Protein AF-A0A5E7ZN90-F1 (afdb_monomer)

Foldseek 3Di:
DFEAEEEEDQDDDPLQCQAVVQCVVQVHHYHYWNHVHDCLAQLLVLLRLLVCLVPDPDDQQYKYKYAYRRQKHFADHTVVLVVLVVVVPFQKEFEFALDDDADPPQCSLVCVLQQDADPFSGRFGDPRTMMHGSNVVNQLSVCLCVQQVQDSNDPVSSSVVRDPRNSVRVSLSLCVLQLDPDPTGYYYPRLLQAEAEQHLQFALDDDDADDSQLSSQLSVQLCVLCVVVVNNLSRQDGRQWAQDPNFIAGNRNRHTYRMYGYPDPNVSSVSSVCVRVVNDDDPPPDPSSVVSVVSSVVSSVVSVVVLVLVCVLVVNPPPPDPLQQQDAFPQCQLNVVLVVVLVCLLVLNAAEAAFCEPQLLVLLVCLVVVPQDQDADDVNQETRDNVLNVLSLVLLQDDDVRYAYAFYDCQVCVPSRVSSCVSRVDDPSYGHRCSNRSHVSSVSSSLSSQLPFAEAEEEEPQWACVQSVSSRRDYDPVRYHYAHSHPSLVCCVVPLQDDDPASYEYEYQNPSNLSRNRVSHCVNHVRYYYHDCHCSCCVNIGNDPPPDPCFDDPDPVPPNPGPHDQNSRNPDPDDSNSGDDDPPD

Nearest PDB structures (foldseek):
  6wfv-assembly1_A  TM=8.088E-01  e=7.031E-14  Homo sapiens
  6tex-assembly1_A  TM=8.128E-01  e=7.975E-13  Homo sapiens
  6teu-assembly1_A  TM=7.913E-01  e=8.884E-13  Homo sapiens
  6fxk-assembly1_A-2  TM=5.076E-01  e=1.444E-12  Homo sapiens
  6tez-assembly1_A-2  TM=4.753E-01  e=7.556E-13  Homo sapiens

Structure (mmCIF, N/CA/C/O backbone):
data_AF-A0A5E7ZN90-F1
#
_entry.id   AF-A0A5E7ZN90-F1
#
loop_
_atom_site.group_PDB
_atom_site.id
_atom_site.type_symbol
_atom_site.label_atom_id
_atom_site.label_alt_id
_atom_site.label_comp_id
_atom_site.label_asym_id
_atom_site.label_entity_id
_atom_site.label_seq_id
_atom_site.pdbx_PDB_ins_code
_atom_site.Cartn_x
_atom_site.Cartn_y
_atom_site.Cartn_z
_atom_site.occupancy
_atom_site.B_iso_or_equiv
_atom_site.auth_seq_id
_atom_site.auth_comp_id
_atom_site.auth_asym_id
_atom_site.auth_atom_id
_atom_site.pdbx_PDB_model_num
ATOM 1 N N . MET A 1 1 ? -23.024 -20.044 17.185 1.00 79.88 1 MET A N 1
ATOM 2 C CA . MET A 1 1 ? -22.148 -18.933 16.766 1.00 79.88 1 MET A CA 1
ATOM 3 C C . MET A 1 1 ? -22.330 -17.851 17.800 1.00 79.88 1 MET A C 1
ATOM 5 O O . MET A 1 1 ? -23.473 -17.453 17.992 1.00 79.88 1 MET A O 1
ATOM 9 N N . SER A 1 2 ? -21.268 -17.469 18.501 1.00 94.50 2 SER A N 1
ATOM 10 C CA . SER A 1 2 ? -21.332 -16.438 19.543 1.00 94.50 2 SER A CA 1
ATOM 11 C C . SER A 1 2 ? -20.439 -15.243 19.211 1.00 94.50 2 SER A C 1
ATOM 13 O O . SER A 1 2 ? -19.502 -15.358 18.410 1.00 94.50 2 SER A O 1
ATOM 15 N N . LEU A 1 3 ? -20.736 -14.100 19.825 1.00 98.00 3 LEU A N 1
ATOM 16 C CA . LEU A 1 3 ? -19.907 -12.900 19.814 1.00 98.00 3 LEU A CA 1
ATOM 17 C C . LEU A 1 3 ? -19.213 -12.711 21.165 1.00 98.00 3 LEU A C 1
ATOM 19 O O . LEU A 1 3 ? -19.872 -12.582 22.193 1.00 98.00 3 LEU A O 1
ATOM 23 N N . ASN A 1 4 ? -17.885 -12.590 21.153 1.00 98.12 4 ASN A N 1
ATOM 24 C CA . ASN A 1 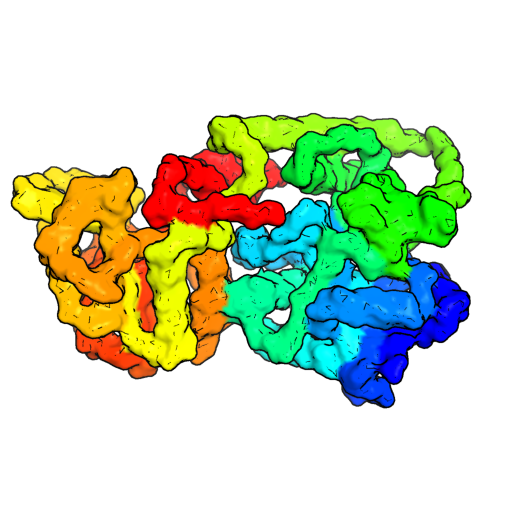4 ? -17.100 -12.234 22.335 1.00 98.12 4 ASN A CA 1
ATOM 25 C C . ASN A 1 4 ? -16.420 -10.879 22.146 1.00 98.12 4 ASN A C 1
ATOM 27 O O . ASN A 1 4 ? -15.710 -10.662 21.163 1.00 98.12 4 ASN A O 1
ATOM 31 N N . VAL A 1 5 ? -16.621 -9.955 23.088 1.00 98.56 5 VAL A N 1
ATOM 32 C CA . VAL A 1 5 ? -15.937 -8.659 23.080 1.00 98.56 5 VAL A CA 1
ATOM 33 C C . VAL A 1 5 ? -14.606 -8.809 23.803 1.00 98.56 5 VAL A C 1
ATOM 35 O O . VAL A 1 5 ? -14.564 -9.240 24.951 1.00 98.56 5 VAL A O 1
ATOM 38 N N . VAL A 1 6 ? -13.513 -8.433 23.147 1.00 98.50 6 VAL A N 1
ATOM 39 C CA . VAL A 1 6 ? -12.157 -8.513 23.701 1.00 98.50 6 VAL A CA 1
ATOM 40 C C . VAL A 1 6 ? -11.563 -7.115 23.758 1.00 98.50 6 VAL A C 1
ATOM 42 O O . VAL A 1 6 ? -11.603 -6.362 22.785 1.00 98.50 6 VAL A O 1
ATOM 45 N N . THR A 1 7 ? -10.979 -6.758 24.896 1.00 98.06 7 THR A N 1
ATOM 46 C CA . THR A 1 7 ? -10.315 -5.467 25.073 1.00 98.06 7 THR A CA 1
ATOM 47 C C . THR A 1 7 ? -8.996 -5.594 25.824 1.00 98.06 7 THR A C 1
ATOM 49 O O . THR A 1 7 ? -8.632 -6.669 26.296 1.00 98.06 7 THR A O 1
ATOM 52 N N . PHE A 1 8 ? -8.258 -4.489 25.929 1.00 96.69 8 PHE A N 1
ATOM 53 C CA . PHE A 1 8 ? -6.927 -4.462 26.523 1.00 96.69 8 PHE A CA 1
ATOM 54 C C . PHE A 1 8 ? -6.823 -3.403 27.613 1.00 96.69 8 PHE A C 1
ATOM 56 O O . PHE A 1 8 ? -7.006 -2.212 27.353 1.00 96.69 8 PHE A O 1
ATOM 63 N N . ALA A 1 9 ? -6.453 -3.822 28.818 1.00 95.12 9 ALA A N 1
ATOM 64 C CA . ALA A 1 9 ? -6.141 -2.920 29.915 1.00 95.12 9 ALA A CA 1
ATOM 65 C C . ALA A 1 9 ? -5.105 -3.561 30.840 1.00 95.12 9 ALA A C 1
ATOM 67 O O . ALA A 1 9 ? -5.113 -4.766 31.055 1.00 95.12 9 ALA A O 1
ATOM 68 N N . ASN A 1 10 ? -4.227 -2.748 31.426 1.00 92.94 10 ASN A N 1
ATOM 69 C CA . ASN A 1 10 ? -3.297 -3.215 32.454 1.00 92.94 10 ASN A CA 1
ATOM 70 C C . ASN A 1 10 ? -3.906 -3.207 33.865 1.00 92.94 10 ASN A C 1
ATOM 72 O O . ASN A 1 10 ? -3.453 -3.941 34.743 1.00 92.94 10 ASN A O 1
ATOM 76 N N . THR A 1 11 ? -4.935 -2.389 34.083 1.00 91.19 11 THR A N 1
ATOM 77 C CA . THR A 1 11 ? -5.685 -2.280 35.337 1.00 91.19 11 THR A CA 1
ATOM 78 C C . THR A 1 11 ? -7.176 -2.155 35.048 1.00 91.19 11 THR A C 1
ATOM 80 O O . THR A 1 11 ? -7.575 -1.501 34.082 1.00 91.19 11 THR A O 1
ATOM 83 N N . VAL A 1 12 ? -8.013 -2.747 35.904 1.00 89.44 12 VAL A N 1
ATOM 84 C CA . VAL A 1 12 ? -9.455 -2.472 35.907 1.00 89.44 12 VAL A CA 1
ATOM 85 C C . VAL A 1 12 ? -9.691 -1.268 36.803 1.00 89.44 12 VAL A C 1
ATOM 87 O O . VAL A 1 12 ? -9.641 -1.368 38.025 1.00 89.44 12 VAL A O 1
ATOM 90 N N . ASP A 1 13 ? -9.944 -0.121 36.192 1.00 88.81 13 ASP A N 1
ATOM 91 C CA . ASP A 1 13 ? -10.340 1.088 36.902 1.00 88.81 13 ASP A CA 1
ATOM 92 C C . ASP A 1 13 ? -11.477 1.790 36.166 1.00 88.81 13 ASP A C 1
ATOM 94 O O . ASP A 1 13 ? -11.943 1.366 35.108 1.00 88.81 13 ASP A O 1
ATOM 98 N N . GLU A 1 14 ? -11.929 2.903 36.725 1.00 88.12 14 GLU A N 1
ATOM 99 C CA . GLU A 1 14 ? -13.065 3.651 36.217 1.00 88.12 14 GLU A CA 1
ATOM 100 C C . GLU A 1 14 ? -12.940 4.115 34.748 1.00 88.12 14 GLU A C 1
ATOM 102 O O . GLU A 1 14 ? -13.936 4.564 34.170 1.00 88.12 14 GLU A O 1
ATOM 107 N N . ARG A 1 15 ? -11.764 4.050 34.109 1.00 86.81 15 ARG A N 1
ATOM 108 C CA . ARG A 1 15 ? -11.590 4.342 32.674 1.00 86.81 15 ARG A CA 1
ATOM 109 C C . ARG A 1 15 ? -12.345 3.362 31.776 1.00 86.81 15 ARG A C 1
ATOM 111 O O . ARG A 1 15 ? -12.883 3.811 30.771 1.00 86.81 15 ARG A O 1
ATOM 118 N N . ILE A 1 16 ? -12.449 2.086 32.156 1.00 92.00 16 ILE A N 1
ATOM 119 C CA . ILE A 1 16 ? -13.106 1.039 31.347 1.00 92.00 16 ILE A CA 1
ATOM 120 C C . ILE A 1 16 ? -14.632 1.005 31.515 1.00 92.00 16 ILE A C 1
ATOM 122 O O . ILE A 1 16 ? -15.336 0.337 30.761 1.00 92.00 16 ILE A O 1
ATOM 126 N N . ASN A 1 17 ? -15.169 1.734 32.502 1.00 93.81 17 ASN A N 1
ATOM 127 C CA . ASN A 1 17 ? -16.577 1.628 32.892 1.00 93.81 17 ASN A CA 1
ATOM 128 C C . ASN A 1 17 ? -17.555 1.905 31.747 1.00 93.81 17 ASN A C 1
ATOM 130 O O . ASN A 1 17 ? -18.623 1.309 31.735 1.00 93.81 17 ASN A O 1
ATOM 134 N N . THR A 1 18 ? -17.222 2.785 30.795 1.00 94.00 18 THR A N 1
ATOM 135 C CA . THR A 1 18 ? -18.109 3.034 29.648 1.00 94.00 18 THR A CA 1
ATOM 136 C C . THR A 1 18 ? -18.314 1.751 28.843 1.00 94.00 18 THR A C 1
ATOM 138 O O . THR A 1 18 ? -19.451 1.301 28.718 1.00 94.00 18 THR A O 1
ATOM 141 N N . LEU A 1 19 ? -17.223 1.115 28.401 1.00 96.69 19 LEU A N 1
ATOM 142 C CA . LEU A 1 19 ? -17.269 -0.141 27.658 1.00 96.69 19 LEU A CA 1
ATOM 143 C C . LEU A 1 19 ? -17.933 -1.247 28.489 1.00 96.69 19 LEU A C 1
ATOM 145 O O . LEU A 1 19 ? -18.914 -1.836 28.041 1.00 96.69 19 LEU A O 1
ATOM 149 N N . LYS A 1 20 ? -17.477 -1.456 29.732 1.00 97.31 20 LYS A N 1
ATOM 150 C CA . LYS A 1 20 ? -18.012 -2.492 30.632 1.00 97.31 20 LYS A CA 1
ATOM 151 C C . LYS A 1 20 ? -19.522 -2.360 30.846 1.00 97.31 20 LYS A C 1
ATOM 153 O O . LYS A 1 20 ? -20.242 -3.348 30.740 1.00 97.31 20 LYS A O 1
ATOM 158 N N . ASN A 1 21 ? -20.007 -1.149 31.116 1.00 97.06 21 ASN A N 1
ATOM 159 C CA . ASN A 1 21 ? -21.432 -0.904 31.340 1.00 97.06 21 ASN A CA 1
ATOM 160 C C . ASN A 1 21 ? -22.244 -1.084 30.055 1.00 97.06 21 ASN A C 1
ATOM 162 O O . ASN A 1 21 ? -23.367 -1.580 30.116 1.00 97.06 21 ASN A O 1
ATOM 166 N N . SER A 1 22 ? -21.690 -0.684 28.907 1.00 97.06 22 SER A N 1
ATOM 167 C CA . SER A 1 22 ? -22.349 -0.850 27.611 1.00 97.06 22 SER A CA 1
ATOM 168 C C . SER A 1 22 ? -22.510 -2.330 27.244 1.00 97.06 22 SER A C 1
ATOM 170 O O . SER A 1 22 ? -23.629 -2.757 26.970 1.00 97.06 22 SER A O 1
ATOM 172 N N . CYS A 1 23 ? -21.453 -3.140 27.389 1.00 98.19 23 CYS A N 1
ATOM 173 C CA . CYS A 1 23 ? -21.510 -4.586 27.172 1.00 98.19 23 CYS A CA 1
ATOM 174 C C . CYS A 1 23 ? -22.470 -5.271 28.151 1.00 98.19 23 CYS A C 1
ATOM 176 O O . CYS A 1 23 ? -23.343 -6.017 27.721 1.00 98.19 23 CYS A O 1
ATOM 178 N N . ALA A 1 24 ? -22.377 -4.963 29.452 1.00 98.00 24 ALA A N 1
ATOM 179 C CA . ALA A 1 24 ? -23.250 -5.553 30.468 1.00 98.00 24 ALA A CA 1
ATOM 180 C C . ALA A 1 24 ? -24.735 -5.249 30.212 1.00 98.00 24 ALA A C 1
ATOM 182 O O . ALA A 1 24 ? -25.578 -6.130 30.348 1.00 98.00 24 ALA A O 1
ATOM 183 N N . LYS A 1 25 ? -25.059 -4.018 29.791 1.00 97.88 25 LYS A N 1
ATOM 184 C CA . LYS A 1 25 ? -26.428 -3.628 29.426 1.00 97.88 25 LYS A CA 1
ATOM 185 C C . LYS A 1 25 ? -26.966 -4.429 28.234 1.00 97.88 25 LYS A C 1
ATOM 187 O O . LYS A 1 25 ? -28.169 -4.657 28.159 1.00 97.88 25 LYS A O 1
ATOM 192 N N . LEU A 1 26 ? -26.091 -4.807 27.307 1.00 97.69 26 LEU A N 1
ATOM 193 C CA . LEU A 1 26 ? -26.427 -5.528 26.079 1.00 97.69 26 LEU A CA 1
ATOM 194 C C . LEU A 1 26 ? -26.287 -7.053 26.220 1.00 97.69 26 LEU A C 1
ATOM 196 O O . LEU A 1 26 ? -26.520 -7.764 25.249 1.00 97.69 26 LEU A O 1
ATOM 200 N N . GLY A 1 27 ? -25.901 -7.553 27.400 1.00 97.75 27 GLY A N 1
ATOM 201 C CA . GLY A 1 27 ? -25.647 -8.977 27.625 1.00 97.75 27 GLY A CA 1
ATOM 202 C C . GLY A 1 27 ? -24.418 -9.520 26.887 1.00 97.75 27 GLY A C 1
ATOM 203 O O . GLY A 1 27 ? -24.312 -10.727 26.709 1.00 97.75 27 GLY A O 1
ATOM 204 N N . LEU A 1 28 ? -23.498 -8.653 26.453 1.00 98.12 28 LEU A N 1
ATOM 205 C CA . LEU A 1 28 ? -22.314 -9.049 25.690 1.00 98.12 28 LEU A CA 1
ATOM 206 C C . LEU A 1 28 ? -21.183 -9.516 26.624 1.00 98.12 28 LEU A C 1
ATOM 208 O O . LEU A 1 28 ? -20.812 -8.759 27.533 1.00 98.12 28 LEU A O 1
ATOM 212 N N . PRO A 1 29 ? -20.583 -10.700 26.399 1.00 97.56 29 PRO A N 1
ATOM 213 C CA . PRO A 1 29 ? -19.421 -11.138 27.162 1.00 97.56 29 PRO A CA 1
ATOM 214 C C . PRO A 1 29 ? -18.213 -10.248 26.843 1.00 97.56 29 PRO A C 1
ATOM 216 O O . PRO A 1 29 ? -17.931 -9.956 25.679 1.00 97.56 29 PRO A O 1
ATOM 219 N N . LEU A 1 30 ? -17.516 -9.792 27.889 1.00 98.00 30 LEU A N 1
ATOM 220 C CA . LEU A 1 30 ? -16.362 -8.897 27.796 1.00 98.00 30 LEU A CA 1
ATOM 221 C C . LEU A 1 30 ? -15.141 -9.517 28.478 1.00 98.00 30 LEU A C 1
ATOM 223 O O . LEU A 1 30 ? -15.097 -9.609 29.704 1.00 98.00 30 LEU A O 1
ATOM 227 N N . GLU A 1 31 ? -14.130 -9.837 27.679 1.00 97.81 31 GLU A N 1
ATOM 228 C CA . GLU A 1 31 ? -12.822 -10.306 28.126 1.00 97.81 31 GLU A CA 1
ATOM 229 C C . GLU A 1 31 ? -11.823 -9.137 28.165 1.00 97.81 31 GLU A C 1
ATOM 231 O O . GLU A 1 31 ? -11.666 -8.398 27.187 1.00 97.81 31 GLU A O 1
ATOM 236 N N . ILE A 1 32 ? -11.132 -8.955 29.295 1.00 97.75 32 ILE A N 1
ATOM 237 C CA . ILE A 1 32 ? -10.153 -7.872 29.486 1.00 97.75 32 ILE A CA 1
ATOM 238 C C . ILE A 1 32 ? -8.751 -8.473 29.580 1.00 97.75 32 ILE A C 1
ATOM 240 O O . ILE A 1 32 ? -8.353 -9.010 30.613 1.00 97.75 32 ILE A O 1
ATOM 244 N N . LEU A 1 33 ? -7.971 -8.323 28.513 1.00 97.62 33 LEU A N 1
ATOM 245 C CA . LEU A 1 33 ? -6.619 -8.860 28.422 1.00 97.62 33 LEU A CA 1
ATOM 246 C C . LEU A 1 33 ? -5.581 -7.894 29.002 1.00 97.62 33 LEU A C 1
ATOM 248 O O . LEU A 1 33 ? -5.657 -6.679 28.806 1.00 97.62 33 LEU A O 1
ATOM 252 N N . GLY A 1 34 ? -4.547 -8.453 29.637 1.00 95.38 34 GLY A N 1
ATOM 253 C CA . GLY A 1 34 ? -3.361 -7.710 30.076 1.00 95.38 34 GLY A CA 1
ATOM 254 C C . GLY A 1 34 ? -3.380 -7.212 31.522 1.00 95.38 34 GLY A C 1
ATOM 255 O O . GLY A 1 34 ? -2.459 -6.493 31.912 1.00 95.38 34 GLY A O 1
ATOM 256 N N . ILE A 1 35 ? -4.367 -7.600 32.337 1.00 96.06 35 ILE A N 1
ATOM 257 C CA . ILE A 1 35 ? -4.422 -7.220 33.755 1.00 96.06 35 ILE A CA 1
ATOM 258 C C . ILE A 1 35 ? -3.138 -7.642 34.481 1.00 96.06 35 ILE A C 1
ATOM 260 O O . ILE A 1 35 ? -2.678 -8.776 34.362 1.00 96.06 35 ILE A O 1
ATOM 264 N N . GLY A 1 36 ? -2.531 -6.700 35.206 1.00 93.19 36 GLY A N 1
ATOM 265 C CA . GLY A 1 36 ? -1.271 -6.906 35.926 1.00 93.19 36 GLY A CA 1
ATOM 266 C C . GLY A 1 36 ? -0.013 -6.874 35.048 1.00 93.19 36 GLY A C 1
ATOM 267 O O . GLY A 1 36 ? 1.095 -6.931 35.579 1.00 93.19 36 GLY A O 1
ATOM 268 N N . LYS A 1 37 ? -0.138 -6.745 33.720 1.00 91.50 37 LYS A N 1
ATOM 269 C CA . LYS A 1 37 ? 1.008 -6.626 32.806 1.00 91.50 37 LYS A CA 1
ATOM 270 C C . LYS A 1 37 ? 1.505 -5.183 32.719 1.00 91.50 37 LYS A C 1
ATOM 272 O O . LYS A 1 37 ? 0.741 -4.219 32.794 1.00 91.50 37 LYS A O 1
ATOM 277 N N . LYS A 1 38 ? 2.811 -5.012 32.506 1.00 89.44 38 LYS A N 1
ATOM 278 C CA . LYS A 1 38 ? 3.418 -3.697 32.265 1.00 89.44 38 LYS A CA 1
ATOM 279 C C . LYS A 1 38 ? 3.129 -3.243 30.831 1.00 89.44 38 LYS A C 1
ATOM 281 O O . LYS A 1 38 ? 3.493 -3.921 29.879 1.00 89.44 38 LYS A O 1
ATOM 286 N N . TRP A 1 39 ? 2.541 -2.059 30.666 1.00 89.31 39 TRP A N 1
ATOM 287 C CA . TRP A 1 39 ? 2.248 -1.504 29.341 1.00 89.31 39 TRP A CA 1
ATOM 288 C C . TRP A 1 39 ? 3.454 -0.746 28.769 1.00 89.31 39 TRP A C 1
ATOM 290 O O . TRP A 1 39 ? 3.620 0.450 29.006 1.00 89.31 39 TRP A O 1
ATOM 300 N N . SER A 1 40 ? 4.331 -1.441 28.042 1.00 86.12 40 SER A N 1
ATOM 301 C CA . SER A 1 40 ? 5.548 -0.852 27.452 1.00 86.12 40 SER A CA 1
ATOM 302 C C . SER A 1 40 ? 5.313 -0.210 26.077 1.00 86.12 40 SER A C 1
ATOM 304 O O . SER A 1 40 ? 5.957 0.778 25.729 1.00 86.12 40 SER A O 1
ATOM 306 N N . THR A 1 41 ? 4.384 -0.753 25.291 1.00 89.56 41 THR A N 1
ATOM 307 C CA . THR A 1 41 ? 4.059 -0.320 23.925 1.00 89.56 41 THR A CA 1
ATOM 308 C C . THR A 1 41 ? 2.653 -0.784 23.555 1.00 89.56 41 THR A C 1
ATOM 310 O O . THR A 1 41 ? 2.182 -1.793 24.069 1.00 89.56 41 THR A O 1
ATOM 313 N N . ASN A 1 42 ? 1.989 -0.113 22.610 1.00 89.62 42 ASN A N 1
ATOM 314 C CA . ASN A 1 42 ? 0.696 -0.580 22.095 1.00 89.62 42 ASN A CA 1
ATOM 315 C C . ASN A 1 42 ? 0.804 -1.905 21.324 1.00 89.62 42 ASN A C 1
ATOM 317 O O . ASN A 1 42 ? -0.188 -2.614 21.195 1.00 89.62 42 ASN A O 1
ATOM 321 N N . ALA A 1 43 ? 1.997 -2.265 20.839 1.00 90.69 43 ALA A N 1
ATOM 322 C CA . ALA A 1 43 ? 2.214 -3.546 20.171 1.00 90.69 43 ALA A CA 1
ATOM 323 C C . ALA A 1 43 ? 2.064 -4.756 21.113 1.00 90.69 43 ALA A C 1
ATOM 325 O O . ALA A 1 43 ? 1.893 -5.870 20.626 1.00 90.69 43 ALA A O 1
ATOM 326 N N . ILE A 1 44 ? 2.039 -4.549 22.441 1.00 92.12 44 ILE A N 1
ATOM 327 C CA . ILE A 1 44 ? 1.760 -5.609 23.424 1.00 92.12 44 ILE A CA 1
ATOM 328 C C . ILE A 1 44 ? 0.412 -6.297 23.170 1.00 92.12 44 ILE A C 1
ATOM 330 O O . ILE A 1 44 ? 0.262 -7.477 23.466 1.00 92.12 44 ILE A O 1
ATOM 334 N N . LYS A 1 45 ? -0.545 -5.600 22.538 1.00 94.75 45 LYS A N 1
ATOM 335 C CA . LYS A 1 45 ? -1.832 -6.173 22.119 1.00 94.75 45 LYS A CA 1
ATOM 336 C C . LYS A 1 45 ? -1.668 -7.427 21.254 1.00 94.75 45 LYS A C 1
ATOM 338 O O . LYS A 1 45 ? -2.481 -8.333 21.365 1.00 94.75 45 LYS A O 1
ATOM 343 N N . LEU A 1 46 ? -0.610 -7.508 20.440 1.00 94.25 46 LEU A N 1
ATOM 344 C CA . LEU A 1 46 ? -0.316 -8.684 19.613 1.00 94.25 46 LEU A CA 1
ATOM 345 C C . LEU A 1 46 ? 0.015 -9.903 20.481 1.00 94.25 46 LEU A C 1
ATOM 347 O O . LEU A 1 46 ? -0.535 -10.973 20.252 1.00 94.25 46 LEU A O 1
ATOM 351 N N . ASN A 1 47 ? 0.863 -9.731 21.501 1.00 94.25 47 ASN A N 1
ATOM 352 C CA . ASN A 1 47 ? 1.188 -10.790 22.459 1.00 94.25 47 ASN A CA 1
ATOM 353 C C . ASN A 1 47 ? -0.048 -11.241 23.242 1.00 94.25 47 ASN A C 1
ATOM 355 O O . ASN A 1 47 ? -0.284 -12.438 23.401 1.00 94.25 47 ASN A O 1
ATOM 359 N N . LEU A 1 48 ? -0.841 -10.275 23.713 1.00 96.19 48 LEU A N 1
ATOM 360 C CA . LEU A 1 48 ? -2.046 -10.544 24.490 1.00 96.19 48 LEU A CA 1
ATOM 361 C C . LEU A 1 48 ? -3.083 -11.309 23.660 1.00 96.19 48 LEU A C 1
ATOM 363 O O . LEU A 1 48 ? -3.628 -12.294 24.148 1.00 96.19 48 LEU A O 1
ATOM 367 N N . LEU A 1 49 ? -3.301 -10.912 22.400 1.00 96.25 49 LEU A N 1
ATOM 368 C CA . LEU A 1 49 ? -4.156 -11.654 21.470 1.00 96.25 49 LEU A CA 1
ATOM 369 C C . LEU A 1 49 ? -3.609 -13.051 21.188 1.00 96.25 49 LEU A C 1
ATOM 371 O O . LEU A 1 49 ? -4.374 -14.006 21.235 1.00 96.25 49 LEU A O 1
ATOM 375 N N . ASN A 1 50 ? -2.302 -13.189 20.943 1.00 94.69 50 ASN A N 1
ATOM 376 C CA . ASN A 1 50 ? -1.692 -14.495 20.696 1.00 94.69 50 ASN A CA 1
ATOM 377 C C . ASN A 1 50 ? -1.894 -15.439 21.888 1.00 94.69 50 ASN A C 1
ATOM 379 O O . ASN A 1 50 ? -2.331 -16.571 21.722 1.00 94.69 50 ASN A O 1
ATOM 383 N N . THR A 1 51 ? -1.633 -14.943 23.100 1.00 95.56 51 THR A N 1
ATOM 384 C CA . THR A 1 51 ? -1.828 -15.700 24.343 1.00 95.56 51 THR A CA 1
ATOM 385 C C . THR A 1 51 ? -3.290 -16.107 24.501 1.00 95.56 51 THR A C 1
ATOM 387 O O . THR A 1 51 ? -3.570 -17.273 24.758 1.00 95.56 51 THR A O 1
ATOM 390 N N . PHE A 1 52 ? -4.220 -15.175 24.270 1.00 97.12 52 PHE A N 1
ATOM 391 C CA . PHE A 1 52 ? -5.652 -15.457 24.306 1.00 97.12 52 PHE A CA 1
ATOM 392 C C . PHE A 1 52 ? -6.058 -16.530 23.286 1.00 97.12 52 PHE A C 1
ATOM 394 O O . PHE A 1 52 ? -6.771 -17.461 23.641 1.00 97.12 52 PHE A O 1
ATOM 401 N N . PHE A 1 53 ? -5.571 -16.460 22.043 1.00 95.94 53 PHE A N 1
ATOM 402 C CA . PHE A 1 53 ? -5.879 -17.453 21.006 1.00 95.94 53 PHE A CA 1
ATOM 403 C C . PHE A 1 53 ? -5.385 -18.862 21.338 1.00 95.94 53 PHE A C 1
ATOM 405 O O . PHE A 1 53 ? -5.967 -19.820 20.828 1.00 95.94 53 PHE A O 1
ATOM 412 N N . LEU A 1 54 ? -4.324 -18.973 22.145 1.00 93.94 54 LEU A N 1
ATOM 413 C CA . LEU A 1 54 ? -3.750 -20.241 22.600 1.00 93.94 54 LEU A CA 1
ATOM 414 C C . LEU A 1 54 ? -4.452 -20.805 23.841 1.00 93.94 54 LEU A C 1
ATOM 416 O O . LEU A 1 54 ? -4.436 -22.016 24.036 1.00 93.94 54 LEU A O 1
ATOM 420 N N . SER A 1 55 ? -5.033 -19.953 24.690 1.00 94.88 55 SER A N 1
ATOM 421 C CA . SER A 1 55 ? -5.637 -20.369 25.965 1.00 94.88 55 SER A CA 1
ATOM 422 C C . SER A 1 55 ? -7.164 -20.420 25.955 1.00 94.88 55 SER A C 1
ATOM 424 O O . SER A 1 55 ? -7.761 -20.916 26.907 1.00 94.88 55 SER A O 1
ATOM 426 N N . THR A 1 56 ? -7.808 -19.831 24.949 1.00 95.94 56 THR A N 1
ATOM 427 C CA . THR A 1 56 ? -9.267 -19.737 24.884 1.00 95.94 56 THR A CA 1
ATOM 428 C C . THR A 1 56 ? -9.918 -21.067 24.499 1.00 95.94 56 THR A C 1
ATOM 430 O O . THR A 1 56 ? -9.395 -21.805 23.671 1.00 95.94 56 THR A O 1
ATOM 433 N N . ASN A 1 57 ? -11.098 -21.334 25.064 1.00 94.94 57 ASN A N 1
ATOM 434 C CA . ASN A 1 57 ? -11.946 -22.485 24.721 1.00 94.94 57 ASN A CA 1
ATOM 435 C C . ASN A 1 57 ? -13.021 -22.136 23.673 1.00 94.94 57 ASN A C 1
ATOM 437 O O . ASN A 1 57 ? -13.945 -22.919 23.454 1.00 94.94 57 ASN A O 1
ATOM 441 N N . LEU A 1 58 ? -12.948 -20.942 23.076 1.00 95.94 58 LEU A N 1
ATOM 442 C CA . LEU A 1 58 ? -13.865 -20.519 22.018 1.00 95.94 58 LEU A CA 1
ATOM 443 C C . LEU A 1 58 ? -13.679 -21.363 20.753 1.00 95.94 58 LEU A C 1
ATOM 445 O O . LEU A 1 58 ? -12.573 -21.805 20.437 1.00 95.94 58 LEU A O 1
ATOM 449 N N . SER A 1 59 ? -14.769 -21.546 20.011 1.00 96.69 59 SER A N 1
ATOM 450 C CA . SER A 1 59 ? -14.746 -22.234 18.725 1.00 96.69 59 SER A CA 1
ATOM 451 C C . SER A 1 59 ? -14.098 -21.361 17.649 1.00 96.69 59 SER A C 1
ATOM 453 O O . SER A 1 59 ? -14.226 -20.138 17.649 1.00 96.69 59 SER A O 1
ATOM 455 N N . ASP A 1 60 ? -13.463 -21.993 16.665 1.00 96.81 60 ASP A N 1
ATOM 456 C CA . ASP A 1 60 ? -12.870 -21.322 15.502 1.00 96.81 60 ASP A CA 1
ATOM 457 C C . ASP A 1 60 ? -13.890 -20.510 14.674 1.00 96.81 60 ASP A C 1
ATOM 459 O O . ASP A 1 60 ? -13.506 -19.565 13.974 1.00 96.81 60 ASP A O 1
ATOM 463 N N . ASP A 1 61 ? -15.180 -20.852 14.778 1.00 97.25 61 ASP A N 1
ATOM 464 C CA . ASP A 1 61 ? -16.299 -20.154 14.131 1.00 97.25 61 ASP A CA 1
ATOM 465 C C . ASP A 1 61 ? -16.974 -19.087 15.017 1.00 97.25 61 ASP A C 1
ATOM 467 O O . ASP A 1 61 ? -17.898 -18.404 14.558 1.00 97.25 61 ASP A O 1
ATOM 471 N N . ASP A 1 62 ? -16.530 -18.912 16.266 1.00 97.81 62 ASP A N 1
ATOM 472 C CA . ASP A 1 62 ? -16.961 -17.786 17.096 1.00 97.81 62 ASP A CA 1
ATOM 473 C C . ASP A 1 62 ? -16.344 -16.474 16.601 1.00 97.81 62 ASP A C 1
ATOM 475 O O . ASP A 1 62 ? -15.245 -16.436 16.037 1.00 97.81 62 ASP A O 1
ATOM 479 N N . HIS A 1 63 ? -17.068 -15.375 16.807 1.00 98.56 63 HIS A N 1
ATOM 480 C CA . HIS A 1 63 ? -16.635 -14.046 16.393 1.00 98.56 63 HIS A CA 1
ATOM 481 C C . HIS A 1 63 ? -16.038 -13.294 17.575 1.00 98.56 63 HIS A C 1
ATOM 483 O O . HIS A 1 63 ? -16.579 -13.316 18.683 1.00 98.56 63 HIS A O 1
ATOM 489 N N . LEU A 1 64 ? -14.951 -12.571 17.319 1.00 98.56 64 LEU A N 1
ATOM 490 C CA . LEU A 1 64 ? -14.390 -11.626 18.273 1.00 98.56 64 LEU A CA 1
ATOM 491 C C . LEU A 1 64 ? -14.615 -10.203 17.787 1.00 98.56 64 LEU A C 1
ATOM 493 O O . LEU A 1 64 ? -14.247 -9.871 16.661 1.00 98.56 64 LEU A O 1
ATOM 497 N N . LEU A 1 65 ? -15.151 -9.360 18.665 1.00 98.75 65 LEU A N 1
ATOM 498 C CA . LEU A 1 65 ? -15.150 -7.909 18.530 1.00 98.75 65 LEU A CA 1
ATOM 499 C C . LEU A 1 65 ? -14.015 -7.355 19.396 1.00 98.75 65 LEU A C 1
ATOM 501 O O . LEU A 1 65 ? -14.140 -7.253 20.615 1.00 98.75 65 LEU A O 1
ATOM 505 N N . VAL A 1 66 ? -12.893 -7.020 18.767 1.00 98.69 66 VAL A N 1
ATOM 506 C CA . VAL A 1 66 ? -11.713 -6.486 19.450 1.00 98.69 66 VAL A CA 1
ATOM 507 C C . VAL A 1 66 ? -11.784 -4.964 19.469 1.00 98.69 66 VAL A C 1
ATOM 509 O O . VAL A 1 66 ? -11.876 -4.340 18.414 1.00 98.69 66 VAL A O 1
ATOM 512 N N . VAL A 1 67 ? -11.725 -4.358 20.657 1.00 98.31 67 VAL A N 1
ATOM 513 C CA . VAL A 1 67 ? -11.881 -2.905 20.843 1.00 98.31 67 VAL A CA 1
ATOM 514 C C . VAL A 1 67 ? -10.914 -2.327 21.880 1.00 98.31 67 VAL A C 1
ATOM 516 O O . VAL A 1 67 ? -10.517 -2.999 22.834 1.00 98.31 67 VAL A O 1
ATOM 519 N N . ASP A 1 68 ? -10.551 -1.053 21.735 1.00 96.44 68 ASP A N 1
ATOM 520 C CA . ASP A 1 68 ? -9.842 -0.291 22.766 1.00 96.44 68 ASP A CA 1
ATOM 521 C C . ASP A 1 68 ? -10.706 -0.137 24.034 1.00 96.44 68 ASP A C 1
ATOM 523 O O . ASP A 1 68 ? -11.928 -0.020 23.977 1.00 96.44 68 ASP A O 1
ATOM 527 N N . ALA A 1 69 ? -10.069 -0.131 25.207 1.00 94.88 69 ALA A N 1
ATOM 528 C CA . ALA A 1 69 ? -10.789 -0.196 26.483 1.00 94.88 69 ALA A CA 1
ATOM 529 C C . ALA A 1 69 ? -11.370 1.145 26.953 1.00 94.88 69 ALA A C 1
ATOM 531 O O . ALA A 1 69 ? -12.354 1.178 27.692 1.00 94.88 69 ALA A O 1
ATOM 532 N N . PHE A 1 70 ? -10.714 2.258 26.615 1.00 93.88 70 PHE A N 1
ATOM 533 C CA . PHE A 1 70 ? -10.898 3.526 27.335 1.00 93.88 70 PHE A CA 1
ATOM 534 C C . PHE A 1 70 ? -11.696 4.583 26.573 1.00 93.88 70 PHE A C 1
ATOM 536 O O . PHE A 1 70 ? -12.124 5.570 27.178 1.00 93.88 70 PHE A O 1
ATOM 543 N N . ASP A 1 71 ? -11.879 4.401 25.269 1.00 94.69 71 ASP A N 1
ATOM 544 C CA . ASP A 1 71 ? -12.519 5.361 24.375 1.00 94.69 71 ASP A CA 1
ATOM 545 C C . ASP A 1 71 ? -13.526 4.724 23.402 1.00 94.69 71 ASP A C 1
ATOM 547 O O . ASP A 1 71 ? -13.785 5.257 22.316 1.00 94.69 71 ASP A O 1
ATOM 551 N N . VAL A 1 72 ? -14.140 3.617 23.842 1.00 96.62 72 VAL A N 1
ATOM 552 C CA . VAL A 1 72 ? -15.165 2.858 23.114 1.00 96.62 72 VAL A CA 1
ATOM 553 C C . VAL A 1 72 ? -16.478 2.750 23.905 1.00 96.62 72 VAL A C 1
ATOM 555 O O . VAL A 1 72 ? -16.480 2.685 25.138 1.00 96.62 72 VAL A O 1
ATOM 558 N N . ASP A 1 73 ? -17.601 2.755 23.183 1.00 96.00 73 ASP A N 1
ATOM 559 C CA . ASP A 1 73 ? -18.964 2.508 23.677 1.00 96.00 73 ASP A CA 1
ATOM 560 C C . ASP A 1 73 ? -19.704 1.585 22.691 1.00 96.00 73 ASP A C 1
ATOM 562 O O . ASP A 1 73 ? -19.697 1.851 21.485 1.00 96.00 73 ASP A O 1
ATOM 566 N N . VAL A 1 74 ? -20.337 0.514 23.181 1.00 97.44 74 VAL A N 1
ATOM 567 C CA . VAL A 1 74 ? -21.108 -0.430 22.348 1.00 97.44 74 VAL A CA 1
ATOM 568 C C . VAL A 1 74 ? -22.598 -0.112 22.454 1.00 97.44 74 VAL A C 1
ATOM 570 O O . VAL A 1 74 ? -23.138 0.084 23.541 1.00 97.44 74 VAL A O 1
ATOM 573 N N . ILE A 1 75 ? -23.272 -0.015 21.312 1.00 95.81 75 ILE A N 1
ATOM 574 C CA . ILE A 1 75 ? -24.680 0.391 21.217 1.00 95.81 75 ILE A CA 1
ATOM 575 C C . ILE A 1 75 ? -25.560 -0.766 20.734 1.00 95.81 75 ILE A C 1
ATOM 577 O O . ILE A 1 75 ? -26.679 -0.897 21.225 1.00 95.81 75 ILE A O 1
ATOM 581 N N . GLY A 1 76 ? -25.077 -1.572 19.782 1.00 95.69 76 GLY A N 1
ATOM 582 C CA . GLY A 1 76 ? -25.830 -2.694 19.209 1.00 95.69 76 GLY A CA 1
ATOM 583 C C . GLY A 1 76 ? -25.688 -3.991 19.999 1.00 95.69 76 GLY A C 1
ATOM 584 O O . GLY A 1 76 ? -24.632 -4.253 20.573 1.00 95.69 76 GLY A O 1
ATOM 585 N N . GLY A 1 77 ? -26.749 -4.802 20.013 1.00 97.44 77 GLY A N 1
ATOM 586 C CA . GLY A 1 77 ? -26.721 -6.141 20.606 1.00 97.44 77 GLY A CA 1
ATOM 587 C C . GLY A 1 77 ? -25.973 -7.158 19.737 1.00 97.44 77 GLY A C 1
ATOM 588 O O . GLY A 1 77 ? -25.590 -6.869 18.604 1.00 97.44 77 GLY A O 1
ATOM 589 N N . GLU A 1 78 ? -25.789 -8.370 20.264 1.00 98.12 78 GLU A N 1
ATOM 590 C CA . GLU A 1 78 ? -25.078 -9.458 19.575 1.00 98.12 78 GLU A CA 1
ATOM 591 C C . GLU A 1 78 ? -25.679 -9.777 18.200 1.00 98.12 78 GLU A C 1
ATOM 593 O O . GLU A 1 78 ? -24.945 -9.839 17.213 1.00 98.12 78 GLU A O 1
ATOM 598 N N . SER A 1 79 ? -27.007 -9.924 18.124 1.00 97.94 79 SER A N 1
ATOM 599 C CA . SER A 1 79 ? -27.718 -10.238 16.879 1.00 97.94 79 SER A CA 1
ATOM 600 C C . SER A 1 79 ? -27.477 -9.185 15.799 1.00 97.94 79 SER A C 1
ATOM 602 O O . SER A 1 79 ? -27.118 -9.537 14.679 1.00 97.94 79 SER A O 1
ATOM 604 N N . ASP A 1 80 ? -27.600 -7.904 16.153 1.00 97.75 80 ASP A N 1
ATOM 605 C CA . ASP A 1 80 ? -27.453 -6.791 15.211 1.00 97.75 80 ASP A CA 1
ATOM 606 C C . ASP A 1 80 ? -26.013 -6.692 14.691 1.00 97.75 80 ASP A C 1
ATOM 608 O O . ASP A 1 80 ? -25.782 -6.454 13.504 1.00 97.75 80 ASP A O 1
ATOM 612 N N . ILE A 1 81 ? -25.030 -6.895 15.578 1.00 98.56 81 ILE A N 1
ATOM 613 C CA . ILE A 1 81 ? -23.606 -6.863 15.227 1.00 98.56 81 ILE A CA 1
ATOM 614 C C . ILE A 1 81 ? -23.258 -8.021 14.285 1.00 98.56 81 ILE A C 1
ATOM 616 O O . ILE A 1 81 ? -22.621 -7.792 13.255 1.00 98.56 81 ILE A O 1
ATOM 620 N N . LEU A 1 82 ? -23.677 -9.250 14.608 1.00 98.44 82 LEU A N 1
ATOM 621 C CA . LEU A 1 82 ? -23.405 -10.432 13.783 1.00 98.44 82 LEU A CA 1
ATOM 622 C C . LEU A 1 82 ? -24.112 -10.356 12.424 1.00 98.44 82 LEU A C 1
ATOM 624 O O . LEU A 1 82 ? -23.503 -10.671 11.399 1.00 98.44 82 LEU A O 1
ATOM 628 N N . GLU A 1 83 ? -25.369 -9.906 12.398 1.00 97.94 83 GLU A N 1
ATOM 629 C CA . GLU A 1 83 ? -26.125 -9.722 11.159 1.00 97.94 83 GLU A CA 1
ATOM 630 C C . GLU A 1 83 ? -25.450 -8.690 10.250 1.00 97.94 83 GLU A C 1
ATOM 632 O O . GLU A 1 83 ? -25.246 -8.942 9.059 1.00 97.94 83 GLU A O 1
ATOM 637 N N . LEU A 1 84 ? -25.059 -7.541 10.805 1.00 97.94 84 LEU A N 1
ATOM 638 C CA . LEU A 1 84 ? -24.394 -6.498 10.037 1.00 97.94 84 LEU A CA 1
ATOM 639 C C . LEU A 1 84 ? -23.018 -6.944 9.535 1.00 97.94 84 LEU A C 1
ATOM 641 O O . LEU A 1 84 ? -22.703 -6.723 8.368 1.00 97.94 84 LEU A O 1
ATOM 645 N N . PHE A 1 85 ? -22.219 -7.601 10.379 1.00 98.25 85 PHE A N 1
ATOM 646 C CA . PHE A 1 85 ? -20.917 -8.138 9.985 1.00 98.25 85 PHE A CA 1
ATOM 647 C C . PHE A 1 85 ? -21.045 -9.143 8.829 1.00 98.25 85 PHE A C 1
ATOM 649 O O . PHE A 1 85 ? -20.311 -9.041 7.848 1.00 98.25 85 PHE A O 1
ATOM 656 N N . SER A 1 86 ? -22.034 -10.042 8.888 1.00 97.31 86 SER A N 1
ATOM 657 C CA . SER A 1 86 ? -22.320 -11.008 7.818 1.00 97.31 86 SER A CA 1
ATOM 658 C C . SER A 1 86 ? -22.623 -10.327 6.474 1.00 97.31 86 SER A C 1
ATOM 660 O O . SER A 1 86 ? -22.102 -10.729 5.433 1.00 97.31 86 SER A O 1
ATOM 662 N N . ARG A 1 87 ? -23.390 -9.225 6.484 1.00 97.69 87 ARG A N 1
ATOM 663 C CA . ARG A 1 87 ? -23.724 -8.450 5.271 1.00 97.69 87 ARG A CA 1
ATOM 664 C C . ARG A 1 87 ? -22.523 -7.747 4.634 1.00 97.69 87 ARG A C 1
ATOM 666 O O . ARG A 1 87 ? -22.582 -7.416 3.452 1.00 97.69 87 ARG A O 1
ATOM 673 N N . LEU A 1 88 ? -21.450 -7.508 5.389 1.00 96.44 88 LEU A N 1
ATOM 674 C CA . LEU A 1 88 ? -20.238 -6.851 4.889 1.00 96.44 88 LEU A CA 1
ATOM 675 C C . LEU A 1 88 ? -19.325 -7.794 4.092 1.00 96.44 88 LEU A C 1
ATOM 677 O O . LEU A 1 88 ? -18.382 -7.312 3.468 1.00 96.44 88 LEU A O 1
ATOM 681 N N . ASN A 1 89 ? -19.625 -9.100 4.071 1.00 96.44 89 ASN A N 1
ATOM 682 C CA . ASN A 1 89 ? -18.975 -10.108 3.228 1.00 96.44 89 ASN A CA 1
ATOM 683 C C . ASN A 1 89 ? -17.434 -10.075 3.296 1.00 96.44 89 ASN A C 1
ATOM 685 O O . ASN A 1 89 ? -16.748 -10.018 2.275 1.00 96.44 89 ASN A O 1
ATOM 689 N N . THR A 1 90 ? -16.897 -10.069 4.517 1.00 97.81 90 THR A N 1
ATOM 690 C CA . THR A 1 90 ? -15.456 -10.118 4.796 1.00 97.81 90 THR A CA 1
ATOM 691 C C . THR A 1 90 ? -15.188 -11.017 6.000 1.00 97.81 90 THR A C 1
ATOM 693 O O . THR A 1 90 ? -16.013 -11.103 6.910 1.00 97.81 90 THR A O 1
ATOM 696 N N . ASP A 1 91 ? -14.024 -11.657 6.042 1.00 98.50 91 ASP A N 1
ATOM 697 C CA . ASP A 1 91 ? -13.619 -12.516 7.161 1.00 98.50 91 ASP A CA 1
ATOM 698 C C . ASP A 1 91 ? -13.096 -11.702 8.348 1.00 98.50 91 ASP A C 1
ATOM 700 O O . ASP A 1 91 ? -13.255 -12.096 9.509 1.00 98.50 91 ASP A O 1
ATOM 704 N N . ILE A 1 92 ? -12.471 -10.558 8.050 1.00 98.75 92 ILE A N 1
ATOM 705 C CA . ILE A 1 92 ? -11.968 -9.590 9.023 1.00 98.75 92 ILE A CA 1
ATOM 706 C C . ILE A 1 92 ? -12.361 -8.182 8.574 1.00 98.75 92 ILE A C 1
ATOM 708 O O . ILE A 1 92 ? -12.120 -7.782 7.433 1.00 98.75 92 ILE A O 1
ATOM 712 N N . LEU A 1 93 ? -12.937 -7.410 9.489 1.00 98.75 93 LEU A N 1
ATOM 713 C CA . LEU A 1 93 ? -13.322 -6.021 9.281 1.00 98.75 93 LEU A CA 1
ATOM 714 C C . LEU A 1 93 ? -12.647 -5.133 10.319 1.00 98.75 93 LEU A C 1
ATOM 716 O O . LEU A 1 93 ? -12.922 -5.240 11.512 1.00 98.75 93 LEU A O 1
ATOM 720 N N . PHE A 1 94 ? -11.817 -4.204 9.867 1.00 98.69 94 PHE A N 1
ATOM 721 C CA . PHE A 1 94 ? -11.293 -3.139 10.713 1.00 98.69 94 PHE A CA 1
ATOM 722 C C . PHE A 1 94 ? -12.192 -1.908 10.672 1.00 98.69 94 PHE A C 1
ATOM 724 O O . PHE A 1 94 ? -12.805 -1.603 9.651 1.00 98.69 94 PHE A O 1
ATOM 731 N N . SER A 1 95 ? -12.224 -1.140 11.756 1.00 98.44 95 SER A N 1
ATOM 732 C CA . SER A 1 95 ? -12.801 0.203 11.721 1.00 98.44 95 SER A CA 1
ATOM 733 C C . SER A 1 95 ? -12.012 1.112 10.770 1.00 98.44 95 SER A C 1
ATOM 735 O O . SER A 1 95 ? -10.817 0.902 10.543 1.00 98.44 95 SER A O 1
ATOM 737 N N . ALA A 1 96 ? -12.673 2.123 10.201 1.00 97.56 96 ALA A N 1
ATOM 738 C CA . ALA A 1 96 ? -12.043 3.082 9.298 1.00 97.56 96 ALA A CA 1
ATOM 739 C C . ALA A 1 96 ? -12.078 4.511 9.858 1.00 97.56 96 ALA A C 1
ATOM 741 O O . ALA A 1 96 ? -13.087 4.971 10.398 1.00 97.56 96 ALA A O 1
ATOM 742 N N . GLU A 1 97 ? -10.983 5.247 9.682 1.00 95.44 97 GLU A N 1
ATOM 743 C CA . GLU A 1 97 ? -10.811 6.642 10.067 1.00 95.44 97 GLU A CA 1
ATOM 744 C C . GLU A 1 97 ? -10.364 7.524 8.890 1.00 95.44 97 GLU A C 1
ATOM 746 O O . GLU A 1 97 ? -9.942 7.055 7.833 1.00 95.44 97 GLU A O 1
ATOM 751 N N . ALA A 1 98 ? -10.423 8.843 9.080 1.00 91.69 98 ALA A N 1
ATOM 752 C CA . ALA A 1 98 ? -10.025 9.813 8.060 1.00 91.69 98 ALA A CA 1
ATOM 753 C C . ALA A 1 98 ? -8.533 10.189 8.104 1.00 91.69 98 ALA A C 1
ATOM 755 O O . ALA A 1 98 ? -8.049 10.903 7.223 1.00 91.69 98 ALA A O 1
ATOM 756 N N . ASN A 1 99 ? -7.774 9.734 9.113 1.00 87.19 99 ASN A N 1
ATOM 757 C CA . ASN A 1 99 ? -6.340 10.023 9.191 1.00 87.19 99 ASN A CA 1
ATOM 758 C C . ASN A 1 99 ? -5.493 8.893 8.644 1.00 87.19 99 ASN A C 1
ATOM 760 O O . ASN A 1 99 ? -5.500 7.784 9.164 1.00 87.19 99 ASN A O 1
ATOM 764 N N . PHE A 1 100 ? -4.602 9.247 7.728 1.00 86.12 100 PHE A N 1
ATOM 765 C CA . PHE A 1 100 ? -3.505 8.368 7.378 1.00 86.12 100 PHE A CA 1
ATOM 766 C C . PHE A 1 100 ? -2.432 8.383 8.474 1.00 86.12 100 PHE A C 1
ATOM 768 O O . PHE A 1 100 ? -1.736 9.390 8.675 1.00 86.12 100 PHE A O 1
ATOM 775 N N . TYR A 1 101 ? -2.276 7.259 9.175 1.00 84.25 101 TYR A N 1
ATOM 776 C CA . TYR A 1 101 ? -1.262 7.083 10.208 1.00 84.25 101 TYR A CA 1
ATOM 777 C C . TYR A 1 101 ? -0.249 6.000 9.833 1.00 84.25 101 TYR A C 1
ATOM 779 O O . TYR A 1 101 ? -0.560 4.818 9.793 1.00 84.25 101 TYR A O 1
ATOM 787 N N . PHE A 1 102 ? 1.002 6.410 9.617 1.00 82.19 102 PHE A N 1
ATOM 788 C CA . PHE A 1 102 ? 2.111 5.498 9.342 1.00 82.19 102 PHE A CA 1
ATOM 789 C C . PHE A 1 102 ? 3.388 6.023 10.004 1.00 82.19 102 PHE A C 1
ATOM 791 O O . PHE A 1 102 ? 3.773 7.179 9.769 1.00 82.19 102 PHE A O 1
ATOM 798 N N . ARG A 1 103 ? 4.026 5.217 10.868 1.00 84.12 103 ARG A N 1
ATOM 799 C CA . ARG A 1 103 ? 5.203 5.651 11.653 1.00 84.12 103 ARG A CA 1
ATOM 800 C C . ARG A 1 103 ? 6.535 5.428 10.945 1.00 84.12 103 ARG A C 1
ATOM 802 O O . ARG A 1 103 ? 7.454 6.219 11.169 1.00 84.12 103 ARG A O 1
ATOM 809 N N . ASP A 1 104 ? 6.661 4.381 10.134 1.00 82.38 104 ASP A N 1
ATOM 810 C CA . ASP A 1 104 ? 7.900 4.123 9.397 1.00 82.38 104 ASP A CA 1
ATOM 811 C C . ASP A 1 104 ? 8.057 5.155 8.275 1.00 82.38 104 ASP A C 1
ATOM 813 O O . ASP A 1 104 ? 7.288 5.173 7.318 1.00 82.38 104 ASP A O 1
ATOM 817 N N . ARG A 1 105 ? 9.052 6.038 8.402 1.00 80.69 105 ARG A N 1
ATOM 818 C CA . ARG A 1 105 ? 9.292 7.116 7.434 1.00 80.69 105 ARG A CA 1
ATOM 819 C C . ARG A 1 105 ? 9.738 6.598 6.069 1.00 80.69 105 ARG A C 1
ATOM 821 O O . ARG A 1 105 ? 9.374 7.224 5.082 1.00 80.69 105 ARG A O 1
ATOM 828 N N . THR A 1 106 ? 10.469 5.484 6.023 1.00 81.19 106 THR A N 1
ATOM 829 C CA . THR A 1 106 ? 10.944 4.865 4.777 1.00 81.19 106 THR A CA 1
ATOM 830 C C . THR A 1 106 ? 9.765 4.352 3.956 1.00 81.19 106 THR A C 1
ATOM 832 O O . THR A 1 106 ? 9.705 4.559 2.753 1.00 81.19 106 THR A O 1
ATOM 835 N N . LEU A 1 107 ? 8.785 3.734 4.619 1.00 84.75 107 LEU A N 1
ATOM 836 C CA . LEU A 1 107 ? 7.635 3.118 3.952 1.00 84.75 107 LEU A CA 1
ATOM 837 C C . LEU A 1 107 ? 6.421 4.047 3.824 1.00 84.75 107 LEU A C 1
ATOM 839 O O . LEU A 1 107 ? 5.531 3.801 3.014 1.00 84.75 107 LEU A O 1
ATOM 843 N N . LYS A 1 108 ? 6.360 5.130 4.609 1.00 83.38 108 LYS A N 1
ATOM 844 C CA . LYS A 1 108 ? 5.202 6.033 4.651 1.00 83.38 108 LYS A CA 1
ATOM 845 C C . LYS A 1 108 ? 4.819 6.572 3.277 1.00 83.38 108 LYS A C 1
ATOM 847 O O . LYS A 1 108 ?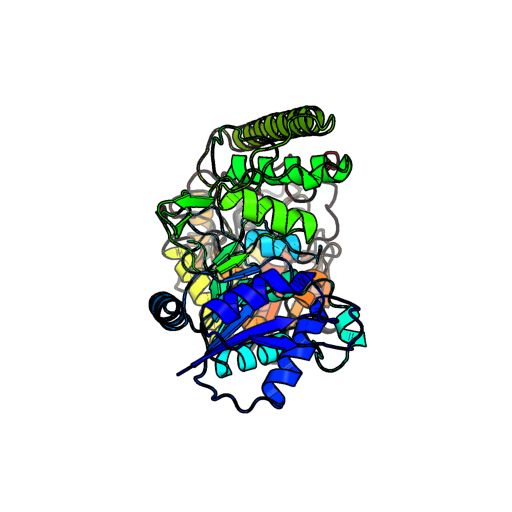 3.632 6.694 2.997 1.00 83.38 108 LYS A O 1
ATOM 852 N N . TYR A 1 109 ? 5.798 6.941 2.452 1.00 79.06 109 TYR A N 1
ATOM 853 C CA . TYR A 1 109 ? 5.526 7.477 1.117 1.00 79.06 109 TYR A CA 1
ATOM 854 C C . TYR A 1 109 ? 5.006 6.401 0.160 1.00 79.06 109 TYR A C 1
ATOM 856 O O . TYR A 1 109 ? 4.033 6.648 -0.550 1.00 79.06 109 TYR A O 1
ATOM 864 N N . TYR A 1 110 ? 5.593 5.201 0.206 1.00 84.06 110 TYR A N 1
ATOM 865 C CA . TYR A 1 110 ? 5.116 4.036 -0.537 1.00 84.06 110 TYR A CA 1
ATOM 866 C C . TYR A 1 110 ? 3.654 3.730 -0.198 1.00 84.06 110 TYR A C 1
ATOM 868 O O . TYR A 1 110 ? 2.791 3.816 -1.069 1.00 84.06 110 TYR A O 1
ATOM 876 N N . TYR A 1 111 ? 3.338 3.494 1.078 1.00 86.31 111 TYR A N 1
ATOM 877 C CA . TYR A 1 111 ? 1.960 3.186 1.463 1.00 86.31 111 TYR A CA 1
ATOM 878 C C . TYR A 1 111 ? 1.023 4.353 1.234 1.00 86.31 111 TYR A C 1
ATOM 880 O O . TYR A 1 111 ? -0.118 4.125 0.879 1.00 86.31 111 TYR A O 1
ATOM 888 N N . TRP A 1 112 ? 1.478 5.602 1.348 1.00 82.12 112 TRP A N 1
ATOM 889 C CA . TRP A 1 112 ? 0.638 6.724 0.953 1.00 82.12 112 TRP A CA 1
ATOM 890 C C . TRP A 1 112 ? 0.211 6.628 -0.517 1.00 82.12 112 TRP A C 1
ATOM 892 O O . TRP A 1 112 ? -0.932 6.930 -0.832 1.00 82.12 112 TRP A O 1
ATOM 902 N N . LYS A 1 113 ? 1.073 6.185 -1.431 1.00 79.12 113 LYS A N 1
ATOM 903 C CA . LYS A 1 113 ? 0.695 6.024 -2.843 1.00 79.12 113 LYS A CA 1
ATOM 904 C C . LYS A 1 113 ? -0.255 4.851 -3.063 1.00 79.12 113 LYS A C 1
ATOM 906 O O . LYS A 1 113 ? -1.239 5.014 -3.773 1.00 79.12 113 LYS A O 1
ATOM 911 N N . PHE A 1 114 ? 0.029 3.722 -2.422 1.00 83.94 114 PHE A N 1
ATOM 912 C CA . PHE A 1 114 ? -0.637 2.444 -2.682 1.00 83.94 114 PHE A CA 1
ATOM 913 C C . PHE A 1 114 ? -1.799 2.110 -1.748 1.00 83.94 114 PHE A C 1
ATOM 915 O O . PHE A 1 114 ? -2.442 1.082 -1.933 1.00 83.94 114 PHE A O 1
ATOM 922 N N . TYR A 1 115 ? -2.087 2.951 -0.751 1.00 87.62 115 TYR A N 1
ATOM 923 C CA . TYR A 1 115 ? -3.216 2.708 0.141 1.00 87.62 115 TYR A CA 1
ATOM 924 C C . TYR A 1 115 ? -4.534 2.734 -0.649 1.00 87.62 115 TYR A C 1
ATOM 926 O O . TYR A 1 115 ? -4.775 3.727 -1.354 1.00 87.62 115 TYR A O 1
ATOM 934 N N . PRO A 1 116 ? -5.399 1.712 -0.514 1.00 87.06 116 PRO A N 1
ATOM 935 C CA . PRO A 1 116 ? -6.717 1.720 -1.141 1.00 87.06 116 PRO A CA 1
ATOM 936 C C . PRO A 1 116 ? -7.564 2.855 -0.552 1.00 87.06 116 PRO A C 1
ATOM 938 O O . PRO A 1 116 ? -7.541 3.095 0.652 1.00 87.06 116 PRO A O 1
ATOM 941 N N . ARG A 1 117 ? -8.299 3.585 -1.393 1.00 84.56 117 ARG A N 1
ATOM 942 C CA . ARG A 1 117 ? -9.168 4.692 -0.962 1.00 84.56 117 ARG A CA 1
ATOM 943 C C . ARG A 1 117 ? -10.542 4.530 -1.579 1.00 84.56 117 ARG A C 1
ATOM 945 O O . ARG A 1 117 ? -10.634 4.149 -2.739 1.00 84.56 117 ARG A O 1
ATOM 952 N N . GLY A 1 118 ? -11.577 4.842 -0.809 1.00 82.12 118 GLY A N 1
ATOM 953 C CA . GLY A 1 118 ? -12.965 4.735 -1.243 1.00 82.12 118 GLY A CA 1
ATOM 954 C C . GLY A 1 118 ? -13.605 6.090 -1.538 1.00 82.12 118 GLY A C 1
ATOM 955 O O . GLY A 1 118 ? -12.956 7.143 -1.554 1.00 82.12 118 GLY A O 1
ATOM 956 N N . ALA A 1 119 ? -14.924 6.056 -1.725 1.00 81.44 119 ALA A N 1
ATOM 957 C CA . ALA A 1 119 ? -15.744 7.238 -1.984 1.00 81.44 119 ALA A CA 1
ATOM 958 C C . ALA A 1 119 ? -15.966 8.122 -0.736 1.00 81.44 119 ALA A C 1
ATOM 960 O O . ALA A 1 119 ? -16.222 9.319 -0.853 1.00 81.44 119 ALA A O 1
ATOM 961 N N . THR A 1 120 ? -15.844 7.569 0.476 1.00 89.62 120 THR A N 1
ATOM 962 C CA . THR A 1 120 ? -16.132 8.285 1.735 1.00 89.62 120 THR A CA 1
ATOM 963 C C . THR A 1 120 ? -14.912 9.031 2.277 1.00 89.62 120 THR A C 1
ATOM 965 O O . THR A 1 120 ? -13.852 9.044 1.667 1.00 89.62 120 THR A O 1
ATOM 968 N N . TYR A 1 121 ? -15.015 9.664 3.448 1.00 89.56 121 TYR A N 1
ATOM 969 C CA . TYR A 1 121 ? -13.859 10.272 4.121 1.00 89.56 121 TYR A CA 1
ATOM 970 C C . TYR A 1 121 ? -12.984 9.271 4.893 1.00 89.56 121 TYR A C 1
ATOM 972 O O . TYR A 1 121 ? -11.910 9.657 5.355 1.00 89.56 121 TYR A O 1
ATOM 980 N N . TYR A 1 122 ? -13.441 8.030 5.067 1.00 94.38 122 TYR A N 1
ATOM 981 C CA . TYR A 1 122 ? -12.845 7.042 5.965 1.00 94.38 122 TYR A CA 1
ATOM 982 C C . TYR A 1 122 ? -12.020 6.030 5.173 1.00 94.38 122 TYR A C 1
ATOM 984 O O . TYR A 1 122 ? -12.399 4.877 5.001 1.00 94.38 122 TYR A O 1
ATOM 992 N N . ASP A 1 123 ? -10.895 6.502 4.645 1.00 92.00 123 ASP A N 1
ATOM 993 C CA . ASP A 1 123 ? -10.045 5.703 3.761 1.00 92.00 123 ASP A CA 1
ATOM 994 C C . ASP A 1 123 ? -9.021 4.840 4.505 1.00 92.00 123 ASP A C 1
ATOM 996 O O . ASP A 1 123 ? -8.365 4.025 3.869 1.00 92.00 123 ASP A O 1
ATOM 1000 N N . TYR A 1 124 ? -8.804 5.049 5.807 1.00 94.69 124 TYR A N 1
ATOM 1001 C CA . TYR A 1 124 ? -7.653 4.477 6.509 1.00 94.69 124 TYR A CA 1
ATOM 1002 C C . TYR A 1 124 ? -8.085 3.551 7.633 1.00 94.69 124 TYR A C 1
ATOM 1004 O O . TYR A 1 124 ? -8.964 3.893 8.413 1.00 94.69 124 TYR A O 1
ATOM 1012 N N . LEU A 1 125 ? -7.428 2.401 7.746 1.00 97.19 125 LEU A N 1
ATOM 1013 C CA . LEU A 1 125 ? -7.630 1.457 8.840 1.00 97.19 125 LEU A CA 1
ATOM 1014 C C . LEU A 1 125 ? -7.428 2.141 10.195 1.00 97.19 125 LEU A C 1
ATOM 1016 O O . LEU A 1 125 ? -6.484 2.911 10.368 1.00 97.19 125 LEU A O 1
ATOM 1020 N N . ASN A 1 126 ? -8.268 1.804 11.171 1.00 97.50 126 ASN A N 1
ATOM 1021 C CA . ASN A 1 126 ? -8.052 2.068 12.584 1.00 97.50 126 ASN A CA 1
ATOM 1022 C C . ASN A 1 126 ? -8.042 0.755 13.386 1.00 97.50 126 ASN A C 1
ATOM 1024 O O . ASN A 1 126 ? -8.995 -0.020 13.373 1.00 97.50 126 ASN A O 1
ATOM 1028 N N . SER A 1 127 ? -6.931 0.500 14.077 1.00 96.81 127 SER A N 1
ATOM 1029 C CA . SER A 1 127 ? -6.667 -0.737 14.814 1.00 96.81 127 SER A CA 1
ATOM 1030 C C . SER A 1 127 ? -7.270 -0.764 16.214 1.00 96.81 127 SER A C 1
ATOM 1032 O O . SER A 1 127 ? -7.088 -1.747 16.927 1.00 96.81 127 SER A O 1
ATOM 1034 N N . GLY A 1 128 ? -7.925 0.315 16.645 1.00 96.69 128 GLY A N 1
ATOM 1035 C CA . GLY A 1 128 ? -8.590 0.373 17.942 1.00 96.69 128 GLY A CA 1
ATOM 1036 C C . GLY A 1 128 ? -9.952 -0.311 17.946 1.00 96.69 128 GLY A C 1
ATOM 1037 O O . GLY A 1 128 ? -10.545 -0.470 19.006 1.00 96.69 128 GLY A O 1
ATOM 1038 N N . SER A 1 129 ? -10.473 -0.725 16.789 1.00 98.12 129 SER A N 1
ATOM 1039 C CA . SER A 1 129 ? -11.670 -1.561 16.699 1.00 98.12 129 SER A CA 1
ATOM 1040 C C . SER A 1 129 ? -11.629 -2.425 15.442 1.00 98.12 129 SER A C 1
ATOM 1042 O O . SER A 1 129 ? -11.403 -1.904 14.348 1.00 98.12 129 SER A O 1
ATOM 1044 N N . PHE A 1 130 ? -11.832 -3.731 15.587 1.00 98.75 130 PHE A N 1
ATOM 1045 C CA . PHE A 1 130 ? -11.968 -4.672 14.476 1.00 98.75 130 PHE A CA 1
ATOM 1046 C C . PHE A 1 130 ? -12.741 -5.922 14.899 1.00 98.75 130 PHE A C 1
ATOM 1048 O O . PHE A 1 130 ? -12.889 -6.207 16.085 1.00 98.75 130 PHE A O 1
ATOM 1055 N N . MET A 1 131 ? -13.256 -6.661 13.924 1.00 98.69 131 MET A N 1
ATOM 1056 C CA . MET A 1 131 ? -14.052 -7.862 14.141 1.00 98.69 131 MET A CA 1
ATOM 1057 C C . MET A 1 131 ? -13.700 -8.944 13.123 1.00 98.69 131 MET A C 1
ATOM 1059 O O . MET A 1 131 ? -13.349 -8.637 11.987 1.00 98.69 131 MET A O 1
ATOM 1063 N N . GLY A 1 132 ? -13.790 -10.207 13.526 1.00 98.56 132 GLY A N 1
ATOM 1064 C CA . GLY A 1 132 ? -13.616 -11.354 12.637 1.00 98.56 132 GLY A CA 1
ATOM 1065 C C . GLY A 1 132 ? -13.856 -12.671 13.363 1.00 98.56 132 GLY A C 1
ATOM 1066 O O . GLY A 1 132 ? -13.989 -12.693 14.590 1.00 98.56 132 GLY A O 1
ATOM 1067 N N . LYS A 1 133 ? -13.898 -13.778 12.616 1.00 98.00 133 LYS A N 1
ATOM 1068 C CA . LYS A 1 133 ? -13.923 -15.119 13.228 1.00 98.00 133 LYS A CA 1
ATOM 1069 C C . LYS A 1 133 ? -12.580 -15.430 13.877 1.00 98.00 133 LYS A C 1
ATOM 1071 O O . LYS A 1 133 ? -11.535 -15.047 13.341 1.00 98.00 133 LYS A O 1
ATOM 1076 N N . LEU A 1 134 ? -12.600 -16.176 14.980 1.00 98.00 134 LEU A N 1
ATOM 1077 C CA . LEU A 1 134 ? -11.405 -16.548 15.739 1.00 98.00 134 LEU A CA 1
ATOM 1078 C C . LEU A 1 134 ? -10.314 -17.146 14.837 1.00 98.00 134 LEU A C 1
ATOM 1080 O O . LEU A 1 134 ? -9.168 -16.695 14.891 1.00 98.00 134 LEU A O 1
ATOM 1084 N N . LYS A 1 135 ? -10.672 -18.083 13.948 1.00 98.00 135 LYS A N 1
ATOM 1085 C CA . LYS A 1 135 ? -9.717 -18.715 13.020 1.00 98.00 135 LYS A CA 1
ATOM 1086 C C . LYS A 1 135 ? -9.009 -17.728 12.090 1.00 98.00 135 LYS A C 1
ATOM 1088 O O . LYS A 1 135 ? -7.800 -17.827 11.895 1.00 98.00 135 LYS A O 1
ATOM 1093 N N . HIS A 1 136 ? -9.732 -16.745 11.552 1.00 98.56 136 HIS A N 1
ATOM 1094 C CA . HIS A 1 136 ? -9.169 -15.766 10.619 1.00 98.56 136 HIS A CA 1
ATOM 1095 C C . HIS A 1 136 ? -8.312 -14.734 11.351 1.00 98.56 136 HIS A C 1
ATOM 1097 O O . HIS A 1 136 ? -7.239 -14.377 10.872 1.00 98.56 136 HIS A O 1
ATOM 1103 N N . LEU A 1 137 ? -8.716 -14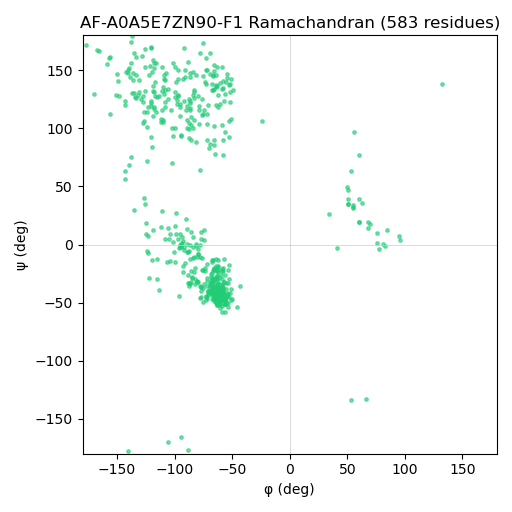.315 12.555 1.00 98.56 137 LEU A N 1
ATOM 1104 C CA . LEU A 1 137 ? -7.898 -13.435 13.393 1.00 98.56 137 LEU A CA 1
ATOM 1105 C C . LEU A 1 137 ? -6.593 -14.114 13.842 1.00 98.56 137 LEU A C 1
ATOM 1107 O O . LEU A 1 137 ? -5.541 -13.468 13.843 1.00 98.56 137 LEU A O 1
ATOM 1111 N N . ARG A 1 138 ? -6.640 -15.415 14.169 1.00 97.69 138 ARG A N 1
ATOM 1112 C CA . ARG A 1 138 ? -5.452 -16.228 14.478 1.00 97.69 138 ARG A CA 1
ATOM 1113 C C . ARG A 1 138 ? -4.524 -16.327 13.266 1.00 97.69 138 ARG A C 1
ATOM 1115 O O . ARG A 1 138 ? -3.333 -16.048 13.401 1.00 97.69 138 ARG A O 1
ATOM 1122 N N . GLN A 1 139 ? -5.070 -16.649 12.089 1.00 98.19 139 GLN A N 1
ATOM 1123 C CA . GLN A 1 139 ? -4.291 -16.716 10.850 1.00 98.19 139 GLN A CA 1
ATOM 1124 C C . GLN A 1 139 ? -3.654 -15.363 10.514 1.00 98.19 139 GLN A C 1
ATOM 1126 O O . GLN A 1 139 ? -2.463 -15.307 10.234 1.00 98.19 139 GLN A O 1
ATOM 1131 N N . MET A 1 140 ? -4.396 -14.260 10.647 1.00 98.25 140 MET A N 1
ATOM 1132 C CA . MET A 1 140 ? -3.865 -12.916 10.415 1.00 98.25 140 MET A CA 1
ATOM 1133 C C . MET A 1 140 ? -2.681 -12.581 11.307 1.00 98.25 140 MET A C 1
ATOM 1135 O O . MET A 1 140 ? -1.696 -12.004 10.844 1.00 98.25 140 MET A O 1
ATOM 1139 N N . LEU A 1 141 ? -2.757 -12.928 12.590 1.00 96.81 141 LEU A N 1
ATOM 1140 C CA . LEU A 1 141 ? -1.647 -12.681 13.496 1.00 96.81 141 LEU A CA 1
ATOM 1141 C C . LEU A 1 141 ? -0.417 -13.527 13.128 1.00 96.81 141 LEU A C 1
ATOM 1143 O O . LEU A 1 141 ? 0.698 -13.012 13.194 1.00 96.81 141 LEU A O 1
ATOM 1147 N N . SER A 1 142 ? -0.618 -14.778 12.702 1.00 96.19 142 SER A N 1
ATOM 1148 C CA . SER A 1 142 ? 0.454 -15.652 12.206 1.00 96.19 142 SER A CA 1
ATOM 1149 C C . SER A 1 142 ? 1.102 -15.099 10.931 1.00 96.19 142 SER A C 1
ATOM 1151 O O . SER A 1 142 ? 2.326 -14.975 10.870 1.00 96.19 142 SER A O 1
ATOM 1153 N N . ASP A 1 143 ? 0.298 -14.651 9.965 1.00 96.94 143 ASP A N 1
ATOM 1154 C CA . ASP A 1 143 ? 0.779 -14.073 8.707 1.00 96.94 143 ASP A CA 1
ATOM 1155 C C . ASP A 1 143 ? 1.582 -12.787 8.948 1.00 96.94 143 ASP A C 1
ATOM 1157 O O . ASP A 1 143 ? 2.650 -12.601 8.367 1.00 96.94 143 ASP A O 1
ATOM 1161 N N . ILE A 1 144 ? 1.124 -11.915 9.855 1.00 95.69 144 ILE A N 1
ATOM 1162 C CA . ILE A 1 144 ? 1.859 -10.705 10.262 1.00 95.69 144 ILE A CA 1
ATOM 1163 C C . ILE A 1 144 ? 3.226 -11.062 10.863 1.00 95.69 144 ILE A C 1
ATOM 1165 O O . ILE A 1 144 ? 4.224 -10.402 10.553 1.00 95.69 144 ILE A O 1
ATOM 1169 N N . GLN A 1 145 ? 3.280 -12.080 11.729 1.00 93.38 145 GLN A N 1
ATOM 1170 C CA . GLN A 1 145 ? 4.523 -12.534 12.359 1.00 93.38 145 GLN A CA 1
ATOM 1171 C C . GLN A 1 145 ? 5.507 -13.068 11.320 1.00 93.38 145 GLN A C 1
ATOM 1173 O O . GLN A 1 145 ? 6.652 -12.612 11.277 1.00 93.38 145 GLN A O 1
ATOM 1178 N N . ALA A 1 146 ? 5.044 -13.965 10.446 1.00 93.19 146 ALA A N 1
ATOM 1179 C CA . ALA A 1 146 ? 5.858 -14.563 9.395 1.00 93.19 146 ALA A CA 1
ATOM 1180 C C . ALA A 1 146 ? 6.355 -13.510 8.393 1.00 93.19 146 ALA A C 1
ATOM 1182 O O . ALA A 1 146 ? 7.548 -13.442 8.094 1.00 93.19 146 ALA A O 1
ATOM 1183 N N . LEU A 1 147 ? 5.460 -12.640 7.916 1.00 91.94 147 LEU A N 1
ATOM 1184 C CA . LEU A 1 147 ? 5.768 -11.694 6.848 1.00 91.94 147 LEU A CA 1
ATOM 1185 C C . LEU A 1 147 ? 6.752 -10.602 7.280 1.00 91.94 147 LEU A C 1
ATOM 1187 O O . LEU A 1 147 ? 7.572 -10.142 6.481 1.00 91.94 147 LEU A O 1
ATOM 1191 N N . TYR A 1 148 ? 6.665 -10.157 8.533 1.00 91.94 148 TYR A N 1
ATOM 1192 C CA . TYR A 1 148 ? 7.474 -9.048 9.039 1.00 91.94 148 TYR A CA 1
ATOM 1193 C C . TYR A 1 148 ? 8.571 -9.478 10.013 1.00 91.94 148 TYR A C 1
ATOM 1195 O O . TYR A 1 148 ? 9.257 -8.607 10.549 1.00 91.94 148 TYR A O 1
ATOM 1203 N N . GLY A 1 149 ? 8.755 -10.787 10.224 1.00 89.88 149 GLY A N 1
ATOM 1204 C CA . GLY A 1 149 ? 9.747 -11.326 11.155 1.00 89.88 149 GLY A CA 1
ATOM 1205 C C . GLY A 1 149 ? 9.514 -10.851 12.588 1.00 89.88 149 GLY A C 1
ATOM 1206 O O . GLY A 1 149 ? 10.460 -10.480 13.280 1.00 89.88 149 GLY A O 1
ATOM 1207 N N . ILE A 1 150 ? 8.248 -10.777 13.006 1.00 89.75 150 ILE A N 1
ATOM 1208 C CA . ILE A 1 150 ? 7.867 -10.319 14.343 1.00 89.75 150 ILE A CA 1
ATOM 1209 C C . ILE A 1 150 ? 7.696 -11.534 15.242 1.00 89.75 150 ILE A C 1
ATOM 1211 O O . ILE A 1 150 ? 6.788 -12.334 15.039 1.00 89.75 150 ILE A O 1
ATOM 1215 N N . ASP A 1 151 ? 8.502 -11.608 16.294 1.00 87.62 151 ASP A N 1
ATOM 1216 C CA . ASP A 1 151 ? 8.235 -12.502 17.412 1.00 87.62 151 ASP A CA 1
ATOM 1217 C C . ASP A 1 151 ? 7.302 -11.798 18.407 1.00 87.62 151 ASP A C 1
ATOM 1219 O O . ASP A 1 151 ? 7.713 -10.915 19.162 1.00 87.62 151 ASP A O 1
ATOM 1223 N N . SER A 1 152 ? 6.018 -12.166 18.384 1.00 85.12 152 SER A N 1
ATOM 1224 C CA . SER A 1 152 ? 5.030 -11.600 19.309 1.00 85.12 152 SER A CA 1
ATOM 1225 C C . SER A 1 152 ? 5.122 -12.175 20.722 1.00 85.12 152 SER A C 1
ATOM 1227 O O . SER A 1 152 ? 4.505 -11.627 21.634 1.00 85.12 152 SER A O 1
ATOM 1229 N N . THR A 1 153 ? 5.874 -13.259 20.930 1.00 84.06 153 THR A N 1
ATOM 1230 C CA . THR A 1 153 ? 6.087 -13.867 22.251 1.00 84.06 153 THR A CA 1
ATOM 1231 C C . THR A 1 153 ? 7.207 -13.165 23.018 1.00 84.06 153 THR A C 1
ATOM 1233 O O . THR A 1 153 ? 7.197 -13.134 24.247 1.00 84.06 153 THR A O 1
ATOM 1236 N N . ASN A 1 154 ? 8.114 -12.504 22.297 1.00 85.94 154 ASN A N 1
ATOM 1237 C CA . ASN A 1 154 ? 9.197 -11.718 22.862 1.00 85.94 154 ASN A CA 1
ATOM 1238 C C . ASN A 1 154 ? 8.773 -10.254 23.098 1.00 85.94 154 ASN A C 1
ATOM 1240 O O . ASN A 1 154 ? 8.790 -9.413 22.194 1.00 85.94 154 ASN A O 1
ATOM 1244 N N . GLU A 1 155 ? 8.444 -9.915 24.348 1.00 82.62 155 GLU A N 1
ATOM 1245 C CA . GLU A 1 155 ? 8.057 -8.547 24.730 1.00 82.62 155 GLU A CA 1
ATOM 1246 C C . GLU A 1 155 ? 9.124 -7.491 24.382 1.00 82.62 155 GLU A C 1
ATOM 1248 O O . GLU A 1 155 ? 8.779 -6.355 24.043 1.00 82.62 155 GLU A O 1
ATOM 1253 N N . GLN A 1 156 ? 10.417 -7.841 24.417 1.00 83.75 156 GLN A N 1
ATOM 1254 C CA . GLN A 1 156 ? 11.497 -6.923 24.048 1.00 83.75 156 GLN A CA 1
ATOM 1255 C C . GLN A 1 156 ? 11.482 -6.629 22.544 1.00 83.75 156 GLN A C 1
ATOM 1257 O O . GLN A 1 156 ? 11.640 -5.469 22.154 1.00 83.75 156 GLN A O 1
ATOM 1262 N N . ALA A 1 157 ? 11.215 -7.631 21.702 1.00 84.69 157 ALA A N 1
ATOM 1263 C CA . ALA A 1 157 ? 11.047 -7.437 20.262 1.00 84.69 157 ALA A CA 1
ATOM 1264 C C . ALA A 1 157 ? 9.861 -6.504 19.954 1.00 84.69 157 ALA A C 1
ATOM 1266 O O . ALA A 1 157 ? 9.969 -5.612 19.108 1.00 84.69 157 ALA A O 1
ATOM 1267 N N . LEU A 1 158 ? 8.762 -6.610 20.710 1.00 86.62 158 LEU A N 1
ATOM 1268 C CA . LEU A 1 158 ? 7.593 -5.737 20.547 1.00 86.62 158 LEU A CA 1
ATOM 1269 C C . LEU A 1 158 ? 7.891 -4.260 20.825 1.00 86.62 158 LEU A C 1
ATOM 1271 O O . LEU A 1 158 ? 7.253 -3.394 20.225 1.00 86.62 158 LEU A O 1
ATOM 1275 N N . THR A 1 159 ? 8.880 -3.938 21.666 1.00 84.38 159 THR A N 1
ATOM 1276 C CA . THR A 1 159 ? 9.286 -2.536 21.893 1.00 84.38 159 THR A CA 1
ATOM 1277 C C . THR A 1 159 ? 9.845 -1.864 20.634 1.00 84.38 159 THR A C 1
ATOM 1279 O O . THR A 1 159 ? 9.766 -0.640 20.506 1.00 84.38 159 THR A O 1
ATOM 1282 N N . GLN A 1 160 ? 10.335 -2.649 19.666 1.00 84.50 160 GLN A N 1
ATOM 1283 C CA . GLN A 1 160 ? 10.783 -2.147 18.364 1.00 84.50 160 GLN A CA 1
ATOM 1284 C C . GLN A 1 160 ? 9.603 -1.798 17.445 1.00 84.50 160 GLN A C 1
ATOM 1286 O O . GLN A 1 160 ? 9.722 -0.953 16.549 1.00 84.50 160 GLN A O 1
ATOM 1291 N N . ILE A 1 161 ? 8.425 -2.378 17.699 1.00 84.62 161 ILE A N 1
ATOM 1292 C CA . ILE A 1 161 ? 7.196 -2.048 16.983 1.00 84.62 161 ILE A CA 1
ATOM 1293 C C . ILE A 1 161 ? 6.638 -0.753 17.558 1.00 84.62 161 ILE A C 1
ATOM 1295 O O . ILE A 1 161 ? 6.008 -0.690 18.614 1.00 84.62 161 ILE A O 1
ATOM 1299 N N . ARG A 1 162 ? 6.842 0.324 16.802 1.00 77.06 162 ARG A N 1
ATOM 1300 C CA . ARG A 1 162 ? 6.466 1.669 17.242 1.00 77.06 162 ARG A CA 1
ATOM 1301 C C . ARG A 1 162 ? 4.959 1.876 17.394 1.00 77.06 162 ARG A C 1
ATOM 1303 O O . ARG A 1 162 ? 4.581 2.873 18.007 1.00 77.06 162 ARG A O 1
ATOM 1310 N N . SER A 1 163 ? 4.117 1.071 16.742 1.00 89.56 163 SER A N 1
ATOM 1311 C CA . SER A 1 163 ? 2.656 1.216 16.755 1.00 89.56 163 SER A CA 1
ATOM 1312 C C . SER A 1 163 ? 1.958 0.005 16.128 1.00 89.56 163 SER A C 1
ATOM 1314 O O . SER A 1 163 ? 2.251 -0.339 14.985 1.00 89.56 163 SER A O 1
ATOM 1316 N N . ASP A 1 164 ? 0.983 -0.546 16.851 1.00 93.00 164 ASP A N 1
ATOM 1317 C CA . ASP A 1 164 ? -0.034 -1.494 16.374 1.00 93.00 164 ASP A CA 1
ATOM 1318 C C . ASP A 1 164 ? -0.786 -0.955 15.146 1.00 93.00 164 ASP A C 1
ATOM 1320 O O . ASP A 1 164 ? -0.801 -1.602 14.103 1.00 93.00 164 ASP A O 1
ATOM 1324 N N . GLN A 1 165 ? -1.288 0.282 15.217 1.00 94.19 165 GLN A N 1
ATOM 1325 C CA . GLN A 1 165 ? -1.971 0.963 14.108 1.00 94.19 165 GLN A CA 1
ATOM 1326 C C . GLN A 1 165 ? -1.135 0.976 12.821 1.00 94.19 165 GLN A C 1
ATOM 1328 O O . GLN A 1 165 ? -1.639 0.677 11.739 1.00 94.19 165 GLN A O 1
ATOM 1333 N N . SER A 1 166 ? 0.164 1.286 12.923 1.00 92.31 166 SER A N 1
ATOM 1334 C CA . SER A 1 166 ? 1.059 1.289 11.757 1.00 92.31 166 SER A CA 1
ATOM 1335 C C . SER A 1 166 ? 1.297 -0.116 11.196 1.00 92.31 166 SER A C 1
ATOM 1337 O O . SER A 1 166 ? 1.529 -0.232 9.997 1.00 92.31 166 SER A O 1
ATOM 1339 N N . LEU A 1 167 ? 1.274 -1.151 12.040 1.00 94.38 167 LEU A N 1
ATOM 1340 C CA . LEU A 1 167 ? 1.477 -2.539 11.634 1.00 94.38 167 LEU A CA 1
ATOM 1341 C C . LEU A 1 167 ? 0.241 -3.101 10.928 1.00 94.38 167 LEU A C 1
ATOM 1343 O O . LEU A 1 167 ? 0.360 -3.609 9.818 1.00 94.38 167 LEU A O 1
ATOM 1347 N N . PHE A 1 168 ? -0.947 -2.941 11.514 1.00 96.69 168 PHE A N 1
ATOM 1348 C CA . PHE A 1 168 ? -2.194 -3.375 10.879 1.00 96.69 168 PHE A CA 1
ATOM 1349 C C . PHE A 1 168 ? -2.480 -2.590 9.597 1.00 96.69 168 PHE A C 1
ATOM 1351 O O . PHE A 1 168 ? -2.858 -3.181 8.590 1.00 96.69 168 PHE A O 1
ATOM 1358 N N . SER A 1 169 ? -2.205 -1.279 9.579 1.00 95.62 169 SER A N 1
ATOM 1359 C CA . SER A 1 169 ? -2.329 -0.471 8.356 1.00 95.62 169 SER A CA 1
ATOM 1360 C C . SER A 1 169 ? -1.399 -0.956 7.246 1.00 95.62 169 SER A C 1
ATOM 1362 O O . SER A 1 169 ? -1.783 -0.935 6.080 1.00 95.62 169 SER A O 1
ATOM 1364 N N . ARG A 1 170 ? -0.179 -1.379 7.605 1.00 95.31 170 ARG A N 1
ATOM 1365 C CA . ARG A 1 170 ? 0.774 -1.983 6.672 1.00 95.31 170 ARG A CA 1
ATOM 1366 C C . ARG A 1 170 ? 0.224 -3.294 6.118 1.00 95.31 170 ARG A C 1
ATOM 1368 O O . ARG A 1 170 ? 0.156 -3.445 4.908 1.00 95.31 170 ARG A O 1
ATOM 1375 N N . PHE A 1 171 ? -0.207 -4.188 7.003 1.00 97.00 171 PHE A N 1
ATOM 1376 C CA . PHE A 1 171 ? -0.722 -5.499 6.625 1.00 97.00 171 PHE A CA 1
ATOM 1377 C C . PHE A 1 171 ? -1.942 -5.404 5.705 1.00 97.00 171 PHE A C 1
ATOM 1379 O O . PHE A 1 171 ? -1.968 -6.023 4.645 1.00 97.00 171 PHE A O 1
ATOM 1386 N N . TYR A 1 172 ? -2.908 -4.552 6.050 1.00 97.44 172 TYR A N 1
ATOM 1387 C CA . TYR A 1 172 ? -4.070 -4.293 5.205 1.00 97.44 172 TYR A CA 1
ATOM 1388 C C . TYR A 1 172 ? -3.683 -3.746 3.826 1.00 97.44 172 TYR A C 1
ATOM 1390 O O . TYR A 1 172 ? -4.232 -4.189 2.818 1.00 97.44 172 TYR A O 1
ATOM 1398 N N . ALA A 1 173 ? -2.729 -2.812 3.758 1.00 95.31 173 ALA A N 1
ATOM 1399 C CA . ALA A 1 173 ? -2.269 -2.273 2.483 1.00 95.31 173 ALA A CA 1
ATOM 1400 C C . ALA A 1 173 ? -1.522 -3.325 1.644 1.00 95.31 173 ALA A C 1
ATOM 1402 O O . ALA A 1 173 ? -1.726 -3.379 0.432 1.00 95.31 173 ALA A O 1
ATOM 1403 N N . ASP A 1 174 ? -0.713 -4.185 2.271 1.00 96.12 174 ASP A N 1
ATOM 1404 C CA . ASP A 1 174 ? -0.043 -5.304 1.597 1.00 96.12 174 ASP A CA 1
ATOM 1405 C C . ASP A 1 174 ? -1.070 -6.271 0.991 1.00 96.12 174 ASP A C 1
ATOM 1407 O O . ASP A 1 174 ? -0.941 -6.631 -0.178 1.00 96.12 174 ASP A O 1
ATOM 1411 N N . CYS A 1 175 ? -2.120 -6.615 1.746 1.00 96.44 175 CYS A N 1
ATOM 1412 C CA . CYS A 1 175 ? -3.213 -7.471 1.273 1.00 96.44 175 CYS A CA 1
ATOM 1413 C C . CYS A 1 175 ? -3.997 -6.818 0.127 1.00 96.44 175 CYS A C 1
ATOM 1415 O O . CYS A 1 175 ? -4.176 -7.398 -0.940 1.00 96.44 175 CYS A O 1
ATOM 1417 N N . SER A 1 176 ? -4.425 -5.569 0.321 1.00 93.31 176 SER A N 1
ATOM 1418 C CA . SER A 1 176 ? -5.278 -4.851 -0.637 1.00 93.31 176 SER A CA 1
ATOM 1419 C C . SER A 1 176 ? -4.575 -4.562 -1.963 1.00 93.31 176 SER A C 1
ATOM 1421 O O . SER A 1 176 ? -5.223 -4.448 -3.000 1.00 93.31 176 SER A O 1
ATOM 1423 N N . SER A 1 177 ? -3.248 -4.423 -1.932 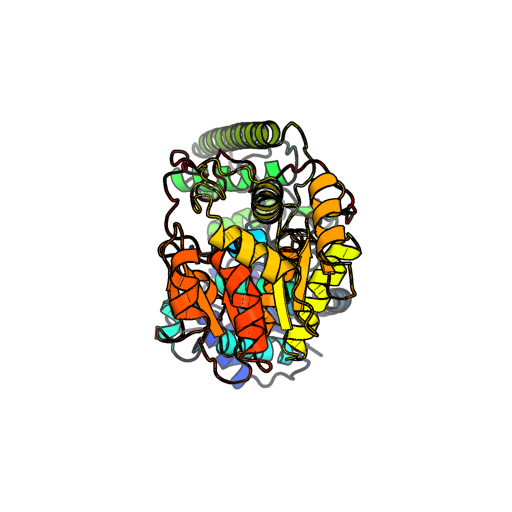1.00 90.94 177 SER A N 1
ATOM 1424 C CA . SER A 1 177 ? -2.427 -4.180 -3.120 1.00 90.94 177 SER A CA 1
ATOM 1425 C C . SER A 1 177 ? -1.877 -5.461 -3.758 1.00 90.94 177 SER A C 1
ATOM 1427 O O . SER A 1 177 ? -1.132 -5.374 -4.732 1.00 90.94 177 SER A O 1
ATOM 1429 N N . GLN A 1 178 ? -2.244 -6.638 -3.233 1.00 93.12 178 GLN A N 1
ATOM 1430 C CA . GLN A 1 178 ? -1.753 -7.953 -3.670 1.00 93.12 178 GLN A CA 1
ATOM 1431 C C . GLN A 1 178 ? -0.231 -8.124 -3.537 1.00 93.12 178 GLN A C 1
ATOM 1433 O O . GLN A 1 178 ? 0.355 -9.016 -4.146 1.00 93.12 178 GLN A O 1
ATOM 1438 N N . LEU A 1 179 ? 0.424 -7.292 -2.719 1.00 94.69 179 LEU A N 1
ATOM 1439 C CA . LEU A 1 179 ? 1.808 -7.520 -2.295 1.00 94.69 179 LEU A CA 1
ATOM 1440 C C . LEU A 1 179 ? 1.898 -8.747 -1.365 1.00 94.69 179 LEU A C 1
ATOM 1442 O O . LEU A 1 179 ? 2.944 -9.390 -1.259 1.00 94.69 179 LEU A O 1
ATOM 1446 N N . PHE A 1 180 ? 0.795 -9.072 -0.690 1.00 95.56 180 PHE A N 1
ATOM 1447 C CA . PHE A 1 180 ? 0.563 -10.322 0.024 1.00 95.56 180 PHE A CA 1
ATOM 1448 C C . PHE A 1 180 ? -0.857 -10.816 -0.280 1.00 95.56 180 PHE A C 1
ATOM 1450 O O . PHE A 1 180 ? -1.773 -10.006 -0.358 1.00 95.56 180 PHE A O 1
ATOM 1457 N N . ASN A 1 181 ? -1.049 -12.125 -0.446 1.00 94.44 181 ASN A N 1
ATOM 1458 C CA . ASN A 1 181 ? -2.355 -12.719 -0.744 1.00 94.44 181 ASN A CA 1
ATOM 1459 C C . ASN A 1 181 ? -2.721 -13.723 0.366 1.00 94.44 181 ASN A C 1
ATOM 1461 O O . ASN A 1 181 ? -2.293 -14.876 0.286 1.00 94.44 181 ASN A O 1
ATOM 1465 N N . PRO A 1 182 ? -3.450 -13.297 1.415 1.00 96.56 182 PRO A N 1
ATOM 1466 C CA . PRO A 1 182 ? -3.906 -14.197 2.473 1.00 96.56 182 PRO A CA 1
ATOM 1467 C C . PRO A 1 182 ? -4.984 -15.175 1.979 1.00 96.56 182 PRO A C 1
ATOM 1469 O O . PRO A 1 182 ? -5.623 -14.963 0.949 1.00 96.56 182 PRO A O 1
ATOM 1472 N N . THR A 1 183 ? -5.234 -16.230 2.758 1.00 97.38 183 THR A N 1
ATOM 1473 C CA . THR A 1 183 ? -6.307 -17.219 2.517 1.00 97.38 183 THR A CA 1
ATOM 1474 C C . THR A 1 183 ? -7.692 -16.761 2.991 1.00 97.38 183 THR A C 1
ATOM 1476 O O . THR A 1 183 ? -8.665 -17.501 2.873 1.00 97.38 183 THR A O 1
ATOM 1479 N N . TYR A 1 184 ? -7.780 -15.554 3.543 1.00 97.94 184 TYR A N 1
ATOM 1480 C CA . TYR A 1 184 ? -8.986 -14.932 4.081 1.00 97.94 184 TYR A CA 1
ATOM 1481 C C . TYR A 1 184 ? -9.085 -13.488 3.582 1.00 97.94 184 TYR A C 1
ATOM 1483 O O . TYR A 1 184 ? -8.104 -12.884 3.150 1.00 97.94 184 TYR A O 1
ATOM 1491 N N . THR A 1 185 ? -10.276 -12.913 3.661 1.00 98.12 185 THR A N 1
ATOM 1492 C CA . THR A 1 185 ? -10.554 -11.543 3.229 1.00 98.12 185 THR A CA 1
ATOM 1493 C C . THR A 1 185 ? -10.404 -10.542 4.376 1.00 98.12 185 THR A C 1
ATOM 1495 O O . THR A 1 185 ? -10.728 -10.813 5.533 1.00 98.12 185 THR A O 1
ATOM 1498 N N . ILE A 1 186 ? -9.878 -9.360 4.058 1.00 98.12 186 ILE A N 1
ATOM 1499 C CA . ILE A 1 186 ? -9.712 -8.252 5.000 1.00 98.12 186 ILE A CA 1
ATOM 1500 C C . ILE A 1 186 ? -10.276 -6.978 4.380 1.00 98.12 186 ILE A C 1
ATOM 1502 O O . ILE A 1 186 ? -9.948 -6.628 3.246 1.00 98.12 186 ILE A O 1
ATOM 1506 N N . ALA A 1 187 ? -11.094 -6.261 5.142 1.00 97.62 187 ALA A N 1
ATOM 1507 C CA . ALA A 1 187 ? -11.684 -4.998 4.727 1.00 97.62 187 ALA A CA 1
ATOM 1508 C C . ALA A 1 187 ? -11.596 -3.949 5.840 1.00 97.62 187 ALA A C 1
ATOM 1510 O O . ALA A 1 187 ? -11.368 -4.260 7.014 1.00 97.62 187 ALA A O 1
ATOM 1511 N N . ILE A 1 188 ? -11.814 -2.692 5.462 1.00 98.00 188 ILE A N 1
ATOM 1512 C CA . ILE A 1 188 ? -12.083 -1.600 6.399 1.00 98.00 188 ILE A CA 1
ATOM 1513 C C . ILE A 1 188 ? -13.543 -1.169 6.268 1.00 98.00 188 ILE A C 1
ATOM 1515 O O . ILE A 1 188 ? -14.102 -1.153 5.170 1.00 98.00 188 ILE A O 1
ATOM 1519 N N . ASP A 1 189 ? -14.151 -0.758 7.374 1.00 98.06 189 ASP A N 1
ATOM 1520 C CA . ASP A 1 189 ? -15.511 -0.230 7.417 1.00 98.06 189 ASP A CA 1
ATOM 1521 C C . ASP A 1 189 ? -15.561 1.227 6.930 1.00 98.06 189 ASP A C 1
ATOM 1523 O O . ASP A 1 189 ? -15.855 2.162 7.678 1.00 98.06 189 ASP A O 1
ATOM 1527 N N . GLY A 1 190 ? -15.227 1.438 5.654 1.00 96.44 190 GLY A N 1
ATOM 1528 C CA . GLY A 1 190 ? -15.142 2.767 5.044 1.00 96.44 190 GLY A CA 1
ATOM 1529 C C . GLY A 1 190 ? -16.474 3.525 5.024 1.00 96.44 190 GLY A C 1
ATOM 1530 O O . GLY A 1 190 ? -16.483 4.747 4.905 1.00 96.44 190 GLY A O 1
ATOM 1531 N N . GLN A 1 191 ? -17.604 2.830 5.171 1.00 96.81 191 GLN A N 1
ATOM 1532 C CA . GLN A 1 191 ? -18.933 3.441 5.286 1.00 96.81 191 GLN A CA 1
ATOM 1533 C C . GLN A 1 191 ? -19.345 3.696 6.746 1.00 96.81 191 GLN A C 1
ATOM 1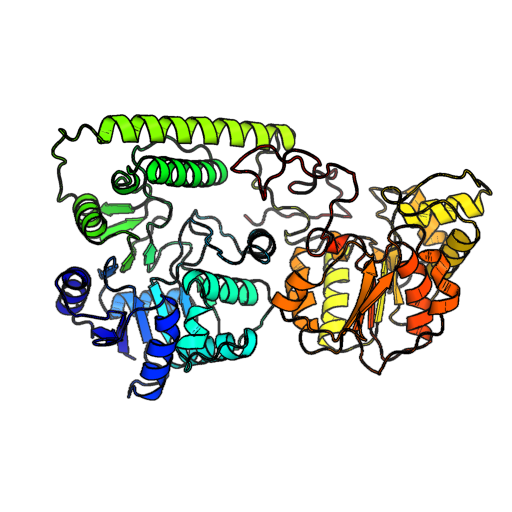535 O O . GLN A 1 191 ? -20.392 4.294 6.986 1.00 96.81 191 GLN A O 1
ATOM 1540 N N . GLN A 1 192 ? -18.532 3.270 7.719 1.00 96.81 192 GLN A N 1
ATOM 1541 C CA . GLN A 1 192 ? -18.864 3.293 9.145 1.00 96.81 192 GLN A CA 1
ATOM 1542 C C . GLN A 1 192 ? -20.231 2.662 9.426 1.00 96.81 192 GLN A C 1
ATOM 1544 O O . GLN A 1 192 ? -21.088 3.258 10.081 1.00 96.81 192 GLN A O 1
ATOM 1549 N N . GLN A 1 193 ? -20.473 1.488 8.848 1.00 97.56 193 GLN A N 1
ATOM 1550 C CA . GLN A 1 193 ? -21.693 0.720 9.058 1.00 97.56 193 GLN A CA 1
ATOM 1551 C C . GLN A 1 193 ? -21.714 0.092 10.444 1.00 97.56 193 GLN A C 1
ATOM 1553 O O . GLN A 1 193 ? -22.717 0.224 11.133 1.00 97.56 193 GLN A O 1
ATOM 1558 N N . LEU A 1 194 ? -20.623 -0.555 10.856 1.00 98.38 194 LEU A N 1
ATOM 1559 C CA . LEU A 1 194 ? -20.486 -1.195 12.163 1.00 98.38 194 LEU A CA 1
ATOM 1560 C C . LEU A 1 194 ? -19.771 -0.269 13.155 1.00 98.38 194 LEU A C 1
ATOM 1562 O O . LEU A 1 194 ? -20.226 -0.106 14.290 1.00 98.38 194 LEU A O 1
ATOM 1566 N N . PHE A 1 195 ? -18.688 0.375 12.715 1.00 98.38 195 PHE A N 1
ATOM 1567 C CA . PHE A 1 195 ? -17.790 1.177 13.540 1.00 98.38 195 PHE A CA 1
ATOM 1568 C C . PHE A 1 195 ? -17.880 2.674 13.218 1.00 98.38 195 PHE A C 1
ATOM 1570 O O . PHE A 1 195 ? -17.445 3.130 12.162 1.00 98.38 195 PHE A O 1
ATOM 1577 N N . ALA A 1 196 ? -18.322 3.480 14.180 1.00 97.19 196 ALA A N 1
ATOM 1578 C CA . ALA A 1 196 ? -18.174 4.933 14.151 1.00 97.19 196 ALA A CA 1
ATOM 1579 C C . ALA A 1 196 ? -16.829 5.352 14.754 1.00 97.19 196 ALA A C 1
ATOM 1581 O O . ALA A 1 196 ? -16.743 5.606 15.957 1.00 97.19 196 ALA A O 1
ATOM 1582 N N . CYS A 1 197 ? -15.786 5.475 13.930 1.00 95.94 197 CYS A N 1
ATOM 1583 C CA . CYS A 1 197 ? -14.502 6.020 14.371 1.00 95.94 197 CYS A CA 1
ATOM 1584 C C . CYS A 1 197 ? -14.398 7.522 14.066 1.00 95.94 197 CYS A C 1
ATOM 1586 O O . CYS A 1 197 ? -14.421 7.956 12.912 1.00 95.94 197 CYS A O 1
ATOM 1588 N N . THR A 1 198 ? -14.207 8.358 15.089 1.00 93.00 198 THR A N 1
ATOM 1589 C CA . THR A 1 198 ? -14.114 9.822 14.888 1.00 93.00 198 THR A CA 1
ATOM 1590 C C . THR A 1 198 ? -12.720 10.305 14.498 1.00 93.00 198 THR A C 1
ATOM 1592 O O . THR A 1 198 ? -12.453 11.514 14.476 1.00 93.00 198 THR A O 1
ATOM 1595 N N . GLY A 1 199 ? -11.790 9.381 14.252 1.00 91.44 199 GLY A N 1
ATOM 1596 C CA . GLY A 1 199 ? -10.409 9.686 13.921 1.00 91.44 199 GLY A CA 1
ATOM 1597 C C . GLY A 1 199 ? -10.324 10.660 12.746 1.00 91.44 199 GLY A C 1
ATOM 1598 O O . GLY A 1 199 ? -10.517 10.308 11.591 1.00 91.44 199 GLY A O 1
ATOM 1599 N N . GLY A 1 200 ? -9.970 11.919 13.030 1.00 89.12 200 GLY A N 1
ATOM 1600 C CA . GLY A 1 200 ? -9.752 12.936 11.987 1.00 89.12 200 GLY A CA 1
ATOM 1601 C C . GLY A 1 200 ? -11.014 13.643 11.526 1.00 89.12 200 GLY A C 1
ATOM 1602 O O . GLY A 1 200 ? -10.953 14.345 10.529 1.00 89.12 200 GLY A O 1
ATOM 1603 N N . ARG A 1 201 ? -12.128 13.477 12.248 1.00 92.50 201 ARG A N 1
ATOM 1604 C CA . ARG A 1 201 ? -13.429 14.091 11.938 1.00 92.50 201 ARG A CA 1
ATOM 1605 C C . ARG A 1 201 ? -14.014 14.904 13.099 1.00 92.50 201 ARG A C 1
ATOM 1607 O O . ARG A 1 201 ? -15.208 15.194 13.120 1.00 92.50 201 ARG A O 1
ATOM 1614 N N . ALA A 1 202 ? -13.164 15.285 14.053 1.00 91.25 202 ALA A N 1
ATOM 1615 C CA . ALA A 1 202 ? -13.497 16.190 15.150 1.00 91.25 202 ALA A CA 1
ATOM 1616 C C . ALA A 1 202 ? -12.778 17.534 14.972 1.00 91.25 202 ALA A C 1
ATOM 1618 O O . ALA A 1 202 ? -11.582 17.540 14.673 1.00 91.25 202 ALA A O 1
ATOM 1619 N N . THR A 1 203 ? -13.487 18.643 15.186 1.00 92.31 203 THR A N 1
ATOM 1620 C CA . THR A 1 203 ? -12.965 20.011 15.043 1.00 92.31 203 THR A CA 1
ATOM 1621 C C . THR A 1 203 ? -13.225 20.862 16.277 1.00 92.31 203 THR A C 1
ATOM 1623 O O . THR A 1 203 ? -14.060 20.524 17.125 1.00 92.31 203 THR A O 1
ATOM 1626 N N . ALA A 1 204 ? -12.490 21.969 16.405 1.00 92.12 204 ALA A N 1
ATOM 1627 C CA . ALA A 1 204 ? -12.804 22.987 17.407 1.00 92.12 204 ALA A CA 1
ATOM 1628 C C . ALA A 1 204 ? -13.983 23.868 16.964 1.00 92.12 204 ALA A C 1
ATOM 1630 O O . ALA A 1 204 ? -14.805 24.263 17.791 1.00 92.12 204 ALA A O 1
ATOM 1631 N N . VAL A 1 205 ? -14.076 24.147 15.658 1.00 92.75 205 VAL A N 1
ATOM 1632 C CA . VAL A 1 205 ? -15.140 24.942 15.029 1.00 92.75 205 VAL A CA 1
ATOM 1633 C C . VAL A 1 205 ? -15.608 24.261 13.744 1.00 92.75 205 VAL A C 1
ATOM 1635 O O . VAL A 1 205 ? -14.845 23.577 13.060 1.00 92.75 205 VAL A O 1
ATOM 1638 N N . SER A 1 206 ? -16.891 24.411 13.424 1.00 91.94 206 SER A N 1
ATOM 1639 C CA . SER A 1 206 ? -17.486 23.856 12.212 1.00 91.94 206 SER A CA 1
ATOM 1640 C C . SER A 1 206 ? -17.331 24.836 11.042 1.00 91.94 206 SER A C 1
ATOM 1642 O O . SER A 1 206 ? -18.109 25.775 10.920 1.00 91.94 206 SER A O 1
ATOM 1644 N N . TRP A 1 207 ? -16.339 24.618 10.175 1.00 94.31 207 TRP A N 1
ATOM 1645 C CA . TRP A 1 207 ? -16.135 25.416 8.953 1.00 94.31 207 TRP A CA 1
ATOM 1646 C C . TRP A 1 207 ? -16.745 24.737 7.715 1.00 94.31 207 TRP A C 1
ATOM 1648 O O . TRP A 1 207 ? -16.811 23.502 7.671 1.00 94.31 207 TRP A O 1
ATOM 1658 N N . PRO A 1 208 ? -17.204 25.476 6.691 1.00 94.00 208 PRO A N 1
ATOM 1659 C CA . PRO A 1 208 ? -17.648 24.866 5.438 1.00 94.00 208 PRO A CA 1
ATOM 1660 C C . PRO A 1 208 ? -16.478 24.140 4.758 1.00 94.00 208 PRO A C 1
ATOM 1662 O O . PRO A 1 208 ? -15.370 24.652 4.716 1.00 94.00 208 PRO A O 1
ATOM 1665 N N . LEU A 1 209 ? -16.692 22.931 4.236 1.00 90.62 209 LEU A N 1
ATOM 1666 C CA . LEU A 1 209 ? -15.640 22.168 3.552 1.00 90.62 209 LEU A CA 1
ATOM 1667 C C . LEU A 1 209 ? -15.925 22.138 2.055 1.00 90.62 209 LEU A C 1
ATOM 1669 O O . LEU A 1 209 ? -17.040 21.849 1.645 1.00 90.62 209 LEU A O 1
ATOM 1673 N N . LEU A 1 210 ? -14.899 22.424 1.253 1.00 89.69 210 LEU A N 1
ATOM 1674 C CA . LEU A 1 210 ? -15.039 22.570 -0.204 1.00 89.69 210 LEU A CA 1
ATOM 1675 C C . LEU A 1 210 ? -14.877 21.247 -0.964 1.00 89.69 210 LEU A C 1
ATOM 1677 O O . LEU A 1 210 ? -15.351 21.113 -2.082 1.00 89.69 210 LEU A O 1
ATOM 1681 N N . SER A 1 211 ? -14.139 20.291 -0.396 1.00 85.06 211 SER A N 1
ATOM 1682 C CA . SER A 1 211 ? -13.863 18.986 -1.008 1.00 85.06 211 SER A CA 1
ATOM 1683 C C . SER A 1 211 ? -13.266 18.012 0.011 1.00 85.06 211 SER A C 1
ATOM 1685 O O . SER A 1 211 ? -12.781 18.432 1.068 1.00 85.06 211 SER A O 1
ATOM 1687 N N . LYS A 1 212 ? -13.200 16.716 -0.330 1.00 82.19 212 LYS A N 1
ATOM 1688 C CA . LYS A 1 212 ? -12.470 15.688 0.443 1.00 82.19 212 LYS A CA 1
ATOM 1689 C C . LYS A 1 212 ? -10.996 16.049 0.660 1.00 82.19 212 LYS A C 1
ATOM 1691 O O . LYS A 1 212 ? -10.477 15.888 1.763 1.00 82.19 212 LYS A O 1
ATOM 1696 N N . ARG A 1 213 ? -10.337 16.637 -0.347 1.00 80.00 213 ARG A N 1
ATOM 1697 C CA . ARG A 1 213 ? -8.943 17.109 -0.245 1.00 80.00 213 ARG A CA 1
ATOM 1698 C C . ARG A 1 213 ? -8.804 18.286 0.720 1.00 80.00 213 ARG A C 1
ATOM 1700 O O . ARG A 1 213 ? -7.918 18.269 1.570 1.00 80.00 213 ARG A O 1
ATOM 1707 N N . HIS A 1 214 ? -9.678 19.288 0.603 1.00 87.00 214 HIS A N 1
ATOM 1708 C CA . HIS A 1 214 ? -9.690 20.427 1.523 1.00 87.00 214 HIS A CA 1
ATOM 1709 C C . HIS A 1 214 ? -9.920 19.956 2.960 1.00 87.00 214 HIS A C 1
ATOM 1711 O O . HIS A 1 214 ? -9.180 20.327 3.863 1.00 87.00 214 HIS A O 1
ATOM 1717 N N . SER A 1 215 ? -10.895 19.066 3.140 1.00 88.12 215 SER A N 1
ATOM 1718 C CA . SER A 1 215 ? -11.206 18.433 4.412 1.00 88.12 215 SER A CA 1
ATOM 1719 C C . SER A 1 215 ? -9.977 17.773 5.041 1.00 88.12 215 SER A C 1
ATOM 1721 O O . SER A 1 215 ? -9.617 18.124 6.162 1.00 88.12 215 SER A O 1
ATOM 1723 N N . PHE A 1 216 ? -9.284 16.898 4.309 1.00 85.25 216 PHE A N 1
ATOM 1724 C CA . PHE A 1 216 ? -8.065 16.243 4.789 1.00 85.25 216 PHE A CA 1
ATOM 1725 C C . PHE A 1 216 ? -6.986 17.246 5.237 1.00 85.25 216 PHE A C 1
ATOM 1727 O O . PHE A 1 216 ? -6.445 17.118 6.338 1.00 85.25 216 PHE A O 1
ATOM 1734 N N . LEU A 1 217 ? -6.702 18.267 4.415 1.00 83.25 217 LEU A N 1
ATOM 1735 C CA . LEU A 1 217 ? -5.715 19.308 4.734 1.00 83.25 217 LEU A CA 1
ATOM 1736 C C . LEU A 1 217 ? -6.105 20.087 5.994 1.00 83.25 217 LEU A C 1
ATOM 1738 O O . LEU A 1 217 ? -5.278 20.264 6.890 1.00 83.25 217 LEU A O 1
ATOM 1742 N N . PHE A 1 218 ? -7.367 20.512 6.078 1.00 91.56 218 PHE A N 1
ATOM 1743 C CA . PHE A 1 218 ? -7.886 21.268 7.210 1.00 91.56 218 PHE A CA 1
ATOM 1744 C C . PHE A 1 218 ? -7.731 20.493 8.522 1.00 91.56 218 PHE A C 1
ATOM 1746 O O . PHE A 1 218 ? -7.111 20.999 9.456 1.00 91.56 218 PHE A O 1
ATOM 1753 N N . PHE A 1 219 ? -8.206 19.245 8.587 1.00 89.94 219 PHE A N 1
ATOM 1754 C CA . PHE A 1 219 ? -8.105 18.437 9.807 1.00 89.94 219 PHE A CA 1
ATOM 1755 C C . PHE A 1 219 ? -6.658 18.175 10.226 1.00 89.94 219 PHE A C 1
ATOM 1757 O O . PHE A 1 219 ? -6.342 18.164 11.421 1.00 89.94 219 PHE A O 1
ATOM 1764 N N . GLN A 1 220 ? -5.762 17.976 9.256 1.00 86.56 220 GLN A N 1
ATOM 1765 C CA . GLN A 1 220 ? -4.345 17.778 9.529 1.00 86.56 220 GLN A CA 1
ATOM 1766 C C . GLN A 1 220 ? -3.705 19.039 10.129 1.00 86.56 220 GLN A C 1
ATOM 1768 O O . GLN A 1 220 ? -2.988 18.941 11.133 1.00 86.56 220 GLN A O 1
ATOM 1773 N N . TYR A 1 221 ? -3.961 20.209 9.536 1.00 89.31 221 TYR A N 1
ATOM 1774 C CA . TYR A 1 221 ? -3.454 21.489 10.032 1.00 89.31 221 TYR A CA 1
ATOM 1775 C C . TYR A 1 221 ? -4.055 21.849 11.382 1.00 89.31 221 TYR A C 1
ATOM 1777 O O . TYR A 1 221 ? -3.302 22.158 12.304 1.00 89.31 221 TYR A O 1
ATOM 1785 N N . GLU A 1 222 ? -5.373 21.726 11.538 1.00 93.69 222 GLU A N 1
ATOM 1786 C CA . GLU A 1 222 ? -6.064 22.056 12.783 1.00 93.69 222 GLU A CA 1
ATOM 1787 C C . GLU A 1 222 ? -5.526 21.199 13.928 1.00 93.69 222 GLU A C 1
ATOM 1789 O O . GLU A 1 222 ? -5.103 21.727 14.954 1.00 93.69 222 GLU A O 1
ATOM 1794 N N . ARG A 1 223 ? -5.422 19.879 13.731 1.00 88.31 223 ARG A N 1
ATOM 1795 C CA . ARG A 1 223 ? -4.854 18.982 14.743 1.00 88.31 223 ARG A CA 1
ATOM 1796 C C . ARG A 1 223 ? -3.417 19.351 15.097 1.00 88.31 223 ARG A C 1
ATOM 1798 O O . ARG A 1 223 ? -3.069 19.315 16.277 1.00 88.31 223 ARG A O 1
ATOM 1805 N N . LYS A 1 224 ? -2.561 19.627 14.105 1.00 88.69 224 LYS A N 1
ATOM 1806 C CA . LYS A 1 224 ? -1.156 19.966 14.374 1.00 88.69 224 LYS A CA 1
ATOM 1807 C C . LYS A 1 224 ? -1.066 21.273 15.155 1.00 88.69 224 LYS A C 1
ATOM 1809 O O . LYS A 1 224 ? -0.426 21.275 16.200 1.00 88.69 224 LYS A O 1
ATOM 1814 N N . LEU A 1 225 ? -1.750 22.325 14.709 1.00 91.69 225 LEU A N 1
ATOM 1815 C CA . LEU A 1 225 ? -1.730 23.622 15.381 1.00 91.69 225 LEU A CA 1
ATOM 1816 C C . LEU A 1 225 ? -2.336 23.540 16.787 1.00 91.69 225 LEU A C 1
ATOM 1818 O O . LEU A 1 225 ? -1.691 23.950 17.746 1.00 91.69 225 LEU A O 1
ATOM 1822 N N . LEU A 1 226 ? -3.511 22.927 16.957 1.00 92.25 226 LEU A N 1
ATOM 1823 C CA . LEU A 1 226 ? -4.118 22.772 18.281 1.00 92.25 226 LEU A CA 1
ATOM 1824 C C . LEU A 1 226 ? -3.224 21.966 19.231 1.00 92.25 226 LEU A C 1
ATOM 1826 O O . LEU A 1 226 ? -3.133 22.316 20.402 1.00 92.25 226 LEU A O 1
ATOM 1830 N N . LYS A 1 227 ? -2.524 20.923 18.763 1.00 89.38 227 LYS A N 1
ATOM 1831 C CA . LYS A 1 227 ? -1.530 20.219 19.593 1.00 89.38 227 LYS A CA 1
ATOM 1832 C C . LYS A 1 227 ? -0.357 21.120 19.970 1.00 89.38 227 LYS A C 1
ATOM 1834 O O . LYS A 1 227 ? 0.031 21.116 21.132 1.00 89.38 227 LYS A O 1
ATOM 1839 N N . THR A 1 228 ? 0.172 21.892 19.021 1.00 92.19 228 THR A N 1
ATOM 1840 C CA . THR A 1 228 ? 1.264 22.847 19.264 1.00 92.19 228 THR A CA 1
ATOM 1841 C C . THR A 1 228 ? 0.898 23.879 20.332 1.00 92.19 228 THR A C 1
ATOM 1843 O O . THR A 1 228 ? 1.743 24.205 21.155 1.00 92.19 228 THR A O 1
ATOM 1846 N N . PHE A 1 229 ? -0.356 24.334 20.371 1.00 92.19 229 PHE A N 1
ATOM 1847 C CA . PHE A 1 229 ? -0.833 25.311 21.357 1.00 92.19 229 PHE A CA 1
ATOM 1848 C C . PHE A 1 229 ? -1.473 24.687 22.614 1.00 92.19 229 PHE A C 1
ATOM 1850 O O . PHE A 1 229 ? -2.030 25.413 23.429 1.00 92.19 229 PHE A O 1
ATOM 1857 N N . GLY A 1 230 ? -1.445 23.358 22.789 1.00 91.06 230 GLY A N 1
ATOM 1858 C CA . GLY A 1 230 ? -2.071 22.697 23.948 1.00 91.06 230 GLY A CA 1
ATOM 1859 C C . GLY A 1 230 ? -3.611 22.723 23.956 1.00 91.06 230 GLY A C 1
ATOM 1860 O O . GLY A 1 230 ? -4.241 22.475 24.979 1.00 91.06 230 GLY A O 1
ATOM 1861 N N . LEU A 1 231 ? -4.239 22.984 22.808 1.00 91.19 231 LEU A N 1
ATOM 1862 C CA . LEU A 1 231 ? -5.686 23.161 22.622 1.00 91.19 231 LEU A CA 1
ATOM 1863 C C . LEU A 1 231 ? -6.375 21.944 21.983 1.00 91.19 231 LEU A C 1
ATOM 1865 O O . LEU A 1 231 ? -7.545 22.015 21.614 1.00 91.19 231 LEU A O 1
ATOM 1869 N N . ALA A 1 232 ? -5.686 20.808 21.835 1.00 87.38 232 ALA A N 1
ATOM 1870 C CA . ALA A 1 232 ? -6.238 19.615 21.177 1.00 87.38 232 ALA A CA 1
ATOM 1871 C C . ALA A 1 232 ? -7.511 19.068 21.857 1.00 87.38 232 ALA A C 1
ATOM 1873 O O . ALA A 1 232 ? -8.363 18.469 21.198 1.00 87.38 232 ALA A O 1
ATOM 1874 N N . SER A 1 233 ? -7.674 19.314 23.160 1.00 86.06 233 SER A N 1
ATOM 1875 C CA . SER A 1 233 ? -8.893 18.975 23.900 1.00 86.06 233 SER A CA 1
ATOM 1876 C C . SER A 1 233 ? -10.121 19.743 23.400 1.00 86.06 233 SER A C 1
ATOM 1878 O O . SER A 1 233 ? -11.237 19.287 23.613 1.00 86.06 233 SER A O 1
ATOM 1880 N N . GLN A 1 234 ? -9.958 20.866 22.698 1.00 88.81 234 GLN A N 1
ATOM 1881 C CA . GLN A 1 234 ? -11.076 21.664 22.187 1.00 88.81 234 GLN A CA 1
ATOM 1882 C C . GLN A 1 234 ? -11.712 21.077 20.919 1.00 88.81 234 GLN A C 1
ATOM 1884 O O . GLN A 1 234 ? -12.808 21.497 20.556 1.00 88.81 234 GLN A O 1
ATOM 1889 N N . GLN A 1 235 ? -11.094 20.069 20.282 1.00 88.50 235 GLN A N 1
ATOM 1890 C CA . GLN A 1 235 ? -11.699 19.351 19.153 1.00 88.50 235 GLN A CA 1
ATOM 1891 C C . GLN A 1 235 ? -12.876 18.498 19.639 1.00 88.50 235 GLN A C 1
ATOM 1893 O O . GLN A 1 235 ? -12.705 17.326 19.961 1.00 88.50 235 GLN A O 1
ATOM 1898 N N . THR A 1 236 ? -14.050 19.095 19.781 1.00 86.69 236 THR A N 1
ATOM 1899 C CA . THR A 1 236 ? -15.231 18.489 20.419 1.00 86.69 236 THR A CA 1
ATOM 1900 C C . THR A 1 236 ? -16.425 18.387 19.479 1.00 86.69 236 THR A C 1
ATOM 1902 O O . THR A 1 236 ? -17.365 17.655 19.767 1.00 86.69 236 THR A O 1
ATOM 1905 N N . ILE A 1 237 ? -16.378 19.073 18.336 1.00 88.31 237 ILE A N 1
ATOM 1906 C CA . ILE A 1 237 ? -17.452 19.073 17.348 1.00 88.31 237 ILE A CA 1
ATOM 1907 C C . ILE A 1 237 ? -17.204 17.936 16.362 1.00 88.31 237 ILE A C 1
ATOM 1909 O O . ILE A 1 237 ? -16.214 17.951 15.630 1.00 88.31 237 ILE A O 1
ATOM 1913 N N . PHE A 1 238 ? -18.105 16.958 16.327 1.00 91.31 238 PHE A N 1
ATOM 1914 C CA . PHE A 1 238 ? -18.077 15.892 15.331 1.00 91.31 238 PHE A CA 1
ATOM 1915 C C . PHE A 1 238 ? -18.730 16.349 14.038 1.00 91.31 238 PHE A C 1
ATOM 1917 O O . PHE A 1 238 ? -19.818 16.917 14.048 1.00 91.31 238 PHE A O 1
ATOM 1924 N N . ARG A 1 239 ? -18.047 16.112 12.920 1.00 91.12 239 ARG A N 1
ATOM 1925 C CA . ARG A 1 239 ? -18.507 16.579 11.609 1.00 91.12 239 ARG A CA 1
ATOM 1926 C C . ARG A 1 239 ? -19.572 15.694 10.995 1.00 91.12 239 ARG A C 1
ATOM 1928 O O . ARG A 1 239 ? -20.444 16.211 10.309 1.00 91.12 239 ARG A O 1
ATOM 1935 N N . ASP A 1 240 ? -19.495 14.400 11.278 1.00 92.44 240 ASP A N 1
ATOM 1936 C CA . ASP A 1 240 ? -20.323 13.411 10.597 1.00 92.44 240 ASP A CA 1
ATOM 1937 C C . ASP A 1 240 ? -21.155 12.568 11.551 1.00 92.44 240 ASP A C 1
ATOM 1939 O O . ASP A 1 240 ? -21.934 11.759 11.089 1.00 92.44 240 ASP A O 1
ATOM 1943 N N . LEU A 1 241 ? -21.002 12.704 12.869 1.00 93.44 241 LEU A N 1
ATOM 1944 C CA . LEU A 1 241 ? -21.743 11.882 13.824 1.00 93.44 241 LEU A CA 1
ATOM 1945 C C . LEU A 1 241 ? -22.762 12.721 14.579 1.00 93.44 241 LEU A C 1
ATOM 1947 O O . LEU A 1 241 ? -22.430 13.769 15.133 1.00 93.44 241 LEU A O 1
ATOM 1951 N N . ALA A 1 242 ? -23.987 12.213 14.650 1.00 92.88 242 ALA A N 1
ATOM 1952 C CA . ALA A 1 242 ? -25.063 12.796 15.433 1.00 92.88 242 ALA A CA 1
ATOM 1953 C C . ALA A 1 242 ? -25.912 11.698 16.078 1.00 92.88 242 ALA A C 1
ATOM 1955 O O . ALA A 1 242 ? -26.105 10.630 15.501 1.00 92.88 242 ALA A O 1
ATOM 1956 N N . TRP A 1 243 ? -26.467 11.975 17.256 1.00 91.19 243 TRP A N 1
ATOM 1957 C CA . TRP A 1 243 ? -27.482 11.118 17.863 1.00 91.19 243 TRP A CA 1
ATOM 1958 C C . TRP A 1 243 ? -28.872 11.558 17.395 1.00 91.19 243 TRP A C 1
ATOM 1960 O O . TRP A 1 243 ? -29.276 12.697 17.634 1.00 91.19 243 TRP A O 1
ATOM 1970 N N . LYS A 1 244 ? -29.613 10.679 16.714 1.00 88.06 244 LYS A N 1
ATOM 1971 C CA . LYS A 1 244 ? -30.956 10.962 16.185 1.00 88.06 244 LYS A CA 1
ATOM 1972 C C . LYS A 1 244 ? -31.903 9.827 16.554 1.00 88.06 244 LYS A C 1
ATOM 1974 O O . LYS A 1 244 ? -31.603 8.668 16.304 1.00 88.06 244 LYS A O 1
ATOM 1979 N N . LYS A 1 245 ? -33.060 10.162 17.139 1.00 86.19 245 LYS A N 1
ATOM 1980 C CA . LYS A 1 245 ? -34.127 9.198 17.487 1.00 86.19 245 LYS A CA 1
ATOM 1981 C C . LYS A 1 245 ? -33.633 7.970 18.279 1.00 86.19 245 LYS A C 1
ATOM 1983 O O . LYS A 1 245 ? -34.070 6.854 18.041 1.00 86.19 245 LYS A O 1
ATOM 1988 N N . GLY A 1 246 ? -32.703 8.170 19.214 1.00 84.94 246 GLY A N 1
ATOM 1989 C CA . GLY A 1 246 ? -32.174 7.077 20.039 1.00 84.94 246 GLY A CA 1
ATOM 1990 C C . GLY A 1 246 ? -31.059 6.249 19.392 1.00 84.94 246 GLY A C 1
ATOM 1991 O O . GLY A 1 246 ? -30.524 5.374 20.063 1.00 84.94 246 GLY A O 1
ATOM 1992 N N . GLN A 1 247 ? -30.675 6.545 18.150 1.00 89.94 247 GLN A N 1
ATOM 1993 C CA . GLN A 1 247 ? -29.618 5.847 17.422 1.00 89.94 247 GLN A CA 1
ATOM 1994 C C . GLN A 1 247 ? -28.470 6.794 17.079 1.00 89.94 247 GLN A C 1
ATOM 1996 O O . GLN A 1 247 ? -28.658 8.002 16.888 1.00 89.94 247 GLN A O 1
ATOM 2001 N N . LEU A 1 248 ? -27.270 6.234 16.964 1.00 94.69 248 LEU A N 1
ATOM 2002 C CA . LEU A 1 248 ? -26.166 6.935 16.335 1.00 94.69 248 LEU A CA 1
ATOM 2003 C C . LEU A 1 248 ? -26.392 6.971 14.821 1.00 94.69 248 LEU A C 1
ATOM 2005 O O . LEU A 1 248 ? -26.864 6.003 14.231 1.00 94.69 248 LEU A O 1
ATOM 2009 N N . HIS A 1 249 ? -26.079 8.100 14.201 1.00 96.19 249 HIS A N 1
ATOM 2010 C CA . HIS A 1 249 ? -26.225 8.302 12.770 1.00 96.19 249 HIS A CA 1
ATOM 2011 C C . HIS A 1 249 ? -24.963 8.969 12.224 1.00 96.19 249 HIS A C 1
ATOM 2013 O O . HIS A 1 249 ? -24.561 10.031 12.717 1.00 96.19 249 HIS A O 1
ATOM 2019 N N . ASN A 1 250 ? -24.369 8.367 11.193 1.00 96.31 250 ASN A N 1
ATOM 2020 C CA . ASN A 1 250 ? -23.302 8.983 10.421 1.00 96.31 250 ASN A CA 1
ATOM 2021 C C . ASN A 1 250 ? -23.909 9.783 9.257 1.00 96.31 250 ASN A C 1
ATOM 2023 O O . ASN A 1 250 ? -24.404 9.216 8.293 1.00 96.31 250 ASN A O 1
ATOM 2027 N N . THR A 1 251 ? -23.886 11.113 9.328 1.00 94.31 251 THR A N 1
ATOM 2028 C CA . THR A 1 251 ? -24.470 11.996 8.311 1.00 94.31 251 THR A CA 1
ATOM 2029 C C . THR A 1 251 ? -23.677 12.038 7.008 1.00 94.31 251 THR A C 1
ATOM 2031 O O . THR A 1 251 ? -24.210 12.523 6.015 1.00 94.31 251 THR A O 1
ATOM 2034 N N . ALA A 1 252 ? -22.415 11.595 6.995 1.00 92.19 252 ALA A N 1
ATOM 2035 C CA . ALA A 1 252 ? -21.610 11.553 5.775 1.00 92.19 252 ALA A CA 1
ATOM 2036 C C . ALA A 1 252 ? -21.890 10.302 4.931 1.00 92.19 252 ALA A C 1
ATOM 2038 O O . ALA A 1 252 ? -21.747 10.364 3.714 1.00 92.19 252 ALA A O 1
ATOM 2039 N N . THR A 1 253 ? -22.276 9.190 5.559 1.00 94.75 253 THR A N 1
ATOM 2040 C CA . THR A 1 253 ? -22.513 7.898 4.886 1.00 94.75 253 THR A CA 1
ATOM 2041 C C . THR A 1 253 ? -23.970 7.436 4.963 1.00 94.75 253 THR A C 1
ATOM 2043 O O . THR A 1 253 ? -24.363 6.517 4.254 1.00 94.75 253 THR A O 1
ATOM 2046 N N . GLY A 1 254 ? -24.791 8.073 5.803 1.00 96.06 254 GLY A N 1
ATOM 2047 C CA . GLY A 1 254 ? -26.187 7.705 6.042 1.00 96.06 254 GLY A CA 1
ATOM 2048 C C . GLY A 1 254 ? -26.372 6.464 6.923 1.00 96.06 254 GLY A C 1
ATOM 2049 O O . GLY A 1 254 ? -27.488 5.960 7.018 1.00 96.06 254 GLY A O 1
ATOM 2050 N N . THR A 1 255 ? -25.309 5.956 7.552 1.00 96.94 255 THR A N 1
ATOM 2051 C CA . THR A 1 255 ? -25.318 4.686 8.295 1.00 96.94 255 THR A CA 1
ATOM 2052 C C . THR A 1 255 ? -25.648 4.852 9.782 1.00 96.94 255 THR A C 1
ATOM 2054 O O . THR A 1 255 ? -25.661 5.961 10.326 1.00 96.94 255 THR A O 1
ATOM 2057 N N . HIS A 1 256 ? -25.889 3.719 10.454 1.00 97.19 256 HIS A N 1
ATOM 2058 C CA . HIS A 1 256 ? -26.226 3.628 11.877 1.00 97.19 256 HIS A CA 1
ATOM 2059 C C . HIS A 1 256 ? -25.256 2.718 12.657 1.00 97.19 256 HIS A C 1
ATOM 2061 O O . HIS A 1 256 ? -25.630 1.613 13.045 1.00 97.19 256 HIS A O 1
ATOM 2067 N N . PRO A 1 257 ? -24.007 3.165 12.878 1.00 97.50 257 PRO A N 1
ATOM 2068 C CA . PRO A 1 257 ? -22.983 2.371 13.551 1.00 97.50 257 PRO A CA 1
ATOM 2069 C C . PRO A 1 257 ? -23.352 1.906 14.959 1.00 97.50 257 PRO A C 1
ATOM 2071 O O . PRO A 1 257 ? -23.934 2.647 15.755 1.00 97.50 257 PRO A O 1
ATOM 2074 N N . LEU A 1 258 ? -22.954 0.667 15.261 1.00 97.81 258 LEU A N 1
ATOM 2075 C CA . LEU A 1 258 ? -23.283 -0.062 16.489 1.00 97.81 258 LEU A CA 1
ATOM 2076 C C . LEU A 1 258 ? -22.159 -0.029 17.530 1.00 97.81 258 LEU A C 1
ATOM 2078 O O . LEU A 1 258 ? -22.398 -0.332 18.697 1.00 97.81 258 LEU A O 1
ATOM 2082 N N . VAL A 1 259 ? -20.947 0.358 17.129 1.00 97.88 259 VAL A N 1
ATOM 2083 C CA . VAL A 1 259 ? -19.782 0.524 18.005 1.00 97.88 259 VAL A CA 1
ATOM 2084 C C . VAL A 1 259 ? -19.199 1.912 17.776 1.00 97.88 259 VAL A C 1
ATOM 2086 O O . VAL A 1 259 ? -18.921 2.295 16.641 1.00 97.88 259 VAL A O 1
ATOM 2089 N N . VAL A 1 260 ? -19.003 2.683 18.843 1.00 96.44 260 VAL A N 1
ATOM 2090 C CA . VAL A 1 260 ? -18.452 4.042 18.767 1.00 96.44 260 VAL A CA 1
ATOM 2091 C C . VAL A 1 260 ? -17.043 4.044 19.309 1.00 96.44 260 VAL A C 1
ATOM 2093 O O . VAL A 1 260 ? -16.836 3.726 20.475 1.00 96.44 260 VAL A O 1
ATOM 2096 N N . HIS A 1 261 ? -16.093 4.485 18.493 1.00 96.00 261 HIS A N 1
ATOM 2097 C CA . HIS A 1 261 ? -14.713 4.707 18.895 1.00 96.00 261 HIS A CA 1
ATOM 2098 C C . HIS A 1 261 ? -14.360 6.181 18.717 1.00 96.00 261 HIS A C 1
ATOM 2100 O O . HIS A 1 261 ? -14.402 6.735 17.613 1.00 96.00 261 HIS A O 1
ATOM 2106 N N . ILE A 1 262 ? -14.009 6.852 19.812 1.00 93.56 262 ILE A N 1
ATOM 2107 C CA . ILE A 1 262 ? -13.669 8.279 19.789 1.00 93.56 262 ILE A CA 1
ATOM 2108 C C . ILE A 1 262 ? -12.230 8.444 20.286 1.00 93.56 262 ILE A C 1
ATOM 2110 O O . ILE A 1 262 ? -12.041 8.786 21.455 1.00 93.56 262 ILE A O 1
ATOM 2114 N N . PRO A 1 263 ? -11.216 8.286 19.406 1.00 87.75 263 PRO A N 1
ATOM 2115 C CA . PRO A 1 263 ? -9.809 8.350 19.789 1.00 87.75 263 PRO A CA 1
ATOM 2116 C C . PRO A 1 263 ? -9.474 9.606 20.603 1.00 87.75 263 PRO A C 1
ATOM 2118 O O . PRO A 1 263 ? -9.468 10.733 20.075 1.00 87.75 263 PRO A O 1
ATOM 2121 N N . ALA A 1 264 ? -9.233 9.437 21.903 1.00 79.06 264 ALA A N 1
ATOM 2122 C CA . ALA A 1 264 ? -9.034 10.551 22.828 1.00 79.06 264 ALA A CA 1
ATOM 2123 C C . ALA A 1 264 ? -8.434 10.108 24.170 1.00 79.06 264 ALA A C 1
ATOM 2125 O O . ALA A 1 264 ? -8.457 8.941 24.541 1.00 79.06 264 ALA A O 1
ATOM 2126 N N . SER A 1 265 ? -7.957 11.073 24.964 1.00 75.75 265 SER A N 1
ATOM 2127 C CA . SER A 1 265 ? -7.792 10.808 26.395 1.00 75.75 265 SER A CA 1
ATOM 2128 C C . SER A 1 265 ? -9.160 10.584 27.047 1.00 75.75 265 SER A C 1
ATOM 2130 O O . SER A 1 265 ? -10.173 11.116 26.597 1.00 75.75 265 SER A O 1
ATOM 2132 N N . ARG A 1 266 ? -9.187 9.846 28.154 1.00 72.69 266 ARG A N 1
ATOM 2133 C CA . ARG A 1 266 ? -10.411 9.443 28.859 1.00 72.69 266 ARG A CA 1
ATOM 2134 C C . ARG A 1 266 ? -11.392 10.586 29.174 1.00 72.69 266 ARG A C 1
ATOM 2136 O O . ARG A 1 266 ? -12.590 10.462 28.932 1.00 72.69 266 ARG A O 1
ATOM 2143 N N . GLU A 1 267 ? -10.907 11.696 29.728 1.00 72.75 267 GLU A N 1
ATOM 2144 C CA . GLU A 1 267 ? -11.765 12.845 30.056 1.00 72.75 267 GLU A CA 1
ATOM 2145 C C . GLU A 1 267 ? -12.373 13.463 28.789 1.00 72.75 267 GLU A C 1
ATOM 2147 O O . GLU A 1 267 ? -13.568 13.761 28.727 1.00 72.75 267 GLU A O 1
ATOM 2152 N N . ASN A 1 268 ? -11.566 13.555 27.729 1.00 79.94 268 ASN A N 1
ATOM 2153 C CA . ASN A 1 268 ? -12.025 14.010 26.425 1.00 79.94 268 ASN A CA 1
ATOM 2154 C C . ASN A 1 268 ? -13.044 13.045 25.817 1.00 79.94 268 ASN A C 1
ATOM 2156 O O . ASN A 1 268 ? -14.023 13.516 25.246 1.00 79.94 268 ASN A O 1
ATOM 2160 N N . PHE A 1 269 ? -12.852 11.733 25.969 1.00 86.88 269 PHE A N 1
ATOM 2161 C CA . PHE A 1 269 ? -13.786 10.717 25.497 1.00 86.88 269 PHE A CA 1
ATOM 2162 C C . PHE A 1 269 ? -15.169 10.893 26.119 1.00 86.88 269 PHE A C 1
ATOM 2164 O O . PHE A 1 269 ? -16.138 11.113 25.397 1.00 86.88 269 PHE A O 1
ATOM 2171 N N . ARG A 1 270 ? -15.266 10.869 27.455 1.00 82.88 270 ARG A N 1
ATOM 2172 C CA . ARG A 1 270 ? -16.556 10.991 28.154 1.00 82.88 270 ARG A CA 1
ATOM 2173 C C . ARG A 1 270 ? -17.279 12.277 27.797 1.00 82.88 270 ARG A C 1
ATOM 2175 O O . ARG A 1 270 ? -18.465 12.242 27.481 1.00 82.88 270 ARG A O 1
ATOM 2182 N N . ARG A 1 271 ? -16.556 13.399 27.809 1.00 82.19 271 ARG A N 1
ATOM 2183 C CA . ARG A 1 271 ? -17.112 14.705 27.454 1.00 82.19 271 ARG A CA 1
ATOM 2184 C C . ARG A 1 271 ? -17.646 14.713 26.024 1.00 82.19 271 ARG A C 1
ATOM 2186 O O . ARG A 1 271 ? -18.777 15.130 25.797 1.00 82.19 271 ARG A O 1
ATOM 2193 N N . ARG A 1 272 ? -16.861 14.208 25.071 1.00 86.56 272 ARG A N 1
ATOM 2194 C CA . ARG A 1 272 ? -17.261 14.107 23.664 1.00 86.56 272 ARG A CA 1
ATOM 2195 C C . ARG A 1 272 ? -18.451 13.168 23.463 1.00 86.56 272 ARG A C 1
ATOM 2197 O O . ARG A 1 272 ? -19.367 13.506 22.725 1.00 86.56 272 ARG A O 1
ATOM 2204 N N . LEU A 1 273 ? -18.476 12.023 24.141 1.00 87.81 273 LEU A N 1
ATOM 2205 C CA . LEU A 1 273 ? -19.584 11.071 24.069 1.00 87.81 273 LEU A CA 1
ATOM 2206 C C . LEU A 1 273 ? -20.881 11.670 24.632 1.00 87.81 273 LEU A C 1
ATOM 2208 O O . LEU A 1 273 ? -21.946 11.513 24.040 1.00 87.81 273 LEU A O 1
ATOM 2212 N N . GLN A 1 274 ? -20.806 12.394 25.754 1.00 85.56 274 GLN A N 1
ATOM 2213 C CA . GLN A 1 274 ? -21.961 13.094 26.325 1.00 85.56 274 GLN A CA 1
ATOM 2214 C C . GLN A 1 274 ? -22.471 14.210 25.405 1.00 85.56 274 GLN A C 1
ATOM 2216 O O . GLN A 1 274 ? -23.684 14.350 25.246 1.00 85.56 274 GLN A O 1
ATOM 2221 N N . GLN A 1 275 ? -21.566 14.964 24.772 1.00 84.25 275 GLN A N 1
ATOM 2222 C CA . GLN A 1 275 ? -21.915 15.964 23.758 1.00 84.25 275 GLN A CA 1
ATOM 2223 C C . GLN A 1 275 ? -22.596 15.325 22.547 1.00 84.25 275 GLN A C 1
ATOM 2225 O O . GLN A 1 275 ? -23.647 15.798 22.126 1.00 84.25 275 GLN A O 1
ATOM 2230 N N . LEU A 1 276 ? -22.052 14.216 22.037 1.00 86.69 276 LEU A N 1
ATOM 2231 C CA . LEU A 1 276 ? -22.640 13.466 20.927 1.00 86.69 276 LEU A CA 1
ATOM 2232 C C . LEU A 1 276 ? -24.060 12.986 21.256 1.00 86.69 276 LEU A C 1
ATOM 2234 O O . LEU A 1 276 ? -24.950 13.097 20.420 1.00 86.69 276 LEU A O 1
ATOM 2238 N N . LYS A 1 277 ? -24.289 12.518 22.490 1.00 86.44 277 LYS A N 1
ATOM 2239 C CA . LYS A 1 277 ? -25.607 12.093 22.996 1.00 86.44 277 LYS A CA 1
ATOM 2240 C C . LYS A 1 277 ? -26.539 13.261 23.365 1.00 86.44 277 LYS A C 1
ATOM 2242 O O . LYS A 1 277 ? -27.609 13.015 23.915 1.00 86.44 277 LYS A O 1
ATOM 2247 N N . GLY A 1 278 ? -26.141 14.513 23.122 1.00 78.94 278 GLY A N 1
ATOM 2248 C CA . GLY A 1 278 ? -26.943 15.706 23.422 1.00 78.94 278 GLY A CA 1
ATOM 2249 C C . GLY A 1 278 ? -27.138 15.988 24.917 1.00 78.94 278 GLY A C 1
ATOM 2250 O O . GLY A 1 278 ? -27.997 16.783 25.279 1.00 78.94 278 GLY A O 1
ATOM 2251 N N . LYS A 1 279 ? -26.360 15.346 25.800 1.00 62.75 279 LYS A N 1
ATOM 2252 C CA . LYS A 1 279 ? -26.507 15.440 27.266 1.00 62.75 279 LYS A CA 1
ATOM 2253 C C . LYS A 1 279 ? -25.654 16.534 27.910 1.00 62.75 279 LYS A C 1
ATOM 2255 O O . LYS A 1 279 ? -25.702 16.694 29.123 1.00 62.75 279 LYS A O 1
ATOM 2260 N N . TYR A 1 280 ? -24.843 17.247 27.130 1.00 59.97 280 TYR A N 1
ATOM 2261 C CA . TYR A 1 280 ? -23.895 18.228 27.656 1.00 59.97 280 TYR A CA 1
ATOM 2262 C C . TYR A 1 280 ? -24.058 19.584 26.965 1.00 59.97 280 TYR A C 1
ATOM 2264 O O . TYR A 1 280 ? -23.613 19.775 25.832 1.00 59.97 280 TYR A O 1
ATOM 2272 N N . THR A 1 281 ? -24.671 20.540 27.661 1.00 48.94 281 THR A N 1
ATOM 2273 C CA . THR A 1 281 ? -24.676 21.962 27.296 1.00 48.94 281 THR A CA 1
ATOM 2274 C C . THR A 1 281 ? -23.427 22.621 27.875 1.00 48.94 281 THR A C 1
ATOM 2276 O O . THR A 1 281 ? -23.170 22.543 29.073 1.00 48.94 281 THR A O 1
ATOM 2279 N N . PHE A 1 282 ? -22.602 23.222 27.019 1.00 52.56 282 PHE A N 1
ATOM 2280 C CA . PHE A 1 282 ? -21.325 23.825 27.411 1.00 52.56 282 PHE A CA 1
ATOM 2281 C C . PHE A 1 282 ? -21.502 24.911 28.484 1.00 52.56 282 PHE A C 1
ATOM 2283 O O . PHE A 1 282 ? -22.305 25.822 28.300 1.00 52.56 282 PHE A O 1
ATOM 2290 N N . ASN A 1 283 ? -20.653 24.892 29.517 1.00 47.06 283 ASN A N 1
ATOM 2291 C CA . ASN A 1 283 ? -20.359 26.089 30.301 1.00 47.06 283 ASN A CA 1
ATOM 2292 C C . ASN A 1 283 ? -19.409 26.967 29.457 1.00 47.06 283 ASN A C 1
ATOM 2294 O O . ASN A 1 283 ? -18.293 26.561 29.124 1.00 47.06 283 ASN A O 1
ATOM 2298 N N . THR A 1 284 ? -19.893 28.114 28.992 1.00 48.19 284 THR A N 1
ATOM 2299 C CA . THR A 1 284 ? -19.332 28.941 27.904 1.00 48.19 284 THR A CA 1
ATOM 2300 C C . THR A 1 284 ? -18.111 29.790 28.290 1.00 48.19 284 THR A C 1
ATOM 2302 O O . THR A 1 284 ? -17.669 30.612 27.494 1.00 48.19 284 THR A O 1
ATOM 2305 N N . THR A 1 285 ? -17.515 29.582 29.466 1.00 51.06 285 THR A N 1
ATOM 2306 C CA . THR A 1 285 ? -16.599 30.551 30.099 1.00 51.06 285 THR A CA 1
ATOM 2307 C C . THR A 1 285 ? -15.103 30.211 30.032 1.00 51.06 285 THR A C 1
ATOM 2309 O O . THR A 1 285 ? -14.283 30.947 30.575 1.00 51.06 285 THR A O 1
ATOM 2312 N N . SER A 1 286 ? -14.687 29.138 29.347 1.00 68.81 286 SER A N 1
ATOM 2313 C CA . SER A 1 286 ? -13.252 28.852 29.175 1.00 68.81 286 SER A CA 1
ATOM 2314 C C . SER A 1 286 ? -12.608 29.806 28.159 1.00 68.81 286 SER A C 1
ATOM 2316 O O . SER A 1 286 ? -12.894 29.729 26.962 1.00 68.81 286 SER A O 1
ATOM 2318 N N . LEU A 1 287 ? -11.662 30.633 28.621 1.00 78.12 287 LEU A N 1
ATOM 2319 C CA . LEU A 1 287 ? -10.812 31.512 27.794 1.00 78.12 287 LEU A CA 1
ATOM 2320 C C . LEU A 1 287 ? -10.077 30.777 26.651 1.00 78.12 287 LEU A C 1
ATOM 2322 O O . LEU A 1 287 ? -9.645 31.399 25.684 1.00 78.12 287 LEU A O 1
ATOM 2326 N N . LEU A 1 288 ? -9.961 29.446 26.719 1.00 85.69 288 LEU A N 1
ATOM 2327 C CA . LEU A 1 288 ? -9.294 28.629 25.702 1.00 85.69 288 LEU A CA 1
ATOM 2328 C C . LEU A 1 288 ? -10.131 28.439 24.428 1.00 85.69 288 LEU A C 1
ATOM 2330 O O . LEU A 1 288 ? -9.570 28.136 23.374 1.00 85.69 288 LEU A O 1
ATOM 2334 N N . LYS A 1 289 ? -11.460 28.596 24.493 1.00 86.00 289 LYS A N 1
ATOM 2335 C CA . LYS A 1 289 ? -12.347 28.329 23.350 1.00 86.00 289 LYS A CA 1
ATOM 2336 C C . LYS A 1 289 ? -12.235 29.388 22.241 1.00 86.00 289 LYS A C 1
ATOM 2338 O O . LYS A 1 289 ? -12.077 28.978 21.090 1.00 86.00 289 LYS A O 1
ATOM 2343 N N . PRO A 1 290 ? -12.229 30.707 22.531 1.00 92.38 290 PRO A N 1
ATOM 2344 C CA . PRO A 1 290 ? -11.936 31.725 21.520 1.00 92.38 290 PRO A CA 1
ATOM 2345 C C . PRO A 1 290 ? -10.563 31.524 20.870 1.00 92.38 290 PRO A C 1
ATOM 2347 O O . PRO A 1 290 ? -10.437 31.607 19.651 1.00 92.38 290 PRO A O 1
ATOM 2350 N N . LEU A 1 291 ? -9.546 31.165 21.663 1.00 93.50 291 LEU A N 1
ATOM 2351 C CA . LEU A 1 291 ? -8.209 30.887 21.141 1.00 93.50 291 LEU A CA 1
ATOM 2352 C C . LEU A 1 291 ? -8.204 29.667 20.205 1.00 93.50 291 LEU A C 1
ATOM 2354 O O . LEU A 1 291 ? -7.644 29.730 19.113 1.00 93.50 291 LEU A O 1
ATOM 2358 N N . ALA A 1 292 ? -8.870 28.573 20.584 1.00 93.94 292 ALA A N 1
ATOM 2359 C CA . ALA A 1 292 ? -9.002 27.398 19.724 1.00 93.94 292 ALA A CA 1
ATOM 2360 C C . ALA A 1 292 ? -9.777 27.700 18.433 1.00 93.94 292 ALA A C 1
ATOM 2362 O O . ALA A 1 292 ? -9.431 27.161 17.383 1.00 93.94 292 ALA A O 1
ATOM 2363 N N . ALA A 1 293 ? -10.777 28.586 18.486 1.00 95.31 293 ALA A N 1
ATOM 2364 C CA . ALA A 1 293 ? -11.496 29.051 17.304 1.00 95.31 293 ALA A CA 1
ATOM 2365 C C . ALA A 1 293 ? -10.591 29.848 16.352 1.00 95.31 293 ALA A C 1
ATOM 2367 O O . ALA A 1 293 ? -10.606 29.586 15.150 1.00 95.31 293 ALA A O 1
ATOM 2368 N N . LEU A 1 294 ? -9.748 30.746 16.875 1.00 96.19 294 LEU A N 1
ATOM 2369 C CA . LEU A 1 294 ? -8.757 31.484 16.080 1.00 96.19 294 LEU A CA 1
ATOM 2370 C C . LEU A 1 294 ? -7.712 30.551 15.453 1.00 96.19 294 LEU A C 1
ATOM 2372 O O . LEU A 1 294 ? -7.414 30.663 14.265 1.00 96.19 294 LEU A O 1
ATOM 2376 N N . VAL A 1 295 ? -7.195 29.586 16.220 1.00 96.50 295 VAL A N 1
ATOM 2377 C CA . VAL A 1 295 ? -6.258 28.571 15.707 1.00 96.50 295 VAL A CA 1
ATOM 2378 C C . VAL A 1 295 ? -6.917 27.708 14.624 1.00 96.50 295 VAL A C 1
ATOM 2380 O O . VAL A 1 295 ? -6.291 27.400 13.609 1.00 96.50 295 VAL A O 1
ATOM 2383 N N . SER A 1 296 ? -8.186 27.343 14.811 1.00 96.44 296 SER A N 1
ATOM 2384 C CA . SER A 1 296 ? -8.974 26.604 13.822 1.00 96.44 296 SER A CA 1
ATOM 2385 C C . SER A 1 296 ? -9.198 27.419 12.544 1.00 96.44 296 SER A C 1
ATOM 2387 O O . SER A 1 296 ? -9.001 26.892 11.450 1.00 96.44 296 SER A O 1
ATOM 2389 N N . LEU A 1 297 ? -9.500 28.718 12.655 1.00 97.50 297 LEU A N 1
ATOM 2390 C CA . LEU A 1 297 ? -9.598 29.622 11.505 1.00 97.50 297 LEU A CA 1
ATOM 2391 C C . LEU A 1 297 ? -8.264 29.722 10.750 1.00 97.50 297 LEU A C 1
ATOM 2393 O O . LEU A 1 297 ? -8.242 29.624 9.525 1.00 97.50 297 LEU A O 1
ATOM 2397 N N . ALA A 1 298 ? -7.141 29.850 11.462 1.00 96.88 298 ALA A N 1
ATOM 2398 C CA . ALA A 1 298 ? -5.816 29.869 10.842 1.00 96.88 298 ALA A CA 1
ATOM 2399 C C . ALA A 1 298 ? -5.521 28.562 10.081 1.00 96.88 298 ALA A C 1
ATOM 2401 O O . ALA A 1 298 ? -5.038 28.600 8.948 1.00 96.88 298 ALA A O 1
ATOM 2402 N N . ALA A 1 299 ? -5.867 27.405 10.660 1.00 94.81 299 ALA A N 1
ATOM 2403 C CA . ALA A 1 299 ? -5.757 26.108 9.989 1.00 94.81 299 ALA A CA 1
ATOM 2404 C C . ALA A 1 299 ? -6.624 26.029 8.723 1.00 94.81 299 ALA A C 1
ATOM 2406 O O . ALA A 1 299 ? -6.170 25.529 7.691 1.00 94.81 299 ALA A O 1
ATOM 2407 N N . TYR A 1 300 ? -7.855 26.539 8.802 1.00 96.75 300 TYR A N 1
ATOM 2408 C CA . TYR A 1 300 ? -8.793 26.598 7.687 1.00 96.75 300 TYR A CA 1
ATOM 2409 C C . TYR A 1 300 ? -8.243 27.455 6.540 1.00 96.75 300 TYR A C 1
ATOM 2411 O O . TYR A 1 300 ? -8.102 26.966 5.416 1.00 96.75 300 TYR A O 1
ATOM 2419 N N . MET A 1 301 ? -7.798 28.680 6.831 1.00 96.94 301 MET A N 1
ATOM 2420 C CA . MET A 1 301 ? -7.190 29.573 5.837 1.00 96.94 301 MET A CA 1
ATOM 2421 C C . MET A 1 301 ? -5.929 28.970 5.212 1.00 96.94 301 MET A C 1
ATOM 2423 O O . MET A 1 301 ? -5.777 28.979 3.989 1.00 96.94 301 MET A O 1
ATOM 2427 N N . GLN A 1 302 ? -5.057 28.363 6.021 1.00 92.88 302 GLN A N 1
ATOM 2428 C CA . GLN A 1 302 ? -3.871 27.671 5.518 1.00 92.88 302 GLN A CA 1
ATOM 2429 C C . GLN A 1 302 ? -4.242 26.512 4.578 1.00 92.88 302 GLN A C 1
ATOM 2431 O O . GLN A 1 302 ? -3.593 26.320 3.549 1.00 92.88 302 GLN A O 1
ATOM 2436 N N . SER A 1 303 ? -5.298 25.755 4.893 1.00 87.94 303 SER A N 1
ATOM 2437 C CA . SER A 1 303 ? -5.764 24.653 4.043 1.00 87.94 303 SER A CA 1
ATOM 2438 C C . SER A 1 303 ? -6.342 25.120 2.708 1.00 87.94 303 SER A C 1
ATOM 2440 O O . SER A 1 303 ? -6.103 24.466 1.690 1.00 87.94 303 SER A O 1
ATOM 2442 N N . LEU A 1 304 ? -6.995 26.286 2.675 1.00 91.62 304 LEU A N 1
ATOM 2443 C CA . LEU A 1 304 ? -7.436 26.930 1.438 1.00 91.62 304 LEU A CA 1
ATOM 2444 C C . LEU A 1 304 ? -6.249 27.371 0.576 1.00 91.62 304 LEU A C 1
ATOM 2446 O O . LEU A 1 304 ? -6.228 27.073 -0.617 1.00 91.62 304 LEU A O 1
ATOM 2450 N N . VAL A 1 305 ? -5.236 28.016 1.165 1.00 88.19 305 VAL A N 1
ATOM 2451 C CA . VAL A 1 305 ? -4.015 28.423 0.440 1.00 88.19 305 VAL A CA 1
ATOM 2452 C C . VAL A 1 305 ? -3.320 27.207 -0.170 1.00 88.19 305 VAL A C 1
ATOM 2454 O O . VAL A 1 305 ? -2.976 27.217 -1.353 1.00 88.19 305 VAL A O 1
ATOM 2457 N N . SER A 1 306 ? -3.162 26.129 0.599 1.00 81.44 306 SER A N 1
ATOM 2458 C CA . SER A 1 306 ? -2.568 24.888 0.098 1.00 81.44 306 SER A CA 1
ATOM 2459 C C . SER A 1 306 ? -3.406 24.252 -1.012 1.00 81.44 306 SER A C 1
ATOM 2461 O O . SER A 1 306 ? -2.845 23.802 -2.009 1.00 81.44 306 SER A O 1
ATOM 2463 N N . LEU A 1 307 ? -4.738 24.266 -0.902 1.00 79.75 307 LEU A N 1
ATOM 2464 C CA . LEU A 1 307 ? -5.620 23.795 -1.969 1.00 79.75 307 LEU A CA 1
ATOM 2465 C C . LEU A 1 307 ? -5.472 24.633 -3.249 1.00 79.75 307 LEU A C 1
ATOM 2467 O O . LEU A 1 307 ? -5.374 24.061 -4.333 1.00 79.75 307 LEU A O 1
ATOM 2471 N N . MET A 1 308 ? -5.410 25.964 -3.139 1.00 81.94 308 MET A N 1
ATOM 2472 C CA . MET A 1 308 ? -5.200 26.861 -4.284 1.00 81.94 308 MET A CA 1
ATOM 2473 C C . MET A 1 308 ? -3.845 26.621 -4.949 1.00 81.94 308 MET A C 1
ATOM 2475 O O . MET A 1 308 ? -3.768 26.560 -6.174 1.00 81.94 308 MET A O 1
ATOM 2479 N N . GLN A 1 309 ? -2.784 26.442 -4.159 1.00 77.69 309 GLN A N 1
ATOM 2480 C CA . GLN A 1 309 ? -1.458 26.103 -4.675 1.00 77.69 309 GLN A CA 1
ATOM 2481 C C . GLN A 1 309 ? -1.493 24.775 -5.430 1.00 77.69 309 GLN A C 1
ATOM 2483 O O . GLN A 1 309 ? -1.042 24.725 -6.572 1.00 77.69 309 GLN A O 1
ATOM 2488 N N . ILE A 1 310 ? -2.086 23.732 -4.839 1.00 70.12 310 ILE A N 1
ATOM 2489 C CA . ILE A 1 310 ? -2.276 22.431 -5.493 1.00 70.12 310 ILE A CA 1
ATOM 2490 C C . ILE A 1 310 ? -3.029 22.617 -6.817 1.00 70.12 310 ILE A C 1
ATOM 2492 O O . ILE A 1 310 ? -2.533 22.205 -7.860 1.00 70.12 310 ILE A O 1
ATOM 2496 N N . ASN A 1 311 ? -4.167 23.314 -6.813 1.00 69.06 311 ASN A N 1
ATOM 2497 C CA . ASN A 1 311 ? -4.957 23.556 -8.023 1.00 69.06 311 ASN A CA 1
ATOM 2498 C C . ASN A 1 311 ? -4.180 24.346 -9.090 1.00 69.06 311 ASN A C 1
ATOM 2500 O O . ASN A 1 311 ? -4.269 24.018 -10.272 1.00 69.06 311 ASN A O 1
ATOM 2504 N N . ARG A 1 312 ? -3.374 25.339 -8.694 1.00 69.94 312 ARG A N 1
ATOM 2505 C CA . ARG A 1 312 ? -2.507 26.106 -9.603 1.00 69.94 312 ARG A CA 1
ATOM 2506 C C . ARG A 1 312 ? -1.423 25.225 -10.221 1.00 69.94 312 ARG A C 1
ATOM 2508 O O . ARG A 1 312 ? -1.227 25.274 -11.433 1.00 69.94 312 ARG A O 1
ATOM 2515 N N . TYR A 1 313 ? -0.748 24.401 -9.418 1.00 61.50 313 TYR A N 1
ATOM 2516 C CA . TYR A 1 313 ? 0.238 23.437 -9.920 1.00 61.50 313 TYR A CA 1
ATOM 2517 C C . TYR A 1 313 ? -0.398 22.396 -10.848 1.00 61.50 313 TYR A C 1
ATOM 2519 O O . TYR A 1 313 ? 0.235 21.949 -11.803 1.00 61.50 313 TYR A O 1
ATOM 2527 N N . ASN A 1 314 ? -1.674 22.098 -10.621 1.00 54.75 314 ASN A N 1
ATOM 2528 C CA . ASN A 1 314 ? -2.487 21.200 -11.426 1.00 54.75 314 ASN A CA 1
ATOM 2529 C C . ASN A 1 314 ? -3.218 21.892 -12.586 1.00 54.75 314 ASN A C 1
ATOM 2531 O O . ASN A 1 314 ? -4.123 21.303 -13.163 1.00 54.75 314 ASN A O 1
ATOM 2535 N N . LYS A 1 315 ? -2.874 23.139 -12.937 1.00 63.69 315 LYS A N 1
ATOM 2536 C CA . LYS A 1 315 ? -3.500 23.877 -14.053 1.00 63.69 315 LYS A CA 1
ATOM 2537 C C . LYS A 1 315 ? -5.040 23.890 -14.012 1.00 63.69 315 LYS A C 1
ATOM 2539 O O . LYS A 1 315 ? -5.688 23.840 -15.050 1.00 63.69 315 LYS A O 1
ATOM 2544 N N . GLY A 1 316 ? -5.629 23.937 -12.818 1.00 52.69 316 GLY A N 1
ATOM 2545 C CA . GLY A 1 316 ? -7.081 23.995 -12.641 1.00 52.69 316 GLY A CA 1
ATOM 2546 C C . GLY A 1 316 ? -7.818 22.657 -12.755 1.00 52.69 316 GLY A C 1
ATOM 2547 O O . GLY A 1 316 ? -9.028 22.647 -12.549 1.00 52.69 316 GLY A O 1
ATOM 2548 N N . THR A 1 317 ? -7.143 21.523 -12.998 1.00 47.97 317 THR A N 1
ATOM 2549 C CA . THR A 1 317 ? -7.804 20.209 -12.905 1.00 47.97 317 THR A CA 1
ATOM 2550 C C . THR A 1 317 ? -8.073 19.886 -11.434 1.00 47.97 317 THR A C 1
ATOM 2552 O O . THR A 1 317 ? -7.155 19.558 -10.675 1.00 47.97 317 THR A O 1
ATOM 2555 N N . SER A 1 318 ? -9.333 20.042 -11.024 1.00 41.91 318 SER A N 1
ATOM 2556 C CA . SER A 1 318 ? -9.827 19.830 -9.658 1.00 41.91 318 SER A CA 1
ATOM 2557 C C . SER A 1 318 ? -10.252 18.389 -9.376 1.00 41.91 318 SER A C 1
ATOM 2559 O O . SER A 1 318 ? -10.556 18.076 -8.222 1.00 41.91 318 SER A O 1
ATOM 2561 N N . THR A 1 319 ? -10.249 17.514 -10.388 1.00 43.38 319 THR A N 1
ATOM 2562 C CA . THR A 1 319 ? -10.576 16.097 -10.223 1.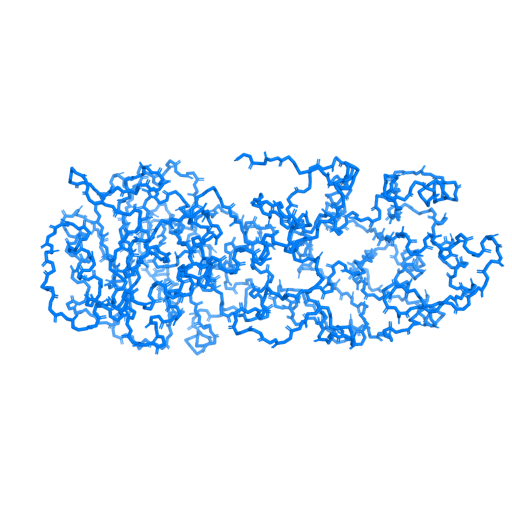00 43.38 319 THR A CA 1
ATOM 2563 C C . THR A 1 319 ? -9.689 15.467 -9.152 1.00 43.38 319 THR A C 1
ATOM 2565 O O . THR A 1 319 ? -8.545 15.885 -8.905 1.00 43.38 319 THR A O 1
ATOM 2568 N N . GLN A 1 320 ? -10.258 14.498 -8.434 1.00 42.66 320 GLN A N 1
ATOM 2569 C CA . GLN A 1 320 ? -9.551 13.685 -7.458 1.00 42.66 320 GLN A CA 1
ATOM 2570 C C . GLN A 1 320 ? -8.384 13.044 -8.202 1.00 42.66 320 GLN A C 1
ATOM 2572 O O . GLN A 1 320 ? -8.571 12.098 -8.949 1.00 42.66 320 GLN A O 1
ATOM 2577 N N . GLN A 1 321 ? -7.198 13.645 -8.100 1.00 43.12 321 GLN A N 1
ATOM 2578 C CA . GLN A 1 321 ? -6.035 13.178 -8.837 1.00 43.12 321 GLN A CA 1
ATOM 2579 C C . GLN A 1 321 ? -5.612 11.836 -8.254 1.00 43.12 321 GLN A C 1
ATOM 2581 O O . GLN A 1 321 ? -4.767 11.754 -7.364 1.00 43.12 321 GLN A O 1
ATOM 2586 N N . GLN A 1 322 ? -6.243 10.791 -8.775 1.00 44.12 322 GLN A N 1
ATOM 2587 C CA . GLN A 1 322 ? -5.570 9.638 -9.322 1.00 44.12 322 GLN A CA 1
ATOM 2588 C C . GLN A 1 322 ? -4.171 10.077 -9.751 1.00 44.12 322 GLN A C 1
ATOM 2590 O O . GLN A 1 322 ? -3.990 10.852 -10.694 1.00 44.12 322 GLN A O 1
ATOM 2595 N N . VAL A 1 323 ? -3.155 9.688 -8.983 1.00 47.31 323 VAL A N 1
ATOM 2596 C CA . VAL A 1 323 ? -1.794 9.828 -9.484 1.00 47.31 323 VAL A CA 1
ATOM 2597 C C . VAL A 1 323 ? -1.754 8.857 -10.655 1.00 47.31 323 VAL A C 1
ATOM 2599 O O . VAL A 1 323 ? -1.723 7.656 -10.414 1.00 47.31 323 VAL A O 1
ATOM 2602 N N . PHE A 1 324 ? -1.851 9.362 -11.892 1.00 49.53 324 PHE A N 1
ATOM 2603 C CA . PHE A 1 324 ? -2.129 8.581 -13.111 1.00 49.53 324 PHE A CA 1
ATOM 2604 C C . PHE A 1 324 ? -1.351 7.259 -13.191 1.00 49.53 324 PHE A C 1
ATOM 2606 O O . PHE A 1 324 ? -1.873 6.254 -13.645 1.00 49.53 324 PHE A O 1
ATOM 2613 N N . ARG A 1 325 ? -0.105 7.242 -12.701 1.00 57.91 325 ARG A N 1
ATOM 2614 C CA . ARG A 1 325 ? 0.751 6.048 -12.688 1.00 57.91 325 ARG A CA 1
ATOM 2615 C C . ARG A 1 325 ? 0.376 5.009 -11.630 1.00 57.91 325 ARG A C 1
ATOM 2617 O O . ARG A 1 325 ? 0.580 3.830 -11.864 1.00 57.91 325 ARG A O 1
ATOM 2624 N N . TYR A 1 326 ? -0.111 5.439 -10.470 1.00 66.81 326 TYR A N 1
ATOM 2625 C CA . TYR A 1 326 ? -0.517 4.581 -9.347 1.00 66.81 326 TYR A CA 1
ATOM 2626 C C . TYR A 1 326 ? -2.014 4.274 -9.344 1.00 66.81 326 TYR A C 1
ATOM 2628 O O . TYR A 1 326 ? -2.494 3.573 -8.462 1.00 66.81 326 TYR A O 1
ATOM 2636 N N . SER A 1 327 ? -2.744 4.808 -10.319 1.00 69.69 327 SER A N 1
ATOM 2637 C CA . SER A 1 327 ? -4.146 4.472 -10.547 1.00 69.69 327 SER A CA 1
ATOM 2638 C C . SER A 1 327 ? -4.213 3.275 -11.481 1.00 69.69 327 SER A C 1
ATOM 2640 O O . SER A 1 327 ? -3.246 2.977 -12.195 1.00 69.69 327 SER A O 1
ATOM 2642 N N . LYS A 1 328 ? -5.320 2.539 -11.441 1.00 75.19 328 LYS A N 1
ATOM 2643 C CA . LYS A 1 328 ? -5.517 1.447 -12.384 1.00 75.19 328 LYS A CA 1
ATOM 2644 C C . LYS A 1 328 ? -5.595 2.047 -13.786 1.00 75.19 328 LYS A C 1
ATOM 2646 O O . LYS A 1 328 ? -6.421 2.912 -14.048 1.00 75.19 328 LYS A O 1
ATOM 2651 N N . ASN A 1 329 ? -4.679 1.638 -14.654 1.00 78.00 329 ASN A N 1
ATOM 2652 C CA . ASN A 1 329 ? -4.739 1.994 -16.060 1.00 78.00 329 ASN A CA 1
ATOM 2653 C C . ASN A 1 329 ? -5.619 0.954 -16.743 1.00 78.00 329 ASN A C 1
ATOM 2655 O O . ASN A 1 329 ? -5.358 -0.241 -16.634 1.00 78.00 329 ASN A O 1
ATOM 2659 N N . PHE A 1 330 ? -6.671 1.407 -17.405 1.00 74.19 330 PHE A N 1
ATOM 2660 C CA . PHE A 1 330 ? -7.607 0.549 -18.117 1.00 74.19 330 PHE A CA 1
ATOM 2661 C C . PHE A 1 330 ? -7.261 0.389 -19.594 1.00 74.19 330 PHE A C 1
ATOM 2663 O O . PHE A 1 330 ? -7.988 -0.302 -20.307 1.00 74.19 330 PHE A O 1
ATOM 2670 N N . GLY A 1 331 ? -6.161 1.006 -20.043 1.00 77.12 331 GLY A N 1
ATOM 2671 C CA . GLY A 1 331 ? -5.725 0.950 -21.428 1.00 77.12 331 GLY A CA 1
ATOM 2672 C C . GLY A 1 331 ? -5.417 -0.500 -21.780 1.00 77.12 331 GLY A C 1
ATOM 2673 O O . GLY A 1 331 ? -4.518 -1.067 -21.147 1.00 77.12 331 GLY A O 1
ATOM 2674 N N . PRO A 1 332 ? -6.125 -1.107 -22.754 1.00 75.56 332 PRO A N 1
ATOM 2675 C CA . PRO A 1 332 ? -6.085 -2.550 -22.973 1.00 75.56 332 PRO A CA 1
ATOM 2676 C C . PRO A 1 332 ? -4.648 -3.016 -23.194 1.00 75.56 332 PRO A C 1
ATOM 2678 O O . PRO A 1 332 ? -4.154 -3.840 -22.441 1.00 75.56 332 PRO A O 1
ATOM 2681 N N . THR A 1 333 ? -3.910 -2.362 -24.093 1.00 85.19 333 THR A N 1
ATOM 2682 C CA . THR A 1 333 ? -2.539 -2.759 -24.439 1.00 85.19 333 THR A CA 1
ATOM 2683 C C . THR A 1 333 ? -1.548 -2.630 -23.278 1.00 85.19 333 THR A C 1
ATOM 2685 O O . THR A 1 333 ? -0.750 -3.535 -23.043 1.00 85.19 333 THR A O 1
ATOM 2688 N N . TYR A 1 334 ? -1.562 -1.514 -22.540 1.00 87.81 334 TYR A N 1
ATOM 2689 C CA . TYR A 1 334 ? -0.588 -1.272 -21.467 1.00 87.81 334 TYR A CA 1
ATOM 2690 C C . TYR A 1 334 ? -0.867 -2.140 -20.246 1.00 87.81 334 TYR A C 1
ATOM 2692 O O . TYR A 1 334 ? 0.066 -2.686 -19.655 1.00 87.81 334 TYR A O 1
ATOM 2700 N N . HIS A 1 335 ? -2.136 -2.234 -19.849 1.00 87.88 335 HIS A N 1
ATOM 2701 C CA . HIS A 1 335 ? -2.541 -3.027 -18.698 1.00 87.88 335 HIS A CA 1
ATOM 2702 C C . HIS A 1 335 ? -2.361 -4.521 -18.953 1.00 87.88 335 HIS A C 1
ATOM 2704 O O . HIS A 1 335 ? -1.839 -5.224 -18.089 1.00 87.88 335 HIS A O 1
ATOM 2710 N N . GLU A 1 336 ? -2.735 -4.996 -20.143 1.00 90.62 336 GLU A N 1
ATOM 2711 C CA . GLU A 1 336 ? -2.539 -6.384 -20.560 1.00 90.62 336 GLU A CA 1
ATOM 2712 C C . GLU A 1 336 ? -1.053 -6.734 -20.617 1.00 90.62 336 GLU A C 1
ATOM 2714 O O . GLU A 1 336 ? -0.653 -7.742 -20.045 1.00 90.62 336 GLU A O 1
ATOM 2719 N N . SER A 1 337 ? -0.212 -5.862 -21.190 1.00 93.75 337 SER A N 1
ATOM 2720 C CA . SER A 1 337 ? 1.242 -6.079 -21.212 1.00 93.75 337 SER A CA 1
ATOM 2721 C C . SER A 1 337 ? 1.812 -6.181 -19.796 1.00 93.75 337 SER A C 1
ATOM 2723 O O . SER A 1 337 ? 2.548 -7.115 -19.490 1.00 93.75 337 SER A O 1
ATOM 2725 N N . ALA A 1 338 ? 1.450 -5.261 -18.895 1.00 93.75 338 ALA A N 1
ATOM 2726 C CA . ALA A 1 338 ? 1.949 -5.281 -17.520 1.00 93.75 338 ALA A CA 1
ATOM 2727 C C . ALA A 1 338 ? 1.432 -6.498 -16.732 1.00 93.75 338 ALA A C 1
ATOM 2729 O O . ALA A 1 338 ? 2.182 -7.096 -15.959 1.00 93.75 338 ALA A O 1
ATOM 2730 N N . SER A 1 339 ? 0.176 -6.890 -16.962 1.00 93.81 339 SER A N 1
ATOM 2731 C CA . SER A 1 339 ? -0.424 -8.089 -16.370 1.00 93.81 339 SER A CA 1
ATOM 2732 C C . SER A 1 339 ? 0.242 -9.361 -16.890 1.00 93.81 339 SER A C 1
ATOM 2734 O O . SER A 1 339 ? 0.579 -10.218 -16.082 1.00 93.81 339 SER A O 1
ATOM 2736 N N . ARG A 1 340 ? 0.545 -9.447 -18.195 1.00 96.12 340 ARG A N 1
ATOM 2737 C CA . ARG A 1 340 ? 1.289 -10.564 -18.798 1.00 96.12 340 ARG A CA 1
ATOM 2738 C C . ARG A 1 340 ? 2.653 -10.736 -18.135 1.00 96.12 340 ARG A C 1
ATOM 2740 O O . ARG A 1 340 ? 2.978 -11.842 -17.723 1.00 96.12 340 ARG A O 1
ATOM 2747 N N . LEU A 1 341 ? 3.422 -9.655 -17.955 1.00 96.69 341 LEU A N 1
ATOM 2748 C CA . LEU A 1 341 ? 4.726 -9.725 -17.274 1.00 96.69 341 LEU A CA 1
ATOM 2749 C C . LEU A 1 341 ? 4.598 -10.197 -15.814 1.00 96.69 341 LEU A C 1
ATOM 2751 O O . LEU A 1 341 ? 5.398 -11.010 -15.356 1.00 96.69 341 LEU A O 1
ATOM 2755 N N . ARG A 1 342 ? 3.583 -9.722 -15.080 1.00 96.00 342 ARG A N 1
ATOM 2756 C CA . ARG A 1 342 ? 3.296 -10.201 -13.717 1.00 96.00 342 ARG A CA 1
ATOM 2757 C C . ARG A 1 342 ? 2.921 -11.686 -13.714 1.00 96.00 342 ARG A C 1
ATOM 2759 O O . ARG A 1 342 ? 3.377 -12.427 -12.850 1.00 96.00 342 ARG A O 1
ATOM 2766 N N . ASP A 1 343 ? 2.109 -12.129 -14.665 1.00 96.94 343 ASP A N 1
ATOM 2767 C CA . ASP A 1 343 ? 1.658 -13.518 -14.736 1.00 96.94 343 ASP A CA 1
ATOM 2768 C C . ASP A 1 343 ? 2.812 -14.472 -15.084 1.00 96.94 343 ASP A C 1
ATOM 2770 O O . ASP A 1 343 ? 2.859 -15.579 -14.549 1.00 96.94 343 ASP A O 1
ATOM 2774 N N . LEU A 1 344 ? 3.782 -14.032 -15.897 1.00 97.88 344 LEU A N 1
ATOM 2775 C CA . LEU A 1 344 ? 5.039 -14.758 -16.121 1.00 97.88 344 LEU A CA 1
ATOM 2776 C C . LEU A 1 344 ? 5.854 -14.886 -14.824 1.00 97.88 344 LEU A C 1
ATOM 2778 O O . LEU A 1 344 ? 6.306 -15.982 -14.496 1.00 97.88 344 LEU A O 1
ATOM 2782 N N . LEU A 1 345 ? 5.974 -13.804 -14.036 1.00 97.38 345 LEU A N 1
ATOM 2783 C CA . LEU A 1 345 ? 6.630 -13.858 -12.719 1.00 97.38 345 LEU A CA 1
ATOM 2784 C C . LEU A 1 345 ? 5.954 -14.872 -11.794 1.00 97.38 345 LEU A C 1
ATOM 2786 O O . LEU A 1 345 ? 6.640 -15.711 -11.214 1.00 97.38 345 LEU A O 1
ATOM 2790 N N . LYS A 1 346 ? 4.620 -14.837 -11.720 1.00 96.06 346 LYS A N 1
ATOM 2791 C CA . LYS A 1 346 ? 3.812 -15.754 -10.908 1.00 96.06 346 LYS A CA 1
ATOM 2792 C C . LYS A 1 346 ? 3.974 -17.220 -11.325 1.00 96.06 346 LYS A C 1
ATOM 2794 O O . LYS A 1 346 ? 3.974 -18.109 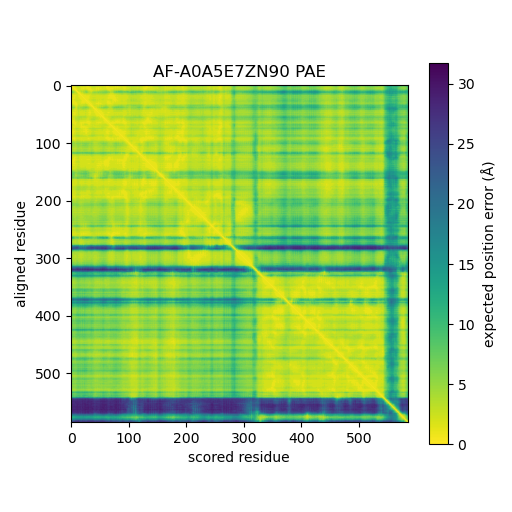-10.479 1.00 96.06 346 LYS A O 1
ATOM 2799 N N . LYS A 1 347 ? 4.109 -17.484 -12.629 1.00 97.44 347 LYS A N 1
ATOM 2800 C CA . LYS A 1 347 ? 4.348 -18.829 -13.184 1.00 97.44 347 LYS A CA 1
ATOM 2801 C C . LYS A 1 347 ? 5.808 -19.281 -13.086 1.00 97.44 347 LYS A C 1
ATOM 2803 O O . LYS A 1 347 ? 6.101 -20.415 -13.446 1.00 97.44 347 LYS A O 1
ATOM 2808 N N . ASN A 1 348 ? 6.708 -18.422 -12.602 1.00 97.31 348 ASN A N 1
ATOM 2809 C CA . ASN A 1 348 ? 8.158 -18.618 -12.650 1.00 97.31 348 ASN A CA 1
ATOM 2810 C C . ASN A 1 348 ? 8.690 -18.869 -14.074 1.00 97.31 348 ASN A C 1
ATOM 2812 O O . ASN A 1 348 ? 9.673 -19.583 -14.250 1.00 97.31 348 ASN A O 1
ATOM 2816 N N . GLU A 1 349 ? 8.055 -18.275 -15.084 1.00 98.12 349 GLU A N 1
ATOM 2817 C CA . GLU A 1 349 ? 8.479 -18.400 -16.477 1.00 98.12 349 GLU A CA 1
ATOM 2818 C C . GLU A 1 349 ? 9.600 -17.382 -16.776 1.00 98.12 349 GLU A C 1
ATOM 2820 O O . GLU A 1 349 ? 9.414 -16.190 -16.502 1.00 98.12 349 GLU A O 1
ATOM 2825 N N . PRO A 1 350 ? 10.770 -17.802 -17.295 1.00 98.44 350 PRO A N 1
ATOM 2826 C CA . PRO A 1 350 ? 11.854 -16.887 -17.648 1.00 98.44 350 PRO A CA 1
ATOM 2827 C C . PRO A 1 350 ? 11.454 -15.926 -18.772 1.00 98.44 350 PRO A C 1
ATOM 2829 O O . PRO A 1 350 ? 10.869 -16.322 -19.781 1.00 98.44 350 PRO A O 1
ATOM 2832 N N . PHE A 1 351 ? 11.793 -14.649 -18.603 1.00 98.69 351 PHE A N 1
ATOM 2833 C CA . PHE A 1 351 ? 11.594 -13.619 -19.619 1.00 98.69 351 PHE A CA 1
ATOM 2834 C C . PHE A 1 351 ? 12.550 -12.450 -19.407 1.00 98.69 351 PHE A C 1
ATOM 2836 O O . PHE A 1 351 ? 13.040 -12.210 -18.302 1.00 98.69 351 PHE A O 1
ATOM 2843 N N . CYS A 1 352 ? 12.756 -11.661 -20.450 1.00 98.62 352 CYS A N 1
ATOM 2844 C CA . CYS A 1 352 ? 13.471 -10.399 -20.368 1.00 98.62 352 CYS A CA 1
ATOM 2845 C C . CYS A 1 352 ? 12.536 -9.260 -20.770 1.00 98.62 352 CYS A C 1
ATOM 2847 O O . CYS A 1 352 ? 11.870 -9.340 -21.795 1.00 98.62 352 CYS A O 1
ATOM 2849 N N . PHE A 1 353 ? 12.473 -8.196 -19.972 1.00 98.19 353 PHE A N 1
ATOM 2850 C CA . PHE A 1 353 ? 11.763 -6.968 -20.312 1.00 98.19 353 PHE A CA 1
ATOM 2851 C C . PHE A 1 353 ? 12.734 -5.791 -20.387 1.00 98.19 353 PHE A C 1
ATOM 2853 O O . PHE A 1 353 ? 13.302 -5.365 -19.375 1.00 98.19 353 PHE A O 1
ATOM 2860 N N . SER A 1 354 ? 12.855 -5.209 -21.581 1.00 97.12 354 SER A N 1
ATOM 2861 C CA . SER A 1 354 ? 13.649 -4.009 -21.837 1.00 97.12 354 SER A CA 1
ATOM 2862 C C . SER A 1 354 ? 12.809 -2.940 -22.528 1.00 97.12 354 SER A C 1
ATOM 2864 O O . SER A 1 354 ? 12.388 -3.094 -23.668 1.00 97.12 354 SER A O 1
ATOM 2866 N N . HIS A 1 355 ? 12.556 -1.819 -21.848 1.00 94.44 355 HIS A N 1
ATOM 2867 C CA . HIS A 1 355 ? 11.874 -0.682 -22.475 1.00 94.44 355 HIS A CA 1
ATOM 2868 C C . HIS A 1 355 ? 12.844 0.255 -23.204 1.00 94.44 355 HIS A C 1
ATOM 2870 O O . HIS A 1 355 ? 13.676 0.879 -22.547 1.00 94.44 355 HIS A O 1
ATOM 2876 N N . LEU A 1 356 ? 12.706 0.407 -24.519 1.00 95.94 356 LEU A N 1
ATOM 2877 C CA . LEU A 1 356 ? 13.387 1.421 -25.322 1.00 95.94 356 LEU A CA 1
ATOM 2878 C C . LEU A 1 356 ? 12.388 2.547 -25.620 1.00 95.94 356 LEU A C 1
ATOM 2880 O O . LEU A 1 356 ? 11.502 2.431 -26.465 1.00 95.94 356 LEU A O 1
ATOM 2884 N N . ASN A 1 357 ? 12.482 3.635 -24.860 1.00 92.44 357 ASN A N 1
ATOM 2885 C CA . ASN A 1 357 ? 11.547 4.749 -24.953 1.00 92.44 357 ASN A CA 1
ATOM 2886 C C . ASN A 1 357 ? 12.102 5.841 -25.896 1.00 92.44 357 ASN A C 1
ATOM 2888 O O . ASN A 1 357 ? 13.034 5.619 -26.668 1.00 92.44 357 ASN A O 1
ATOM 2892 N N . ASP A 1 358 ? 11.516 7.037 -25.859 1.00 91.38 358 ASP A N 1
ATOM 2893 C CA . ASP A 1 358 ? 11.899 8.183 -26.684 1.00 91.38 358 ASP A CA 1
ATOM 2894 C C . ASP A 1 358 ? 13.401 8.506 -26.650 1.00 91.38 358 ASP A C 1
ATOM 2896 O O . ASP A 1 358 ? 13.980 8.824 -27.689 1.00 91.38 358 ASP A O 1
ATOM 2900 N N . GLY A 1 359 ? 14.045 8.383 -25.486 1.00 91.62 359 GLY A N 1
ATOM 2901 C CA . GLY A 1 359 ? 15.487 8.594 -25.338 1.00 91.62 359 GLY A CA 1
ATOM 2902 C C . GLY A 1 359 ? 16.327 7.601 -26.145 1.00 91.62 359 GLY A C 1
ATOM 2903 O O . GLY A 1 359 ? 17.174 8.022 -26.930 1.00 91.62 359 GLY A O 1
ATOM 2904 N N . GLU A 1 360 ? 16.074 6.303 -25.981 1.00 95.44 360 GLU A N 1
ATOM 2905 C CA . GLU A 1 360 ? 16.823 5.232 -26.647 1.00 95.44 360 GLU A CA 1
ATOM 2906 C C . GLU A 1 360 ? 16.610 5.243 -28.167 1.00 95.44 360 GLU A C 1
ATOM 2908 O O . GLU A 1 360 ? 17.575 5.187 -28.927 1.00 95.44 360 GLU A O 1
ATOM 2913 N N . ILE A 1 361 ? 15.367 5.409 -28.632 1.00 96.88 361 ILE A N 1
ATOM 2914 C CA . ILE A 1 361 ? 15.088 5.467 -30.076 1.00 96.88 361 ILE A CA 1
ATOM 2915 C C . ILE A 1 361 ? 15.676 6.738 -30.709 1.00 96.88 361 ILE A C 1
ATOM 2917 O O . ILE A 1 361 ? 16.114 6.715 -31.858 1.00 96.88 361 ILE A O 1
ATOM 2921 N N . THR A 1 362 ? 15.769 7.843 -29.961 1.00 94.38 362 THR A N 1
ATOM 2922 C CA . THR A 1 362 ? 16.459 9.052 -30.442 1.00 94.38 362 THR A CA 1
ATOM 2923 C C . THR A 1 362 ? 17.959 8.816 -30.652 1.00 94.38 362 THR A C 1
ATOM 2925 O O . THR A 1 362 ? 18.505 9.357 -31.613 1.00 94.38 362 THR A O 1
ATOM 2928 N N . PHE A 1 363 ? 18.618 8.009 -29.808 1.00 93.88 363 PHE A N 1
ATOM 2929 C CA . PHE A 1 363 ? 20.019 7.611 -30.025 1.00 93.88 363 PHE A CA 1
ATOM 2930 C C . PHE A 1 363 ? 20.176 6.832 -31.325 1.00 93.88 363 PHE A C 1
ATOM 2932 O O . PHE A 1 363 ? 21.018 7.185 -32.146 1.00 93.88 363 PHE A O 1
ATOM 2939 N N . ILE A 1 364 ? 19.323 5.825 -31.530 1.00 96.69 364 ILE A N 1
ATOM 2940 C CA . ILE A 1 364 ? 19.338 4.997 -32.740 1.00 96.69 364 ILE A CA 1
ATOM 2941 C C . ILE A 1 364 ? 19.110 5.865 -33.983 1.00 96.69 364 ILE A C 1
ATOM 2943 O O . ILE A 1 364 ? 19.874 5.788 -34.940 1.00 96.69 364 ILE A O 1
ATOM 2947 N N . ARG A 1 365 ? 18.112 6.758 -33.959 1.00 96.44 365 ARG A N 1
ATOM 2948 C CA . ARG A 1 365 ? 17.835 7.675 -35.076 1.00 96.44 365 ARG A CA 1
ATOM 2949 C C . ARG A 1 365 ? 19.040 8.549 -35.425 1.00 96.44 365 ARG A C 1
ATOM 2951 O O . ARG A 1 365 ? 19.325 8.751 -36.600 1.00 96.44 365 ARG A O 1
ATOM 2958 N N . LYS A 1 366 ? 19.734 9.080 -34.416 1.00 94.38 366 LYS A N 1
ATOM 2959 C CA . LYS A 1 366 ? 20.937 9.902 -34.614 1.00 94.38 366 LYS A CA 1
ATOM 2960 C C . LYS A 1 366 ? 22.070 9.113 -35.259 1.00 94.38 366 LYS A C 1
ATOM 2962 O O . LYS A 1 366 ? 22.654 9.602 -36.220 1.00 94.38 366 LYS A O 1
ATOM 2967 N N . TYR A 1 367 ? 22.291 7.885 -34.801 1.00 95.38 367 TYR A N 1
ATOM 2968 C CA . TYR A 1 367 ? 23.263 6.969 -35.393 1.00 95.38 367 TYR A CA 1
ATOM 2969 C C . TYR A 1 367 ? 22.957 6.674 -36.867 1.00 95.38 367 TYR A C 1
ATOM 2971 O O . TYR A 1 367 ? 23.819 6.860 -37.722 1.00 95.38 367 TYR A O 1
ATOM 2979 N N . LEU A 1 368 ? 21.703 6.341 -37.193 1.00 96.00 368 LEU A N 1
ATOM 2980 C CA . LEU A 1 368 ? 21.278 6.092 -38.578 1.00 96.00 368 LEU A CA 1
ATOM 2981 C C . LEU A 1 368 ? 21.428 7.330 -39.479 1.00 96.00 368 LEU A C 1
ATOM 2983 O O . LEU A 1 368 ? 21.769 7.205 -40.654 1.00 96.00 368 LEU A O 1
ATOM 2987 N N . ASN A 1 369 ? 21.232 8.527 -38.921 1.00 95.56 369 ASN A N 1
ATOM 2988 C CA . ASN A 1 369 ? 21.366 9.796 -39.637 1.00 95.56 369 ASN A CA 1
ATOM 2989 C C . ASN A 1 369 ? 22.800 10.355 -39.655 1.00 95.56 369 ASN A C 1
ATOM 2991 O O . ASN A 1 369 ? 23.011 11.422 -40.233 1.00 95.56 369 ASN A O 1
ATOM 2995 N N . LYS A 1 370 ? 23.774 9.676 -39.028 1.00 93.31 370 LYS A N 1
ATOM 2996 C CA . LYS A 1 370 ? 25.155 10.164 -38.842 1.00 93.31 370 LYS A CA 1
ATOM 2997 C C . LYS A 1 370 ? 25.230 11.536 -38.144 1.00 93.31 370 LYS A C 1
ATOM 2999 O O . LYS A 1 370 ? 26.100 12.353 -38.441 1.00 93.31 370 LYS A O 1
ATOM 3004 N N . ASP A 1 371 ? 24.305 11.794 -37.218 1.00 89.94 371 ASP A N 1
ATOM 3005 C CA . ASP A 1 371 ? 24.260 13.002 -36.383 1.00 89.94 371 ASP A CA 1
ATOM 3006 C C . ASP A 1 371 ? 24.960 12.740 -35.040 1.00 89.94 371 ASP A C 1
ATOM 3008 O O . ASP A 1 371 ? 24.356 12.274 -34.068 1.00 89.94 371 ASP A O 1
ATOM 3012 N N . ASN A 1 372 ? 26.249 13.076 -35.000 1.00 80.19 372 ASN A N 1
ATOM 3013 C CA . ASN A 1 372 ? 27.156 12.746 -33.902 1.00 80.19 372 ASN A CA 1
ATOM 3014 C C . ASN A 1 372 ? 27.382 13.888 -32.900 1.00 80.19 372 ASN A C 1
ATOM 3016 O O . ASN A 1 372 ? 28.430 13.961 -32.255 1.00 80.19 372 ASN A O 1
ATOM 3020 N N . GLU A 1 373 ? 26.420 14.800 -32.741 1.00 82.50 373 GLU A N 1
ATOM 3021 C CA . GLU A 1 373 ? 26.559 15.881 -31.764 1.00 82.50 373 GLU A CA 1
ATOM 3022 C C . GLU A 1 373 ? 26.701 15.350 -30.325 1.00 82.50 373 GLU A C 1
ATOM 3024 O O . GLU A 1 373 ? 25.793 14.713 -29.772 1.00 82.50 373 GLU A O 1
ATOM 3029 N N . ALA A 1 374 ? 27.826 15.694 -29.686 1.00 76.81 374 ALA A N 1
ATOM 3030 C CA . ALA A 1 374 ? 28.121 15.390 -28.290 1.00 76.81 374 ALA A CA 1
ATOM 3031 C C . ALA A 1 374 ? 27.163 16.144 -27.352 1.00 76.81 374 ALA A C 1
ATOM 3033 O O . ALA A 1 374 ? 27.438 17.237 -26.853 1.00 76.81 374 ALA A O 1
ATOM 3034 N N . LYS A 1 375 ? 26.002 15.539 -27.110 1.00 82.50 375 LYS A N 1
ATOM 3035 C CA . LYS A 1 375 ? 24.950 16.070 -26.246 1.00 82.50 375 LYS A CA 1
ATOM 3036 C C . LYS A 1 375 ? 24.681 15.119 -25.090 1.00 82.50 375 LYS A C 1
ATOM 3038 O O . LYS A 1 375 ? 24.798 13.903 -25.211 1.00 82.50 375 LYS A O 1
ATOM 3043 N N . TRP A 1 376 ? 24.300 15.697 -23.957 1.00 76.38 376 TRP A N 1
ATOM 3044 C CA . TRP A 1 376 ? 23.842 14.949 -22.794 1.00 76.38 376 TRP A CA 1
ATOM 3045 C C . TRP A 1 376 ? 22.360 14.594 -22.918 1.00 76.38 376 TRP A C 1
ATOM 3047 O O . TRP A 1 376 ? 21.517 15.464 -23.152 1.00 76.38 376 TRP A O 1
ATOM 3057 N N . TYR A 1 377 ? 22.040 13.336 -22.643 1.00 74.56 377 TYR A N 1
ATOM 3058 C CA . TYR A 1 377 ? 20.694 12.776 -22.626 1.00 74.56 377 TYR A CA 1
ATOM 3059 C C . TYR A 1 377 ? 20.362 12.196 -21.250 1.00 74.56 377 TYR A C 1
ATOM 3061 O O . TYR A 1 377 ? 21.210 12.135 -20.355 1.00 74.56 377 TYR A O 1
ATOM 3069 N N . GLY A 1 378 ? 19.088 11.837 -21.055 1.00 62.97 378 GLY A N 1
ATOM 3070 C CA . GLY A 1 378 ? 18.627 11.130 -19.857 1.00 62.97 378 GLY A CA 1
ATOM 3071 C C . GLY A 1 378 ? 19.018 11.828 -18.554 1.00 62.97 378 GLY A C 1
ATOM 3072 O O . GLY A 1 378 ? 19.805 11.307 -17.785 1.00 62.97 378 GLY A O 1
ATOM 3073 N N . ARG A 1 379 ? 18.531 13.051 -18.299 1.00 66.94 379 ARG A N 1
ATOM 3074 C CA . ARG A 1 379 ? 18.877 13.827 -17.080 1.00 66.94 379 ARG A CA 1
ATOM 3075 C C . ARG A 1 379 ? 20.395 14.032 -16.864 1.00 66.94 379 ARG A C 1
ATOM 3077 O O . ARG A 1 379 ? 20.831 14.154 -15.723 1.00 66.94 379 ARG A O 1
ATOM 3084 N N . LYS A 1 380 ? 21.184 14.115 -17.946 1.00 76.69 380 LYS A N 1
ATOM 3085 C CA . LYS A 1 380 ? 22.662 14.169 -17.921 1.00 76.69 380 LYS A CA 1
ATOM 3086 C C . LYS A 1 380 ? 23.308 12.905 -17.334 1.00 76.69 380 LYS A C 1
ATOM 3088 O O . LYS A 1 380 ? 24.315 12.993 -16.632 1.00 76.69 380 LYS A O 1
ATOM 3093 N N . GLN A 1 381 ? 22.705 11.751 -17.608 1.00 78.50 381 GLN A N 1
ATOM 3094 C CA . GLN A 1 381 ? 23.286 10.439 -17.321 1.00 78.50 381 GLN A CA 1
ATOM 3095 C C . GLN A 1 381 ? 24.185 9.972 -18.461 1.00 78.50 381 GLN A C 1
ATOM 3097 O O . GLN A 1 381 ? 25.191 9.333 -18.201 1.00 78.50 381 GLN A O 1
ATOM 3102 N N . GLN A 1 382 ? 23.857 10.301 -19.710 1.00 86.25 382 GLN A N 1
ATOM 3103 C CA . GLN A 1 382 ? 24.507 9.671 -20.855 1.00 86.25 382 GLN A CA 1
ATOM 3104 C C . GLN A 1 382 ? 24.932 10.701 -21.896 1.00 86.25 382 GLN A C 1
ATOM 3106 O O . GLN A 1 382 ? 24.101 11.490 -22.352 1.00 86.25 382 GLN A O 1
ATOM 3111 N N . ILE A 1 383 ? 26.208 10.692 -22.279 1.00 90.31 383 ILE A N 1
ATOM 3112 C CA . ILE A 1 383 ? 26.684 11.390 -23.482 1.00 90.31 383 ILE A CA 1
ATOM 3113 C C . ILE A 1 383 ? 26.397 10.504 -24.697 1.00 90.31 383 ILE A C 1
ATOM 3115 O O . ILE A 1 383 ? 26.432 9.277 -24.592 1.00 90.31 383 ILE A O 1
ATOM 3119 N N . TYR A 1 384 ? 26.088 11.110 -25.842 1.00 91.62 384 TYR A N 1
ATOM 3120 C CA . TYR A 1 384 ? 26.025 10.363 -27.096 1.00 91.62 384 TYR A CA 1
ATOM 3121 C C . TYR A 1 384 ? 27.310 9.554 -27.342 1.00 91.62 384 TYR A C 1
ATOM 3123 O O . TYR A 1 384 ? 28.412 10.048 -27.124 1.00 91.62 384 TYR A O 1
ATOM 3131 N N . SER A 1 385 ? 27.144 8.316 -27.799 1.00 93.75 385 SER A N 1
ATOM 3132 C CA . SER A 1 385 ? 28.220 7.404 -28.176 1.00 93.75 385 SER A CA 1
ATOM 3133 C C . SER A 1 385 ? 27.702 6.524 -29.307 1.00 93.75 385 SER A C 1
ATOM 3135 O O . SER A 1 385 ? 26.621 5.945 -29.175 1.00 93.75 385 SER A O 1
ATOM 3137 N N . GLU A 1 386 ? 28.444 6.444 -30.414 1.00 94.25 386 GLU A N 1
ATOM 3138 C CA . GLU A 1 386 ? 28.074 5.598 -31.557 1.00 94.25 386 GLU A CA 1
ATOM 3139 C C . GLU A 1 386 ? 27.991 4.129 -31.142 1.00 94.25 386 GLU A C 1
ATOM 3141 O O . GLU A 1 386 ? 26.997 3.472 -31.433 1.00 94.25 386 GLU A O 1
ATOM 3146 N N . VAL A 1 387 ? 28.965 3.659 -30.353 1.00 95.94 387 VAL A N 1
ATOM 3147 C CA . VAL A 1 387 ? 28.997 2.293 -29.806 1.00 95.94 387 VAL A CA 1
ATOM 3148 C C . VAL A 1 387 ? 27.742 2.000 -28.981 1.00 95.94 387 VAL A C 1
ATOM 3150 O O . VAL A 1 387 ? 27.139 0.934 -29.096 1.00 95.94 387 VAL A O 1
ATOM 3153 N N . LEU A 1 388 ? 27.297 2.954 -28.157 1.00 96.44 388 LEU A N 1
ATOM 3154 C CA . LEU A 1 388 ? 26.050 2.796 -27.407 1.00 96.44 388 LEU A CA 1
ATOM 3155 C C . LEU A 1 388 ? 24.830 2.742 -28.335 1.00 96.44 388 LEU A C 1
ATOM 3157 O O . LEU A 1 388 ? 23.940 1.922 -28.124 1.00 96.44 388 LEU A O 1
ATOM 3161 N N . ALA A 1 389 ? 24.763 3.615 -29.339 1.00 96.62 389 ALA A N 1
ATOM 3162 C CA . ALA A 1 389 ? 23.635 3.658 -30.263 1.00 96.62 389 ALA A CA 1
ATOM 3163 C C . ALA A 1 389 ? 23.536 2.384 -31.120 1.00 96.62 389 ALA A C 1
ATOM 3165 O O . ALA A 1 389 ? 22.435 1.865 -31.302 1.00 96.62 389 ALA A O 1
ATOM 3166 N N . GLU A 1 390 ? 24.669 1.836 -31.561 1.00 97.56 390 GLU A N 1
ATOM 3167 C CA . GLU A 1 390 ? 24.761 0.549 -32.258 1.00 97.56 390 GLU A CA 1
ATOM 3168 C C . GLU A 1 390 ? 24.300 -0.615 -31.366 1.00 97.56 390 GLU A C 1
ATOM 3170 O O . GLU A 1 390 ? 23.488 -1.447 -31.779 1.00 97.56 390 GLU A O 1
ATOM 3175 N N . ARG A 1 391 ? 24.730 -0.643 -30.098 1.00 98.00 391 ARG A N 1
ATOM 3176 C CA . ARG A 1 391 ? 24.276 -1.655 -29.127 1.00 98.00 391 ARG A CA 1
ATOM 3177 C C . ARG A 1 391 ? 22.782 -1.532 -28.817 1.00 98.00 391 ARG A C 1
ATOM 3179 O O . ARG A 1 391 ? 22.103 -2.544 -28.666 1.00 98.00 391 ARG A O 1
ATOM 3186 N N . LEU A 1 392 ? 22.243 -0.313 -28.753 1.00 98.19 392 LEU A N 1
ATOM 3187 C CA . LEU A 1 392 ? 20.801 -0.081 -28.605 1.00 98.19 392 LEU A CA 1
ATOM 3188 C C . LEU A 1 392 ? 20.016 -0.550 -29.836 1.00 98.19 392 LEU A C 1
ATOM 3190 O O . LEU A 1 392 ? 18.944 -1.131 -29.675 1.00 98.19 392 LEU A O 1
ATOM 3194 N N . LEU A 1 393 ? 20.541 -0.319 -31.044 1.00 98.31 393 LEU A N 1
ATOM 3195 C CA . LEU A 1 393 ? 19.956 -0.828 -32.285 1.00 98.31 393 LEU A CA 1
ATOM 3196 C C . LEU A 1 393 ? 19.938 -2.360 -32.285 1.00 98.31 393 LEU A C 1
ATOM 3198 O O . LEU A 1 393 ? 18.892 -2.951 -32.540 1.00 98.31 393 LEU A O 1
ATOM 3202 N N . THR A 1 394 ? 21.053 -2.983 -31.906 1.00 98.19 394 THR A N 1
ATOM 3203 C CA . THR A 1 394 ? 21.156 -4.441 -31.762 1.00 98.19 394 THR A CA 1
ATOM 3204 C C . THR A 1 394 ? 20.104 -4.959 -30.781 1.00 98.19 394 THR A C 1
ATOM 3206 O O . THR A 1 394 ? 19.300 -5.812 -31.144 1.00 98.19 394 THR A O 1
ATOM 3209 N N . ALA A 1 395 ? 20.021 -4.371 -29.581 1.00 98.12 395 ALA A N 1
ATOM 3210 C CA . ALA A 1 395 ? 19.026 -4.738 -28.573 1.00 98.12 395 ALA A CA 1
ATOM 3211 C C . ALA A 1 395 ? 17.575 -4.579 -29.069 1.00 98.12 395 ALA A C 1
ATOM 3213 O O . ALA A 1 395 ? 16.727 -5.418 -28.778 1.00 98.12 395 ALA A O 1
ATOM 3214 N N . LEU A 1 396 ? 17.272 -3.527 -29.841 1.00 98.31 396 LEU A N 1
ATOM 3215 C CA . LEU A 1 396 ? 15.948 -3.328 -30.445 1.00 98.31 396 LEU A CA 1
ATOM 3216 C C . LEU A 1 396 ? 15.598 -4.444 -31.444 1.00 98.31 396 LEU A C 1
ATOM 3218 O O . LEU A 1 396 ? 14.447 -4.894 -31.486 1.00 98.31 396 LEU A O 1
ATOM 3222 N N . GLN A 1 397 ? 16.579 -4.858 -32.249 1.00 97.69 397 GLN A N 1
ATOM 3223 C CA . GLN A 1 397 ? 16.427 -5.831 -33.334 1.00 97.69 397 GLN A CA 1
ATOM 3224 C C . GLN A 1 397 ? 16.461 -7.288 -32.861 1.00 97.69 397 GLN A C 1
ATOM 3226 O O . GLN A 1 397 ? 15.953 -8.156 -33.570 1.00 97.69 397 GLN A O 1
ATOM 3231 N N . THR A 1 398 ? 17.008 -7.572 -31.674 1.00 96.94 398 THR A N 1
ATOM 3232 C CA . THR A 1 398 ? 17.041 -8.926 -31.112 1.00 96.94 398 THR A CA 1
ATOM 3233 C C . THR A 1 398 ? 15.629 -9.511 -31.004 1.00 96.94 398 THR A C 1
ATOM 3235 O O . THR A 1 398 ? 14.742 -8.959 -30.340 1.00 96.94 398 THR A O 1
ATOM 3238 N N . LYS A 1 399 ? 15.437 -10.675 -31.632 1.00 95.31 399 LYS A N 1
ATOM 3239 C CA . LYS A 1 399 ? 14.230 -11.498 -31.534 1.00 95.31 399 LYS A CA 1
ATOM 3240 C C . LYS A 1 399 ? 14.574 -12.781 -30.795 1.00 95.31 399 LYS A C 1
ATOM 3242 O O . LYS A 1 399 ? 15.262 -13.641 -31.330 1.00 95.31 399 LYS A O 1
ATOM 3247 N N . ASN A 1 400 ? 14.102 -12.885 -29.561 1.00 94.06 400 ASN A N 1
ATOM 3248 C CA . ASN A 1 400 ? 14.206 -14.090 -28.749 1.00 94.06 400 ASN A CA 1
ATOM 3249 C C . ASN A 1 400 ? 12.831 -14.360 -28.124 1.00 94.06 400 ASN A C 1
ATOM 3251 O O . ASN A 1 400 ? 12.089 -13.420 -27.820 1.00 94.06 400 ASN A O 1
ATOM 3255 N N . HIS A 1 401 ? 12.479 -15.633 -27.959 1.00 95.81 401 HIS A N 1
ATOM 3256 C CA . HIS A 1 401 ? 11.252 -16.019 -27.277 1.00 95.81 401 HIS A CA 1
ATOM 3257 C C . HIS A 1 401 ? 11.264 -15.456 -25.849 1.00 95.81 401 HIS A C 1
ATOM 3259 O O . HIS A 1 401 ? 12.283 -15.520 -25.168 1.00 95.81 401 HIS A O 1
ATOM 3265 N N . ASN A 1 402 ? 10.155 -14.859 -25.405 1.00 97.00 402 ASN A N 1
ATOM 3266 C CA . ASN A 1 402 ? 10.043 -14.178 -24.108 1.00 97.00 402 ASN A CA 1
ATOM 3267 C C . ASN A 1 402 ? 11.005 -12.987 -23.892 1.00 97.00 402 ASN A C 1
ATOM 3269 O O . ASN A 1 402 ? 11.179 -12.532 -22.758 1.00 97.00 402 ASN A O 1
ATOM 3273 N N . TYR A 1 403 ? 11.573 -12.408 -24.958 1.00 98.12 403 TYR A N 1
ATOM 3274 C CA . TYR A 1 403 ? 12.236 -11.104 -24.885 1.00 98.12 403 TYR A CA 1
ATOM 3275 C C . TYR A 1 403 ? 11.286 -9.965 -25.270 1.00 98.12 403 TYR A C 1
ATOM 3277 O O . TYR A 1 403 ? 11.130 -9.608 -26.439 1.00 98.12 403 TYR A O 1
ATOM 3285 N N . PHE A 1 404 ? 10.668 -9.373 -24.251 1.00 98.25 404 PHE A N 1
ATOM 3286 C CA . PHE A 1 404 ? 9.743 -8.258 -24.367 1.00 98.25 404 PHE A CA 1
ATOM 3287 C C . PHE A 1 404 ? 10.478 -6.935 -24.567 1.00 98.25 404 PHE A C 1
ATOM 3289 O O . PHE A 1 404 ? 11.152 -6.429 -23.660 1.00 98.25 404 PHE A O 1
ATOM 3296 N N . VAL A 1 405 ? 10.271 -6.327 -25.733 1.00 97.94 405 VAL A N 1
ATOM 3297 C CA . VAL A 1 405 ? 10.856 -5.033 -26.081 1.00 97.94 405 VAL A CA 1
ATOM 3298 C C . VAL A 1 405 ? 9.789 -3.958 -26.086 1.00 97.94 405 VAL A C 1
ATOM 3300 O O . VAL A 1 405 ? 8.821 -3.990 -26.844 1.00 97.94 405 VAL A O 1
ATOM 3303 N N . GLY A 1 406 ? 9.984 -2.986 -25.204 1.00 96.88 406 GLY A N 1
ATOM 3304 C CA . GLY A 1 406 ? 9.128 -1.825 -25.092 1.00 96.88 406 GLY A CA 1
ATOM 3305 C C . GLY A 1 406 ? 9.450 -0.778 -26.158 1.00 96.88 406 GLY A C 1
ATOM 3306 O O . GLY A 1 406 ? 10.597 -0.355 -26.220 1.00 96.88 406 GLY A O 1
ATOM 3307 N N . ILE A 1 407 ? 8.460 -0.305 -26.920 1.00 96.88 407 ILE A N 1
ATOM 3308 C CA . ILE A 1 407 ? 8.612 0.751 -27.944 1.00 96.88 407 ILE A CA 1
ATOM 3309 C C . ILE A 1 407 ? 7.819 2.033 -27.611 1.00 96.88 407 ILE A C 1
ATOM 3311 O O . ILE A 1 407 ? 6.839 1.973 -26.858 1.00 96.88 407 ILE A O 1
ATOM 3315 N N . PRO A 1 408 ? 8.200 3.216 -28.136 1.00 95.44 408 PRO A N 1
ATOM 3316 C CA . PRO A 1 408 ? 7.526 4.475 -27.816 1.00 95.44 408 PRO A CA 1
ATOM 3317 C C . PRO A 1 408 ? 6.031 4.488 -28.172 1.00 95.44 408 PRO A C 1
ATOM 3319 O O . PRO A 1 408 ? 5.575 3.824 -29.099 1.00 95.44 408 PRO A O 1
ATOM 3322 N N . CYS A 1 409 ? 5.265 5.302 -27.445 1.00 91.50 409 CYS A N 1
ATOM 3323 C CA . CYS A 1 409 ? 3.845 5.535 -27.720 1.00 91.50 409 CYS A CA 1
ATOM 3324 C C . CYS A 1 409 ? 3.652 6.258 -29.062 1.00 91.50 409 CYS A C 1
ATOM 3326 O O . CYS A 1 409 ? 4.283 7.286 -29.302 1.00 91.50 409 CYS A O 1
ATOM 3328 N N . GLY A 1 410 ? 2.720 5.779 -29.886 1.00 91.81 410 GLY A N 1
ATOM 3329 C CA . GLY A 1 410 ? 2.439 6.317 -31.220 1.00 91.81 410 GLY A CA 1
ATOM 3330 C C . GLY A 1 410 ? 1.743 7.667 -31.202 1.00 91.81 410 GLY A C 1
ATOM 3331 O O . GLY A 1 410 ? 1.950 8.483 -32.087 1.00 91.81 410 GLY A O 1
ATOM 3332 N N . THR A 1 411 ? 0.971 7.946 -30.160 1.00 89.19 411 THR A N 1
ATOM 3333 C CA . THR A 1 411 ? 0.334 9.256 -29.985 1.00 89.19 411 THR A CA 1
ATOM 3334 C C . THR A 1 411 ? 1.329 10.310 -29.493 1.00 89.19 411 THR A C 1
ATOM 3336 O O . THR A 1 411 ? 1.278 11.466 -29.901 1.00 89.19 411 THR A O 1
ATOM 3339 N N . CYS A 1 412 ? 2.224 9.934 -28.574 1.00 87.44 412 CYS A N 1
ATOM 3340 C CA . CYS A 1 412 ? 3.189 10.864 -27.983 1.00 87.44 412 CYS A CA 1
ATOM 3341 C C . CYS A 1 412 ? 4.424 11.072 -28.870 1.00 87.44 412 CYS A C 1
ATOM 3343 O O . CYS A 1 412 ? 4.989 12.162 -28.867 1.00 87.44 412 CYS A O 1
ATOM 3345 N N . TYR A 1 413 ? 4.842 10.031 -29.593 1.00 93.81 413 TYR A N 1
ATOM 3346 C CA . TYR A 1 413 ? 6.070 9.989 -30.383 1.00 93.81 413 TYR A CA 1
ATOM 3347 C C . TYR A 1 413 ? 5.850 9.199 -31.689 1.00 93.81 413 TYR A C 1
ATOM 3349 O O . TYR A 1 413 ? 6.480 8.155 -31.875 1.00 93.81 413 TYR A O 1
ATOM 3357 N N . PRO A 1 414 ? 4.965 9.665 -32.593 1.00 95.44 414 PRO A N 1
ATOM 3358 C CA . PRO A 1 414 ? 4.585 8.924 -33.800 1.00 95.44 414 PRO A CA 1
ATOM 3359 C C . PRO A 1 414 ? 5.792 8.530 -34.655 1.00 95.44 414 PRO A C 1
ATOM 3361 O O . PRO A 1 414 ? 5.964 7.354 -34.950 1.00 95.44 414 PRO A O 1
ATOM 3364 N N . GLU A 1 415 ? 6.684 9.477 -34.957 1.00 97.50 415 GLU A N 1
ATOM 3365 C CA . GLU A 1 415 ? 7.888 9.223 -35.762 1.00 97.50 415 GLU A CA 1
ATOM 3366 C C . GLU A 1 415 ? 8.817 8.178 -35.131 1.00 97.50 415 GLU A C 1
ATOM 3368 O O . GLU A 1 415 ? 9.339 7.305 -35.819 1.00 97.50 415 GLU A O 1
ATOM 3373 N N . LEU A 1 416 ? 9.022 8.251 -33.810 1.00 97.44 416 LEU A N 1
ATOM 3374 C CA . LEU A 1 416 ? 9.902 7.312 -33.110 1.00 97.44 416 LEU A CA 1
ATOM 3375 C C . LEU A 1 416 ? 9.272 5.921 -33.026 1.00 97.44 416 LEU A C 1
ATOM 3377 O O . LEU A 1 416 ? 9.989 4.929 -33.115 1.00 97.44 416 LEU A O 1
ATOM 3381 N N . LYS A 1 417 ? 7.945 5.833 -32.870 1.00 96.94 417 LYS A N 1
ATOM 3382 C CA . LYS A 1 417 ? 7.243 4.549 -32.927 1.00 96.94 417 LYS A CA 1
ATOM 3383 C C . LYS A 1 417 ? 7.366 3.929 -34.315 1.00 96.94 417 LYS A C 1
ATOM 3385 O O . LYS A 1 417 ? 7.700 2.753 -34.394 1.00 96.94 417 LYS A O 1
ATOM 3390 N N . THR A 1 418 ? 7.137 4.701 -35.377 1.00 97.88 418 THR A N 1
ATOM 3391 C CA . THR A 1 418 ? 7.281 4.223 -36.760 1.00 97.88 418 THR A CA 1
ATOM 3392 C C . THR A 1 418 ? 8.685 3.681 -37.004 1.00 97.88 418 THR A C 1
ATOM 3394 O O . THR A 1 418 ? 8.818 2.521 -37.376 1.00 97.88 418 THR A O 1
ATOM 3397 N N . LEU A 1 419 ? 9.723 4.452 -36.663 1.00 98.12 419 LEU A N 1
ATOM 3398 C CA . LEU A 1 419 ? 11.110 4.000 -36.788 1.00 98.12 419 LEU A CA 1
ATOM 3399 C C . LEU A 1 419 ? 11.377 2.714 -35.987 1.00 98.12 419 LEU A C 1
ATOM 3401 O O . LEU A 1 419 ? 11.992 1.781 -36.494 1.00 98.12 419 LEU A O 1
ATOM 3405 N N . ALA A 1 420 ? 10.907 2.634 -34.738 1.00 98.06 420 ALA A N 1
ATOM 3406 C CA . ALA A 1 420 ? 11.099 1.441 -33.915 1.00 98.06 420 ALA A CA 1
ATOM 3407 C C . ALA A 1 420 ? 10.422 0.198 -34.523 1.00 98.06 420 ALA A C 1
ATOM 3409 O O . ALA A 1 420 ? 10.991 -0.893 -34.484 1.00 98.06 420 ALA A O 1
ATOM 3410 N N . LEU A 1 421 ? 9.227 0.365 -35.098 1.00 97.56 421 LEU A N 1
ATOM 3411 C CA . LEU A 1 421 ? 8.483 -0.703 -35.766 1.00 97.56 421 LEU A CA 1
ATOM 3412 C C . LEU A 1 421 ? 9.151 -1.151 -37.070 1.00 97.56 421 LEU A C 1
ATOM 3414 O O . LEU A 1 421 ? 9.195 -2.352 -37.324 1.00 97.56 421 LEU A O 1
ATOM 3418 N N . GLU A 1 422 ? 9.688 -0.223 -37.862 1.00 97.62 422 GLU A N 1
ATOM 3419 C CA . GLU A 1 422 ? 10.433 -0.528 -39.091 1.00 97.62 422 GLU A CA 1
ATOM 3420 C C . GLU A 1 422 ? 11.701 -1.333 -38.792 1.00 97.62 422 GLU A C 1
ATOM 3422 O O . GLU A 1 422 ? 11.968 -2.340 -39.446 1.00 97.62 422 GLU A O 1
ATOM 3427 N N . LEU A 1 423 ? 12.455 -0.927 -37.766 1.00 97.69 423 LEU A N 1
ATOM 3428 C CA . LEU A 1 423 ? 13.712 -1.577 -37.395 1.00 97.69 423 LEU A CA 1
ATOM 3429 C C . LEU A 1 423 ? 13.505 -2.959 -36.767 1.00 97.69 423 LEU A C 1
ATOM 3431 O O . LEU A 1 423 ? 14.280 -3.871 -37.049 1.00 97.69 423 LEU A O 1
ATOM 3435 N N . ARG A 1 424 ? 12.488 -3.119 -35.907 1.00 95.69 424 ARG A N 1
ATOM 3436 C CA . ARG A 1 424 ? 12.234 -4.374 -35.180 1.00 95.69 424 ARG A CA 1
ATOM 3437 C C . ARG A 1 424 ? 11.355 -5.358 -35.955 1.00 95.69 424 ARG A C 1
ATOM 3439 O O . ARG A 1 424 ? 11.545 -6.562 -35.812 1.00 95.69 424 ARG A O 1
ATOM 3446 N N . GLN A 1 425 ? 10.405 -4.860 -36.749 1.00 94.19 425 GLN A N 1
ATOM 3447 C CA . GLN A 1 425 ? 9.253 -5.601 -37.285 1.00 94.19 425 GLN A CA 1
ATOM 3448 C C . GLN A 1 425 ? 8.427 -6.239 -36.155 1.00 94.19 425 GLN A C 1
ATOM 3450 O O . GLN A 1 425 ? 8.783 -7.308 -35.656 1.00 94.19 425 GLN A O 1
ATOM 3455 N N . ALA A 1 426 ? 7.345 -5.566 -35.744 1.00 92.50 426 ALA A N 1
ATOM 3456 C CA . ALA A 1 426 ? 6.554 -5.944 -34.571 1.00 92.50 426 ALA A CA 1
ATOM 3457 C C . ALA A 1 426 ? 6.122 -7.417 -34.539 1.00 92.50 426 ALA A C 1
ATOM 3459 O O . ALA A 1 426 ? 5.735 -8.004 -35.547 1.00 92.50 426 ALA A O 1
ATOM 3460 N N . ASP A 1 427 ? 6.140 -7.962 -33.329 1.00 95.31 427 ASP A N 1
ATOM 3461 C CA . ASP A 1 427 ? 5.775 -9.329 -32.978 1.00 95.31 427 ASP A CA 1
ATOM 3462 C C . ASP A 1 427 ? 5.010 -9.356 -31.643 1.00 95.31 427 ASP A C 1
ATOM 3464 O O . ASP A 1 427 ? 4.763 -8.318 -31.024 1.00 95.31 427 ASP A O 1
ATOM 3468 N N . GLU A 1 428 ? 4.649 -10.549 -31.171 1.00 95.81 428 GLU A N 1
ATOM 3469 C CA . GLU A 1 428 ? 3.925 -10.729 -29.906 1.00 95.81 428 GLU A CA 1
ATOM 3470 C C . GLU A 1 428 ? 4.709 -10.299 -28.648 1.00 95.81 428 GLU A C 1
ATOM 3472 O O . GLU A 1 428 ? 4.121 -10.189 -27.569 1.00 95.81 428 GLU A O 1
ATOM 3477 N N . PHE A 1 429 ? 6.019 -10.058 -28.769 1.00 97.38 429 PHE A N 1
ATOM 3478 C CA . PHE A 1 429 ? 6.893 -9.586 -27.690 1.00 97.38 429 PHE A CA 1
ATOM 3479 C C . PHE A 1 429 ? 7.178 -8.081 -27.790 1.00 97.38 429 PHE A C 1
ATOM 3481 O O . PHE A 1 429 ? 7.893 -7.510 -26.964 1.00 97.38 429 PHE A O 1
ATOM 3488 N N . THR A 1 430 ? 6.595 -7.404 -28.777 1.00 97.31 430 THR A N 1
ATOM 3489 C CA . THR A 1 430 ? 6.674 -5.955 -28.922 1.00 97.31 430 THR A CA 1
ATOM 3490 C C . THR A 1 430 ? 5.570 -5.307 -28.093 1.00 97.31 430 THR A C 1
ATOM 3492 O O . THR A 1 430 ? 4.388 -5.395 -28.415 1.00 97.31 430 THR A O 1
ATOM 3495 N N . VAL A 1 431 ? 5.957 -4.634 -27.010 1.00 96.44 431 VAL A N 1
ATOM 3496 C CA . VAL A 1 431 ? 5.031 -4.033 -26.036 1.00 96.44 431 VAL A CA 1
ATOM 3497 C C . VAL A 1 431 ? 5.251 -2.523 -25.932 1.00 96.44 431 VAL A C 1
ATOM 3499 O O . VAL A 1 431 ? 6.241 -1.996 -26.438 1.00 96.44 431 VAL A O 1
ATOM 3502 N N . PRO A 1 432 ? 4.372 -1.759 -25.272 1.00 94.75 432 PRO A N 1
ATOM 3503 C CA . PRO A 1 432 ? 4.645 -0.348 -25.035 1.00 94.75 432 PRO A CA 1
ATOM 3504 C C . PRO A 1 432 ? 5.816 -0.120 -24.061 1.00 94.75 432 PRO A C 1
ATOM 3506 O O . PRO A 1 432 ? 5.898 -0.741 -23.001 1.00 94.75 432 PRO A O 1
ATOM 3509 N N . ALA A 1 433 ? 6.698 0.841 -24.344 1.00 93.06 433 ALA A N 1
ATOM 3510 C CA . ALA A 1 433 ? 7.872 1.142 -23.513 1.00 93.06 433 ALA A CA 1
ATOM 3511 C C . ALA A 1 433 ? 7.508 1.506 -22.071 1.00 93.06 433 ALA A C 1
ATOM 3513 O O . ALA A 1 433 ? 8.182 1.114 -21.124 1.00 93.06 433 ALA A O 1
ATOM 3514 N N . MET A 1 434 ? 6.396 2.211 -21.878 1.00 89.12 434 MET A N 1
ATOM 3515 C CA . MET A 1 434 ? 5.958 2.638 -20.551 1.00 89.12 434 MET A CA 1
ATOM 3516 C C . MET A 1 434 ? 5.040 1.613 -19.860 1.00 89.12 434 MET A C 1
ATOM 3518 O O . MET A 1 434 ? 4.315 1.994 -18.943 1.00 89.12 434 MET A O 1
ATOM 3522 N N . THR A 1 435 ? 5.080 0.333 -20.265 1.00 90.69 435 THR A N 1
ATOM 3523 C CA . THR A 1 435 ? 4.260 -0.763 -19.705 1.00 90.69 435 THR A CA 1
ATOM 3524 C C . THR A 1 435 ? 4.251 -0.754 -18.175 1.00 90.69 435 THR A C 1
ATOM 3526 O O . THR A 1 435 ? 3.183 -0.647 -17.579 1.00 90.69 435 THR A O 1
ATOM 3529 N N . ILE A 1 436 ? 5.419 -0.760 -17.519 1.00 89.44 436 ILE A N 1
ATOM 3530 C CA . ILE A 1 436 ? 5.493 -0.724 -16.047 1.00 89.44 436 ILE A CA 1
ATOM 3531 C C . ILE A 1 436 ? 5.218 0.691 -15.510 1.00 89.44 436 ILE A C 1
ATOM 3533 O O . ILE A 1 436 ? 4.431 0.867 -14.584 1.00 89.44 436 ILE A O 1
ATOM 3537 N N . HIS A 1 437 ? 5.817 1.734 -16.096 1.00 85.75 437 HIS A N 1
ATOM 3538 C CA . HIS A 1 437 ? 5.690 3.116 -15.604 1.00 85.75 437 HIS A CA 1
ATOM 3539 C C . HIS A 1 437 ? 4.266 3.677 -15.614 1.00 85.75 437 HIS A C 1
ATOM 3541 O O . HIS A 1 437 ? 3.976 4.597 -14.845 1.00 85.75 437 HIS A O 1
ATOM 3547 N N . HIS A 1 438 ? 3.410 3.212 -16.523 1.00 84.38 438 HIS A N 1
ATOM 3548 C CA . HIS A 1 438 ? 2.002 3.617 -16.619 1.00 84.38 438 HIS A CA 1
ATOM 3549 C C . HIS A 1 438 ? 1.062 2.658 -15.885 1.00 84.38 438 HIS A C 1
ATOM 3551 O O . HIS A 1 438 ? -0.125 2.945 -15.806 1.00 84.38 438 HIS A O 1
ATOM 3557 N N . ASN A 1 439 ? 1.592 1.579 -15.304 1.00 86.50 439 ASN A N 1
ATOM 3558 C CA . ASN A 1 439 ? 0.869 0.612 -14.479 1.00 86.50 439 ASN A CA 1
ATOM 3559 C C . ASN A 1 439 ? 1.563 0.425 -13.125 1.00 86.50 439 ASN A C 1
ATOM 3561 O O . ASN A 1 439 ? 1.651 -0.690 -12.614 1.00 86.50 439 ASN A O 1
ATOM 3565 N N . LEU A 1 440 ? 2.067 1.502 -12.510 1.00 87.00 440 LEU A N 1
ATOM 3566 C CA . LEU A 1 440 ? 2.668 1.381 -11.179 1.00 87.00 440 LEU A CA 1
ATOM 3567 C C . LEU A 1 440 ? 1.648 0.919 -10.140 1.00 87.00 440 LEU A C 1
ATOM 3569 O O . LEU A 1 440 ? 2.073 0.386 -9.129 1.00 87.00 440 LEU A O 1
ATOM 3573 N N . SER A 1 441 ? 0.340 1.039 -10.386 1.00 86.00 441 SER A N 1
ATOM 3574 C CA . SER A 1 441 ? -0.704 0.371 -9.593 1.00 86.00 441 SER A CA 1
ATOM 3575 C C . SER A 1 441 ? -0.506 -1.145 -9.456 1.00 86.00 441 SER A C 1
ATOM 3577 O O . SER A 1 441 ? -0.872 -1.695 -8.424 1.00 86.00 441 SER A O 1
ATOM 3579 N N . LEU A 1 442 ? 0.120 -1.812 -10.435 1.00 91.12 442 LEU A N 1
ATOM 3580 C CA . LEU A 1 442 ? 0.480 -3.235 -10.365 1.00 91.12 442 LEU A CA 1
ATOM 3581 C C . LEU A 1 442 ? 1.811 -3.491 -9.649 1.00 91.12 442 LEU A C 1
ATOM 3583 O O . LEU A 1 442 ? 2.109 -4.641 -9.330 1.00 91.12 442 LEU A O 1
ATOM 3587 N N . LEU A 1 443 ? 2.612 -2.455 -9.377 1.00 92.12 443 LEU A N 1
ATOM 3588 C CA . LEU A 1 443 ? 3.933 -2.606 -8.767 1.00 92.12 443 LEU A CA 1
ATOM 3589 C C . LEU A 1 443 ? 3.898 -3.397 -7.450 1.00 92.12 443 LEU A C 1
ATOM 3591 O O . LEU A 1 443 ? 4.737 -4.280 -7.316 1.00 92.12 443 LEU A O 1
ATOM 3595 N N . PRO A 1 444 ? 2.962 -3.171 -6.505 1.00 94.06 444 PRO A N 1
ATOM 3596 C CA . PRO A 1 444 ? 2.909 -3.974 -5.286 1.00 94.06 444 PRO A CA 1
ATOM 3597 C C . PRO A 1 444 ? 2.729 -5.471 -5.575 1.00 94.06 44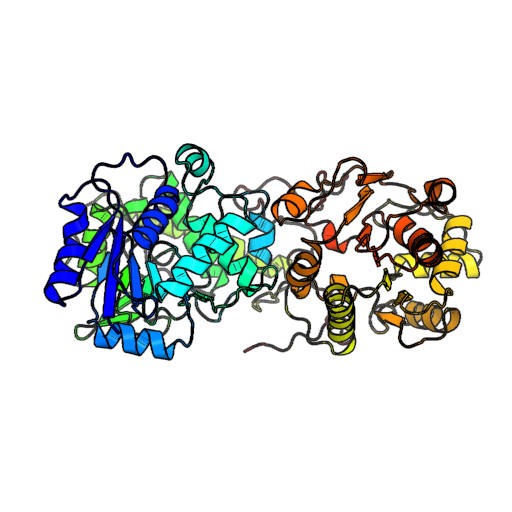4 PRO A C 1
ATOM 3599 O O . PRO A 1 444 ? 3.467 -6.275 -5.019 1.00 94.06 444 PRO A O 1
ATOM 3602 N N . SER A 1 445 ? 1.844 -5.841 -6.509 1.00 94.88 445 SER A N 1
ATOM 3603 C CA . SER A 1 445 ? 1.663 -7.242 -6.922 1.00 94.88 445 SER A CA 1
ATOM 3604 C C . SER A 1 445 ? 2.919 -7.828 -7.575 1.00 94.88 445 SER A C 1
ATOM 3606 O O . SER A 1 445 ? 3.341 -8.920 -7.215 1.00 94.88 445 SER A O 1
ATOM 3608 N N . ILE A 1 446 ? 3.587 -7.066 -8.452 1.00 95.12 446 ILE A N 1
ATOM 3609 C CA . ILE A 1 446 ? 4.858 -7.467 -9.076 1.00 95.12 446 ILE A CA 1
ATOM 3610 C C . ILE A 1 446 ? 5.921 -7.714 -8.003 1.00 95.12 446 ILE A C 1
ATOM 3612 O O . ILE A 1 446 ? 6.592 -8.736 -8.031 1.00 95.12 446 ILE A O 1
ATOM 3616 N N . LEU A 1 447 ? 6.064 -6.802 -7.037 1.00 95.38 447 LEU A N 1
ATOM 3617 C CA . LEU A 1 447 ? 7.001 -6.961 -5.924 1.00 95.38 447 LEU A CA 1
ATOM 3618 C C . LEU A 1 447 ? 6.631 -8.153 -5.024 1.00 95.38 447 LEU A C 1
ATOM 3620 O O . LEU A 1 447 ? 7.527 -8.772 -4.455 1.00 95.38 447 LEU A O 1
ATOM 3624 N N . GLY A 1 448 ? 5.342 -8.489 -4.916 1.00 95.38 448 GLY A N 1
ATOM 3625 C CA . GLY A 1 448 ? 4.843 -9.658 -4.190 1.00 95.38 448 GLY A CA 1
ATOM 3626 C C . GLY A 1 448 ? 5.376 -10.965 -4.763 1.00 95.38 448 GLY A C 1
ATOM 3627 O O . GLY A 1 448 ? 5.940 -11.763 -4.016 1.00 95.38 448 GLY A O 1
ATOM 3628 N N . GLU A 1 449 ? 5.310 -11.124 -6.088 1.00 96.00 449 GLU A N 1
ATOM 3629 C CA . GLU A 1 449 ? 5.836 -12.305 -6.795 1.00 96.00 449 GLU A CA 1
ATOM 3630 C C . GLU A 1 449 ? 7.367 -12.454 -6.663 1.00 96.00 449 GLU A C 1
ATOM 3632 O O . GLU A 1 449 ? 7.914 -13.537 -6.859 1.00 96.00 449 GLU A O 1
ATOM 3637 N N . LEU A 1 450 ? 8.080 -11.384 -6.289 1.00 95.94 450 LEU A N 1
ATOM 3638 C CA . LEU A 1 450 ? 9.540 -11.378 -6.137 1.00 95.94 450 LEU A CA 1
ATOM 3639 C C . LEU A 1 450 ? 10.030 -11.731 -4.724 1.00 95.94 450 LEU A C 1
ATOM 3641 O O . LEU A 1 450 ? 11.206 -12.046 -4.563 1.00 95.94 450 LEU A O 1
ATOM 3645 N N . ARG A 1 451 ? 9.172 -11.695 -3.692 1.00 92.25 451 ARG A N 1
ATOM 3646 C CA . ARG A 1 451 ? 9.584 -11.844 -2.275 1.00 92.25 451 ARG A CA 1
ATOM 3647 C C . ARG A 1 451 ? 10.299 -13.160 -1.958 1.00 92.25 451 ARG A C 1
ATOM 3649 O O . ARG A 1 451 ? 11.186 -13.175 -1.112 1.00 92.25 451 ARG A O 1
ATOM 3656 N N . ASN A 1 452 ? 9.915 -14.238 -2.637 1.00 90.44 452 ASN A N 1
ATOM 3657 C CA . ASN A 1 452 ? 10.452 -15.585 -2.419 1.00 90.44 452 ASN A CA 1
ATOM 3658 C C . ASN A 1 452 ? 11.403 -16.028 -3.541 1.00 90.44 452 ASN A C 1
ATOM 3660 O O . ASN A 1 452 ? 11.698 -17.214 -3.677 1.00 90.44 452 ASN A O 1
ATOM 3664 N N . ARG A 1 453 ? 11.847 -15.089 -4.382 1.00 95.19 453 ARG A N 1
ATOM 3665 C CA . ARG A 1 453 ? 12.754 -15.359 -5.499 1.00 95.19 453 ARG A CA 1
ATOM 3666 C C . ARG A 1 453 ? 14.177 -14.986 -5.107 1.00 95.19 453 ARG A C 1
ATOM 3668 O O . ARG A 1 453 ? 14.397 -14.089 -4.297 1.00 95.19 453 ARG A O 1
ATOM 3675 N N . LYS A 1 454 ? 15.153 -15.646 -5.729 1.00 97.31 454 LYS A N 1
ATOM 3676 C CA . LYS A 1 454 ? 16.542 -15.191 -5.688 1.00 97.31 454 LYS A CA 1
ATOM 3677 C C . LYS A 1 454 ? 16.658 -13.923 -6.532 1.00 97.31 454 LYS A C 1
ATOM 3679 O O . LYS A 1 454 ? 16.337 -13.949 -7.719 1.00 97.31 454 LYS A O 1
ATOM 3684 N N . LEU A 1 455 ? 17.071 -12.819 -5.915 1.00 98.06 455 LEU A N 1
ATOM 3685 C CA . LEU A 1 455 ? 17.147 -11.511 -6.564 1.00 98.06 455 LEU A CA 1
ATOM 3686 C C . LEU A 1 455 ? 18.600 -11.097 -6.788 1.00 98.06 455 LEU A C 1
ATOM 3688 O O . LEU A 1 455 ? 19.445 -11.310 -5.923 1.00 98.06 455 LEU A O 1
ATOM 3692 N N . PHE A 1 456 ? 18.864 -10.460 -7.926 1.00 98.38 456 PHE A N 1
ATOM 3693 C CA . PHE A 1 456 ? 20.108 -9.746 -8.202 1.00 98.38 456 PHE A CA 1
ATOM 3694 C C . PHE A 1 456 ? 19.776 -8.314 -8.619 1.00 98.38 456 PHE A C 1
ATOM 3696 O O . PHE A 1 456 ? 18.905 -8.094 -9.460 1.00 98.38 456 PHE A O 1
ATOM 3703 N N . PHE A 1 457 ? 20.448 -7.324 -8.045 1.00 97.88 457 PHE A N 1
ATOM 3704 C CA . PHE A 1 457 ? 20.162 -5.913 -8.278 1.00 97.88 457 PHE A CA 1
ATOM 3705 C C . PHE A 1 457 ? 21.312 -5.232 -9.012 1.00 97.88 457 PHE A C 1
ATOM 3707 O O . PHE A 1 457 ? 22.443 -5.249 -8.540 1.00 97.88 457 PHE A O 1
ATOM 3714 N N . VAL A 1 458 ? 21.009 -4.549 -10.118 1.00 97.56 458 VAL A N 1
ATOM 3715 C CA . VAL A 1 458 ? 21.949 -3.652 -10.807 1.00 97.56 458 VAL A CA 1
ATOM 3716 C C . VAL A 1 458 ? 21.480 -2.217 -10.619 1.00 97.56 458 VAL A C 1
ATOM 3718 O O . VAL A 1 458 ? 20.475 -1.786 -11.193 1.00 97.56 458 VAL A O 1
ATOM 3721 N N . LEU A 1 459 ? 22.199 -1.475 -9.787 1.00 95.62 459 LEU A N 1
ATOM 3722 C CA . LEU A 1 459 ? 21.820 -0.150 -9.306 1.00 95.62 459 LEU A CA 1
ATOM 3723 C C . LEU A 1 459 ? 22.885 0.870 -9.673 1.00 95.62 459 LEU A C 1
ATOM 3725 O O . LEU A 1 459 ? 24.065 0.539 -9.735 1.00 95.62 459 LEU A O 1
ATOM 3729 N N . ASN A 1 460 ? 22.500 2.135 -9.802 1.00 91.56 460 ASN A N 1
ATOM 3730 C CA . ASN A 1 460 ? 23.506 3.191 -9.789 1.00 91.56 460 ASN A CA 1
ATOM 3731 C C . ASN A 1 460 ? 23.989 3.509 -8.356 1.00 91.56 460 ASN A C 1
ATOM 3733 O O . ASN A 1 460 ? 23.377 3.119 -7.351 1.00 91.56 460 ASN A O 1
ATOM 3737 N N . GLU A 1 461 ? 25.107 4.223 -8.269 1.00 89.75 461 GLU A N 1
ATOM 3738 C CA . GLU A 1 461 ? 25.759 4.634 -7.016 1.00 89.75 461 GLU A CA 1
ATOM 3739 C C . GLU A 1 461 ? 24.885 5.498 -6.080 1.00 89.75 461 GLU A C 1
ATOM 3741 O O . GLU A 1 461 ? 25.110 5.497 -4.875 1.00 89.75 461 GLU A O 1
ATOM 3746 N N . PHE A 1 462 ? 23.838 6.159 -6.590 1.00 87.62 462 PHE A N 1
ATOM 3747 C CA . PHE A 1 462 ? 22.914 7.007 -5.814 1.00 87.62 462 PHE A CA 1
ATOM 3748 C C . PHE A 1 462 ? 21.589 6.320 -5.454 1.00 87.62 462 PHE A C 1
ATOM 3750 O O . PHE A 1 462 ? 20.599 6.987 -5.142 1.00 87.62 462 PHE A O 1
ATOM 3757 N N . GLN A 1 463 ? 21.529 4.996 -5.568 1.00 88.62 463 GLN A N 1
ATOM 3758 C CA . GLN A 1 463 ? 20.346 4.217 -5.210 1.00 88.62 463 GLN A CA 1
ATOM 3759 C C . GLN A 1 463 ? 20.603 3.368 -3.961 1.00 88.62 463 GLN A C 1
ATOM 3761 O O . GLN A 1 463 ? 21.726 2.941 -3.722 1.00 88.62 463 GLN A O 1
ATOM 3766 N N . ASP A 1 464 ? 19.576 3.046 -3.187 1.00 89.56 464 ASP A N 1
ATOM 3767 C CA . ASP A 1 464 ? 19.637 2.101 -2.076 1.00 89.56 464 ASP A CA 1
ATOM 3768 C C . ASP A 1 464 ? 18.406 1.190 -2.044 1.00 89.56 464 ASP A C 1
ATOM 3770 O O . ASP A 1 464 ? 17.337 1.512 -2.560 1.00 89.56 464 ASP A O 1
ATOM 3774 N N . LEU A 1 465 ? 18.564 0.017 -1.434 1.00 92.50 465 LEU A N 1
ATOM 3775 C CA . LEU A 1 465 ? 17.512 -0.995 -1.372 1.00 92.50 465 LEU A CA 1
ATOM 3776 C C . LEU A 1 465 ? 16.720 -0.963 -0.063 1.00 92.50 465 LEU A C 1
ATOM 3778 O O . LEU A 1 465 ? 15.848 -1.810 0.108 1.00 92.50 465 LEU A O 1
ATOM 3782 N N . THR A 1 466 ? 16.949 -0.004 0.844 1.00 89.88 466 THR A N 1
ATOM 3783 C CA . THR A 1 466 ? 16.370 -0.014 2.203 1.00 89.88 466 THR A CA 1
ATOM 3784 C C . THR A 1 466 ? 14.855 -0.166 2.162 1.00 89.88 466 THR A C 1
ATOM 3786 O O . THR A 1 466 ? 14.263 -0.919 2.936 1.00 89.88 466 THR A O 1
ATOM 3789 N N . MET A 1 467 ? 14.193 0.549 1.251 1.00 89.50 467 MET A N 1
ATOM 3790 C CA . MET A 1 467 ? 12.743 0.478 1.129 1.00 89.50 467 MET A CA 1
ATOM 3791 C C . MET A 1 467 ? 12.277 -0.873 0.550 1.00 89.50 467 MET A C 1
ATOM 3793 O O . MET A 1 467 ? 11.310 -1.429 1.065 1.00 89.50 467 MET A O 1
ATOM 3797 N N . LEU A 1 468 ? 12.969 -1.444 -0.444 1.00 92.62 468 LEU A N 1
ATOM 3798 C CA . LEU A 1 468 ? 12.637 -2.761 -1.016 1.00 92.62 468 LEU A CA 1
ATOM 3799 C C . LEU A 1 468 ? 12.897 -3.907 -0.027 1.00 92.62 468 LEU A C 1
ATOM 3801 O O . LEU A 1 468 ? 12.034 -4.766 0.149 1.00 92.62 468 LEU A O 1
ATOM 3805 N N . GLN A 1 469 ? 14.009 -3.855 0.706 1.00 92.81 469 GLN A N 1
ATOM 3806 C CA . GLN A 1 469 ? 14.328 -4.781 1.797 1.00 92.81 469 GLN A CA 1
ATOM 3807 C C . GLN A 1 469 ? 13.249 -4.756 2.876 1.00 92.81 469 GLN A C 1
ATOM 3809 O O . GLN A 1 469 ? 12.770 -5.802 3.314 1.00 92.81 469 GLN A O 1
ATOM 3814 N N . LYS A 1 470 ? 12.777 -3.561 3.250 1.00 90.31 470 LYS A N 1
ATOM 3815 C CA . LYS A 1 470 ? 11.645 -3.425 4.171 1.00 90.31 470 LYS A CA 1
ATOM 3816 C C . LYS A 1 470 ? 10.343 -3.979 3.607 1.00 90.31 470 LYS A C 1
ATOM 3818 O O . LYS A 1 470 ? 9.514 -4.416 4.400 1.00 90.31 470 LYS A O 1
ATOM 3823 N N . LEU A 1 471 ? 10.145 -3.974 2.288 1.00 92.12 471 LEU A N 1
ATOM 3824 C CA . LEU A 1 471 ? 9.021 -4.645 1.629 1.00 92.12 471 LEU A CA 1
ATOM 3825 C C . LEU A 1 471 ? 9.219 -6.163 1.504 1.00 92.12 471 LEU A C 1
ATOM 3827 O O . LEU A 1 471 ? 8.304 -6.825 1.031 1.00 92.12 471 LEU A O 1
ATOM 3831 N N . GLY A 1 472 ? 10.336 -6.723 1.972 1.00 92.19 472 GLY A N 1
ATOM 3832 C CA . GLY A 1 472 ? 10.606 -8.162 1.969 1.00 92.19 472 GLY A CA 1
ATOM 3833 C C . GLY A 1 472 ? 11.433 -8.650 0.779 1.00 92.19 472 GLY A C 1
ATOM 3834 O O . GLY A 1 472 ? 11.651 -9.849 0.674 1.00 92.19 472 GLY A O 1
ATOM 3835 N N . LEU A 1 473 ? 11.911 -7.757 -0.095 1.00 94.19 473 LEU A N 1
ATOM 3836 C CA . LEU A 1 473 ? 12.814 -8.126 -1.186 1.00 94.19 473 LEU A CA 1
ATOM 3837 C C . LEU A 1 473 ? 14.243 -8.155 -0.650 1.00 94.19 473 LEU A C 1
ATOM 3839 O O . LEU A 1 473 ? 14.865 -7.109 -0.456 1.00 94.19 473 LEU A O 1
ATOM 3843 N N . LYS A 1 474 ? 14.738 -9.357 -0.367 1.00 89.75 474 LYS A N 1
ATOM 3844 C CA . LYS A 1 474 ? 16.067 -9.573 0.205 1.00 89.75 474 LYS A CA 1
ATOM 3845 C C . LYS A 1 474 ? 17.069 -9.914 -0.896 1.00 89.75 474 LYS A C 1
ATOM 3847 O O . LYS A 1 474 ? 16.735 -10.611 -1.848 1.00 89.75 474 LYS A O 1
ATOM 3852 N N . ALA A 1 475 ? 18.280 -9.402 -0.736 1.00 91.75 475 ALA A N 1
ATOM 3853 C CA . ALA A 1 475 ? 19.449 -9.762 -1.522 1.00 91.75 475 ALA A CA 1
ATOM 3854 C C . ALA A 1 475 ? 20.685 -9.603 -0.638 1.00 91.75 475 ALA A C 1
ATOM 3856 O O . ALA A 1 475 ? 20.757 -8.652 0.150 1.00 91.75 475 ALA A O 1
ATOM 3857 N N . ASP A 1 476 ? 21.618 -10.533 -0.783 1.00 92.56 476 ASP A N 1
ATOM 3858 C CA . ASP A 1 476 ? 22.936 -10.484 -0.167 1.00 92.56 476 ASP A CA 1
ATOM 3859 C C . ASP A 1 476 ? 23.810 -9.434 -0.864 1.00 92.56 476 ASP A C 1
ATOM 3861 O O . ASP A 1 476 ? 23.550 -9.037 -2.002 1.00 92.56 476 ASP A O 1
ATOM 3865 N N . GLU A 1 477 ? 24.877 -8.980 -0.204 1.00 92.25 477 GLU A N 1
ATOM 3866 C CA . GLU A 1 477 ? 25.769 -7.949 -0.758 1.00 92.25 477 GLU A CA 1
ATOM 3867 C C . GLU A 1 477 ? 26.404 -8.371 -2.091 1.00 92.25 477 GLU A C 1
ATOM 3869 O O . GLU A 1 477 ? 26.539 -7.553 -2.999 1.00 92.25 477 GLU A O 1
ATOM 3874 N N . THR A 1 478 ? 26.708 -9.662 -2.255 1.00 94.25 478 THR A N 1
ATOM 3875 C CA . THR A 1 478 ? 27.241 -10.243 -3.502 1.00 94.25 478 THR A CA 1
ATOM 3876 C C . THR A 1 478 ? 26.239 -10.224 -4.658 1.00 94.25 478 THR A C 1
ATOM 3878 O O . THR A 1 478 ? 26.620 -10.402 -5.812 1.00 94.25 478 THR A O 1
ATOM 3881 N N . GLN A 1 479 ? 24.959 -9.992 -4.365 1.00 96.38 479 GLN A N 1
ATOM 3882 C CA . GLN A 1 479 ? 23.875 -9.917 -5.340 1.00 96.38 479 GLN A CA 1
ATOM 3883 C C . GLN A 1 479 ? 23.520 -8.470 -5.704 1.00 96.38 479 GLN A C 1
ATOM 3885 O O . GLN A 1 479 ? 22.495 -8.220 -6.343 1.00 96.38 479 GLN A O 1
ATOM 3890 N N . ILE A 1 480 ? 24.328 -7.500 -5.270 1.00 97.19 480 ILE A N 1
ATOM 3891 C CA . ILE A 1 480 ? 24.113 -6.079 -5.524 1.00 97.19 480 ILE A CA 1
ATOM 3892 C C . ILE A 1 480 ? 25.304 -5.540 -6.310 1.00 97.19 480 ILE A C 1
ATOM 3894 O O . ILE A 1 480 ? 26.399 -5.357 -5.788 1.00 97.19 480 ILE A O 1
ATOM 3898 N N . MET A 1 481 ? 25.060 -5.201 -7.570 1.00 97.31 481 MET A N 1
ATOM 3899 C CA . MET A 1 481 ? 26.022 -4.543 -8.441 1.00 97.31 481 MET A CA 1
ATOM 3900 C C . MET A 1 481 ? 25.763 -3.038 -8.469 1.00 97.31 481 MET A C 1
ATOM 3902 O O . MET A 1 481 ? 24.664 -2.579 -8.802 1.00 97.31 481 MET A O 1
ATOM 3906 N N . LYS A 1 482 ? 26.794 -2.260 -8.137 1.00 96.56 482 LYS A N 1
ATOM 3907 C CA . LYS A 1 482 ? 26.799 -0.802 -8.260 1.00 96.56 482 LYS A CA 1
ATOM 3908 C C . LYS A 1 482 ? 27.520 -0.380 -9.524 1.00 96.56 482 LYS A C 1
ATOM 3910 O O . LYS A 1 482 ? 28.664 -0.754 -9.731 1.00 96.56 482 LYS A O 1
ATOM 3915 N N . VAL A 1 483 ? 26.854 0.435 -10.334 1.00 96.69 483 VAL A N 1
ATOM 3916 C CA . VAL A 1 483 ? 27.433 1.033 -11.540 1.00 96.69 483 VAL A CA 1
ATOM 3917 C C . VAL A 1 483 ? 27.462 2.562 -11.437 1.00 96.69 483 VAL A C 1
ATOM 3919 O O . VAL A 1 483 ? 26.649 3.145 -10.705 1.00 96.69 483 VAL A O 1
ATOM 3922 N N . PRO A 1 484 ? 28.353 3.241 -12.181 1.00 94.50 484 PRO A N 1
ATOM 3923 C CA . PRO A 1 484 ? 28.373 4.695 -12.250 1.00 94.50 484 PRO A CA 1
ATOM 3924 C C . PRO A 1 484 ? 27.012 5.260 -12.660 1.00 94.50 484 PRO A C 1
ATOM 3926 O O . PRO A 1 484 ? 26.310 4.699 -13.503 1.00 94.50 484 PRO A O 1
ATOM 3929 N N . PHE A 1 485 ? 26.618 6.403 -12.100 1.00 88.75 485 PHE A N 1
ATOM 3930 C CA . PHE A 1 485 ? 25.380 7.058 -12.535 1.00 88.75 485 PHE A CA 1
ATOM 3931 C C . PHE A 1 485 ? 25.468 7.607 -13.962 1.00 88.75 485 PHE A C 1
ATOM 3933 O O . PHE A 1 485 ? 24.450 7.746 -14.646 1.00 88.75 485 PHE A O 1
ATOM 3940 N N . ARG A 1 486 ? 26.681 7.968 -14.389 1.00 90.81 486 ARG A N 1
ATOM 3941 C CA . ARG A 1 486 ? 26.948 8.512 -15.716 1.00 90.81 486 ARG A CA 1
ATOM 3942 C C . ARG A 1 486 ? 27.687 7.513 -16.571 1.00 90.81 486 ARG A C 1
ATOM 3944 O O . ARG A 1 486 ? 28.591 6.860 -16.074 1.00 90.81 486 ARG A O 1
ATOM 3951 N N . ASN A 1 487 ? 27.331 7.473 -17.851 1.00 93.62 487 ASN A N 1
ATOM 3952 C CA . ASN A 1 487 ? 28.008 6.672 -18.862 1.00 93.62 487 ASN A CA 1
ATOM 3953 C C . ASN A 1 487 ? 28.200 5.203 -18.446 1.00 93.62 487 ASN A C 1
ATOM 3955 O O . ASN A 1 487 ? 29.174 4.569 -18.826 1.00 93.62 487 ASN A O 1
ATOM 3959 N N . SER A 1 488 ? 27.245 4.631 -17.702 1.00 95.56 488 SER A N 1
ATOM 3960 C CA . SER A 1 488 ? 27.331 3.244 -17.222 1.00 95.56 488 SER A CA 1
ATOM 3961 C C . SER A 1 488 ? 27.482 2.218 -18.349 1.00 95.56 488 SER A C 1
ATOM 3963 O O . SER A 1 488 ? 27.950 1.116 -18.098 1.00 95.56 488 SER A O 1
ATOM 3965 N N . TYR A 1 489 ? 27.125 2.576 -19.588 1.00 95.75 489 TYR A N 1
ATOM 3966 C CA . TYR A 1 489 ? 27.318 1.741 -20.773 1.00 95.75 489 TYR A CA 1
ATOM 3967 C C . TYR A 1 489 ? 28.777 1.334 -21.035 1.00 95.75 489 TYR A C 1
ATOM 3969 O O . TYR A 1 489 ? 28.996 0.332 -21.712 1.00 95.75 489 TYR A O 1
ATOM 3977 N N . GLU A 1 490 ? 29.754 2.084 -20.515 1.00 96.88 490 GLU A N 1
ATOM 3978 C CA . GLU A 1 490 ? 31.185 1.772 -20.643 1.00 96.88 490 GLU A CA 1
ATOM 3979 C C . GLU A 1 490 ? 31.541 0.439 -19.966 1.00 96.88 490 GLU A C 1
ATOM 3981 O O . GLU A 1 490 ? 32.499 -0.209 -20.365 1.00 96.88 490 GLU A O 1
ATOM 3986 N N . LEU A 1 491 ? 30.717 -0.025 -19.019 1.00 97.69 491 LEU A N 1
ATOM 3987 C CA . LEU A 1 491 ? 30.874 -1.327 -18.365 1.00 97.69 491 LEU A CA 1
ATOM 3988 C C . LEU A 1 491 ? 30.322 -2.503 -19.182 1.00 97.69 491 LEU A C 1
ATOM 3990 O O . LEU A 1 491 ? 30.375 -3.637 -18.723 1.00 97.69 491 LEU A O 1
ATOM 3994 N N . TYR A 1 492 ? 29.740 -2.273 -20.362 1.00 97.94 492 TYR A N 1
ATOM 3995 C CA . TYR A 1 492 ? 29.095 -3.343 -21.129 1.00 97.94 492 TYR A CA 1
ATOM 3996 C C . TYR A 1 492 ? 30.032 -4.524 -21.405 1.00 97.94 492 TYR A C 1
ATOM 3998 O O . TYR A 1 492 ? 29.618 -5.659 -21.203 1.00 97.94 492 TYR A O 1
ATOM 4006 N N . ASP A 1 493 ? 31.269 -4.270 -21.841 1.00 97.12 493 ASP A N 1
ATOM 4007 C CA . ASP A 1 493 ? 32.188 -5.338 -22.258 1.00 97.12 493 ASP A CA 1
ATOM 4008 C C . ASP A 1 493 ? 32.662 -6.188 -21.069 1.00 97.12 493 ASP A C 1
ATOM 4010 O O . ASP A 1 493 ? 32.793 -7.399 -21.196 1.00 97.12 493 ASP A O 1
ATOM 4014 N N . GLU A 1 494 ? 32.821 -5.579 -19.891 1.00 97.12 494 GLU A N 1
ATOM 4015 C CA . GLU A 1 494 ? 33.097 -6.294 -18.636 1.00 97.12 494 GLU A CA 1
ATOM 4016 C C . GLU A 1 494 ? 31.904 -7.160 -18.204 1.00 97.12 494 GLU A C 1
ATOM 4018 O O . GLU A 1 494 ? 32.065 -8.247 -17.654 1.00 97.12 494 GLU A O 1
ATOM 4023 N N . LEU A 1 495 ? 30.689 -6.672 -18.452 1.00 97.19 495 LEU A N 1
ATOM 4024 C CA . LEU A 1 495 ? 29.469 -7.263 -17.921 1.00 97.19 495 LEU A CA 1
ATOM 4025 C C . LEU A 1 495 ? 28.811 -8.276 -18.860 1.00 97.19 495 LEU A C 1
ATOM 4027 O O . LEU A 1 495 ? 28.052 -9.110 -18.377 1.00 97.19 495 LEU A O 1
ATOM 4031 N N . ALA A 1 496 ? 29.047 -8.228 -20.172 1.00 96.19 496 ALA A N 1
ATOM 4032 C CA . ALA A 1 496 ? 28.303 -8.999 -21.176 1.00 96.19 496 ALA A CA 1
ATOM 4033 C C . ALA A 1 496 ? 28.307 -10.519 -20.921 1.00 96.19 496 ALA A C 1
ATOM 4035 O O . ALA A 1 496 ? 27.313 -11.203 -21.183 1.00 96.19 496 ALA A O 1
ATOM 4036 N N . GLU A 1 497 ? 29.396 -11.036 -20.353 1.00 96.25 497 GLU A N 1
ATOM 4037 C CA . GLU A 1 497 ? 29.585 -12.463 -20.083 1.00 96.25 497 GLU A CA 1
ATOM 4038 C C . GLU A 1 497 ? 29.063 -12.913 -18.709 1.00 96.25 497 GLU A C 1
ATOM 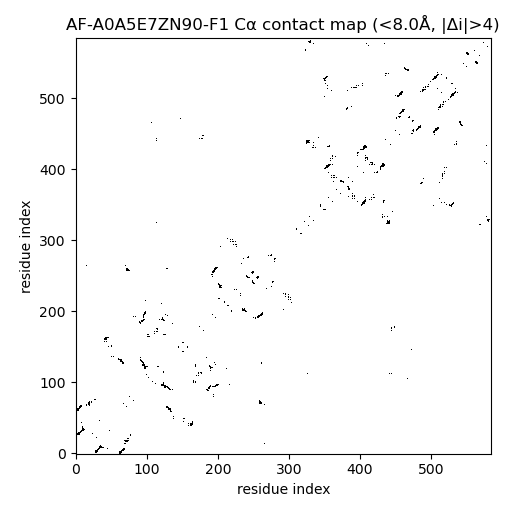4040 O O . GLU A 1 497 ? 29.120 -14.104 -18.392 1.00 96.25 497 GLU A O 1
ATOM 4045 N N . GLN A 1 498 ? 28.493 -12.005 -17.909 1.00 97.25 498 GLN A N 1
ATOM 4046 C CA . GLN A 1 498 ? 27.981 -12.315 -16.575 1.00 97.25 498 GLN A CA 1
ATOM 4047 C C . GLN A 1 498 ? 27.023 -13.517 -16.594 1.00 97.25 498 GLN A C 1
ATOM 4049 O O . GLN A 1 498 ? 26.077 -13.600 -17.389 1.00 97.25 498 GLN A O 1
ATOM 4054 N N . ARG A 1 499 ? 27.269 -14.448 -15.668 1.00 97.50 499 ARG A N 1
ATOM 4055 C CA . ARG A 1 499 ? 26.412 -15.605 -15.408 1.00 97.50 499 ARG A CA 1
ATOM 4056 C C . ARG A 1 499 ? 25.660 -15.435 -14.097 1.00 97.50 499 ARG A C 1
ATOM 4058 O O . ARG A 1 499 ? 26.166 -14.821 -13.153 1.00 97.50 499 ARG A O 1
ATOM 4065 N N . PHE A 1 500 ? 24.454 -15.979 -14.059 1.00 97.50 500 PHE A N 1
ATOM 4066 C CA . PHE A 1 500 ? 23.577 -15.976 -12.896 1.00 97.50 500 PHE A CA 1
ATOM 4067 C C . PHE A 1 500 ? 23.153 -17.405 -12.580 1.00 97.50 500 PHE A C 1
ATOM 4069 O O . PHE A 1 500 ? 23.093 -18.255 -13.463 1.00 97.50 500 PHE A O 1
ATOM 4076 N N . GLU A 1 501 ? 22.852 -17.668 -11.314 1.00 97.12 501 GLU A N 1
ATOM 4077 C CA . GLU A 1 501 ? 22.261 -18.946 -10.928 1.00 97.12 501 GLU A CA 1
ATOM 4078 C C . GLU A 1 501 ? 20.848 -19.089 -11.499 1.00 97.12 501 GLU A C 1
ATOM 4080 O O . GLU A 1 501 ? 20.100 -18.106 -11.556 1.00 97.12 501 GLU A O 1
ATOM 4085 N N . ASP A 1 502 ? 20.470 -20.315 -11.861 1.00 97.56 502 ASP A N 1
ATOM 4086 C CA . ASP A 1 502 ? 19.169 -20.618 -12.456 1.00 97.56 502 ASP A CA 1
ATOM 4087 C C . ASP A 1 502 ? 17.994 -20.063 -11.638 1.00 97.56 502 ASP A C 1
ATOM 4089 O O . ASP A 1 502 ? 17.958 -20.120 -10.406 1.00 97.56 502 ASP A O 1
ATOM 4093 N N . GLY A 1 503 ? 17.002 -19.511 -12.342 1.00 97.12 503 GLY A N 1
ATOM 4094 C CA . GLY A 1 503 ? 15.787 -18.966 -11.735 1.00 97.12 503 GLY A CA 1
ATOM 4095 C C . GLY A 1 503 ? 15.956 -17.606 -11.045 1.00 97.12 503 GLY A C 1
ATOM 4096 O O . GLY A 1 503 ? 14.964 -17.077 -10.515 1.00 97.12 503 GLY A O 1
ATOM 4097 N N . THR A 1 504 ? 17.162 -17.022 -11.064 1.00 98.38 504 THR A N 1
ATOM 4098 C CA . THR A 1 504 ? 17.431 -15.671 -10.545 1.00 98.38 504 THR A CA 1
ATOM 4099 C C . THR A 1 504 ? 16.613 -14.623 -11.300 1.00 98.38 504 THR A C 1
ATOM 4101 O O . THR A 1 504 ? 16.490 -14.659 -12.527 1.00 98.38 504 THR A O 1
ATOM 4104 N N . VAL A 1 505 ? 16.074 -13.649 -10.563 1.00 98.56 505 VAL A N 1
ATOM 4105 C CA . VAL A 1 505 ? 15.461 -12.446 -11.136 1.00 98.56 505 VAL A CA 1
ATOM 4106 C C . VAL A 1 505 ? 16.424 -11.272 -10.998 1.00 98.56 505 VAL A C 1
ATOM 4108 O O . VAL A 1 505 ? 16.728 -10.821 -9.893 1.00 98.56 505 VAL A O 1
ATOM 4111 N N . VAL A 1 506 ? 16.881 -10.749 -12.131 1.00 98.50 506 VAL A N 1
ATOM 4112 C CA . VAL A 1 506 ? 17.804 -9.619 -12.218 1.00 98.50 506 VAL A CA 1
ATOM 4113 C C . VAL A 1 506 ? 17.014 -8.323 -12.416 1.00 98.50 506 VAL A C 1
ATOM 4115 O O . VAL A 1 506 ? 16.412 -8.086 -13.464 1.00 98.50 506 VAL A O 1
ATOM 4118 N N . MET A 1 507 ? 17.008 -7.460 -11.401 1.00 97.88 507 MET A N 1
ATOM 4119 C CA . MET A 1 507 ? 16.333 -6.161 -11.403 1.00 97.88 507 MET A CA 1
ATOM 4120 C C . MET A 1 507 ? 17.322 -5.041 -11.733 1.00 97.88 507 MET A C 1
ATOM 4122 O O . MET A 1 507 ? 18.298 -4.828 -11.014 1.00 97.88 507 MET A O 1
ATOM 4126 N N . MET A 1 508 ? 17.059 -4.293 -12.805 1.00 97.69 508 MET A N 1
ATOM 4127 C CA . MET A 1 508 ? 18.017 -3.339 -13.368 1.00 97.69 508 MET A CA 1
ATOM 4128 C C . MET A 1 508 ? 17.470 -1.905 -13.384 1.00 97.69 508 MET A C 1
ATOM 4130 O O . MET A 1 508 ? 16.477 -1.588 -14.052 1.00 97.69 508 MET A O 1
ATOM 4134 N N . MET A 1 509 ? 18.165 -1.006 -12.683 1.00 94.38 509 MET A N 1
ATOM 4135 C CA . MET A 1 509 ? 17.832 0.418 -12.536 1.00 94.38 509 MET A CA 1
ATOM 4136 C C . MET A 1 509 ? 19.006 1.328 -12.949 1.00 94.38 509 MET A C 1
ATOM 4138 O O . MET A 1 509 ? 19.208 2.411 -12.398 1.00 94.38 509 MET A O 1
ATOM 4142 N N . CYS A 1 510 ? 19.761 0.900 -13.967 1.00 93.50 510 CYS A N 1
ATOM 4143 C CA . CYS A 1 510 ? 20.998 1.528 -14.447 1.00 93.50 510 CYS A CA 1
ATOM 4144 C C . CYS A 1 510 ? 20.895 2.199 -15.837 1.00 93.50 510 CYS A C 1
ATOM 4146 O O . CYS A 1 510 ? 21.882 2.305 -16.563 1.00 93.50 510 CYS A O 1
ATOM 4148 N N . GLY A 1 511 ? 19.707 2.684 -16.216 1.00 91.94 511 GLY A N 1
ATOM 4149 C CA . GLY A 1 511 ? 19.516 3.482 -17.436 1.00 91.94 511 GLY A CA 1
ATOM 4150 C C . GLY A 1 511 ? 19.754 2.699 -18.732 1.00 91.94 511 GLY A C 1
ATOM 4151 O O . GLY A 1 511 ? 19.222 1.601 -18.892 1.00 91.94 511 GLY A O 1
ATOM 4152 N N . MET A 1 512 ? 20.524 3.278 -19.660 1.00 94.81 512 MET A N 1
ATOM 4153 C CA . MET A 1 512 ? 20.788 2.685 -20.979 1.00 94.81 512 MET A CA 1
ATOM 4154 C C . MET A 1 512 ? 21.642 1.417 -20.912 1.00 94.81 512 MET A C 1
ATOM 4156 O O . MET A 1 512 ? 21.429 0.531 -21.734 1.00 94.81 512 MET A O 1
ATOM 4160 N N . LEU A 1 513 ? 22.512 1.266 -19.900 1.00 97.06 513 LEU A N 1
ATOM 4161 C CA . LEU A 1 513 ? 23.243 0.013 -19.673 1.00 97.06 513 LEU A CA 1
ATOM 4162 C C . LEU A 1 513 ? 22.271 -1.168 -19.567 1.00 97.06 513 LEU A C 1
ATOM 4164 O O . LEU A 1 513 ? 22.469 -2.185 -20.224 1.00 97.06 513 LEU A O 1
ATOM 4168 N N . ALA A 1 514 ? 21.164 -0.999 -18.830 1.00 97.38 514 ALA A N 1
ATOM 4169 C CA . ALA A 1 514 ? 20.166 -2.053 -18.683 1.00 97.38 514 ALA A CA 1
ATOM 4170 C C . ALA A 1 514 ? 19.577 -2.516 -20.022 1.00 97.38 514 ALA A C 1
ATOM 4172 O O . ALA A 1 514 ? 19.163 -3.664 -20.154 1.00 97.38 514 ALA A O 1
ATOM 4173 N N . LYS A 1 515 ? 19.520 -1.624 -21.014 1.00 97.06 515 LYS A N 1
ATOM 4174 C CA . LYS A 1 515 ? 18.902 -1.890 -22.317 1.00 97.06 515 LYS A CA 1
ATOM 4175 C C . LYS A 1 515 ? 19.776 -2.741 -23.207 1.00 97.06 515 LYS A C 1
ATOM 4177 O O . LYS A 1 515 ? 19.243 -3.580 -23.919 1.00 97.06 515 LYS A O 1
ATOM 4182 N N . ILE A 1 516 ? 21.082 -2.518 -23.127 1.00 98.00 516 ILE A N 1
ATOM 4183 C CA . ILE A 1 516 ? 22.062 -3.187 -23.973 1.00 98.00 516 ILE A CA 1
ATOM 4184 C C . ILE A 1 516 ? 22.527 -4.520 -23.380 1.00 98.00 516 ILE A C 1
ATOM 4186 O O . ILE A 1 516 ? 22.697 -5.463 -24.139 1.00 98.00 516 ILE A O 1
ATOM 4190 N N . VAL A 1 517 ? 22.663 -4.653 -22.051 1.00 98.25 517 VAL A N 1
ATOM 4191 C CA . VAL A 1 517 ? 23.114 -5.933 -21.457 1.00 98.25 517 VAL A CA 1
ATOM 4192 C C . VAL A 1 517 ? 21.980 -6.935 -21.241 1.00 98.25 517 VAL A C 1
ATOM 4194 O O . VAL A 1 517 ? 22.223 -8.130 -21.303 1.00 98.25 517 VAL A O 1
ATOM 4197 N N . SER A 1 518 ? 20.735 -6.490 -21.022 1.00 97.88 518 SER A N 1
ATOM 4198 C CA . SER A 1 518 ? 19.616 -7.411 -20.756 1.00 97.88 518 SER A CA 1
ATOM 4199 C C . SER A 1 518 ? 19.340 -8.452 -21.855 1.00 97.88 518 SER A C 1
ATOM 4201 O O . SER A 1 518 ? 19.141 -9.606 -21.481 1.00 97.88 518 SER A O 1
ATOM 4203 N N . PRO A 1 519 ? 19.344 -8.142 -23.173 1.00 97.94 519 PRO A N 1
ATOM 4204 C CA . PRO A 1 519 ? 19.173 -9.180 -24.194 1.00 97.94 519 PRO A CA 1
ATOM 4205 C C . PRO A 1 519 ? 20.318 -10.200 -24.188 1.00 97.94 519 PRO A C 1
ATOM 4207 O O . PRO A 1 519 ? 20.059 -11.397 -24.251 1.00 97.94 519 PRO A O 1
ATOM 4210 N N . VAL A 1 520 ? 21.561 -9.734 -24.035 1.00 98.06 520 VAL A N 1
ATOM 4211 C CA . VAL A 1 520 ? 22.760 -10.589 -24.015 1.00 98.06 520 VAL A CA 1
ATOM 4212 C C . VAL A 1 520 ? 22.769 -11.490 -22.785 1.00 98.06 520 VAL A C 1
ATOM 4214 O O . VAL A 1 520 ? 23.026 -12.687 -22.873 1.00 98.06 520 VAL A O 1
ATOM 4217 N N . TRP A 1 521 ? 22.440 -10.937 -21.619 1.00 98.31 521 TRP A N 1
ATOM 4218 C CA . TRP A 1 521 ? 22.325 -11.716 -20.394 1.00 98.31 521 TRP A CA 1
ATOM 4219 C C . TRP A 1 521 ? 21.200 -12.737 -20.461 1.00 98.31 521 TRP A C 1
ATOM 4221 O O . TRP A 1 521 ? 21.375 -13.836 -19.948 1.00 98.31 521 TRP A O 1
ATOM 4231 N N . PHE A 1 522 ? 20.077 -12.405 -21.094 1.00 98.31 522 PHE A N 1
ATOM 4232 C CA . PHE A 1 522 ? 18.971 -13.343 -21.244 1.00 98.31 522 PHE A CA 1
ATOM 4233 C C . PHE A 1 522 ? 19.313 -14.502 -22.181 1.00 98.31 522 PHE A C 1
ATOM 4235 O O . PHE A 1 522 ? 19.022 -15.647 -21.855 1.00 98.31 522 PHE A O 1
ATOM 4242 N N . GLU A 1 523 ? 20.005 -14.230 -23.288 1.00 97.62 523 GLU A N 1
ATOM 4243 C CA . GLU A 1 523 ? 20.539 -15.271 -24.173 1.00 97.62 523 GLU A CA 1
ATOM 4244 C C . GLU A 1 523 ? 21.535 -16.185 -23.444 1.00 97.62 523 GLU A C 1
ATOM 4246 O O . GLU A 1 523 ? 21.454 -17.408 -23.536 1.00 97.62 523 GLU A O 1
ATOM 4251 N N . ASN A 1 524 ? 22.425 -15.594 -22.645 1.00 97.56 524 ASN A N 1
ATOM 4252 C CA . ASN A 1 524 ? 23.427 -16.318 -21.867 1.00 97.56 524 ASN A CA 1
ATOM 4253 C C . ASN A 1 524 ? 22.864 -17.074 -20.648 1.00 97.56 524 ASN A C 1
ATOM 4255 O O . ASN A 1 524 ? 23.540 -17.957 -20.119 1.00 97.56 524 ASN A O 1
ATOM 4259 N N . ASN A 1 525 ? 21.672 -16.707 -20.167 1.00 98.25 525 ASN A N 1
ATOM 4260 C CA . ASN A 1 525 ? 21.058 -17.231 -18.945 1.00 98.25 525 ASN A CA 1
ATOM 4261 C C . ASN A 1 525 ? 19.544 -17.463 -19.169 1.00 98.25 525 ASN A C 1
ATOM 4263 O O . ASN A 1 525 ? 18.716 -16.757 -18.583 1.00 98.25 525 ASN A O 1
ATOM 4267 N N . PRO A 1 526 ? 19.156 -18.443 -20.007 1.00 97.25 526 PRO A N 1
ATOM 4268 C CA . PRO A 1 526 ? 17.772 -18.617 -20.473 1.00 97.25 526 PRO A CA 1
ATOM 4269 C C . PRO A 1 526 ? 16.779 -19.030 -19.372 1.00 97.25 526 PRO A C 1
ATOM 4271 O O . PRO A 1 526 ? 15.568 -18.969 -19.567 1.00 97.25 526 PRO A O 1
ATOM 4274 N N . THR A 1 527 ? 17.274 -19.451 -18.209 1.00 98.12 527 THR A N 1
ATOM 4275 C CA . THR A 1 527 ? 16.486 -19.824 -17.021 1.00 98.12 527 THR A CA 1
ATOM 4276 C C . THR A 1 527 ? 16.210 -18.635 -16.090 1.00 98.12 527 THR A C 1
ATOM 4278 O O . THR A 1 527 ? 15.478 -18.775 -15.107 1.00 98.12 527 THR A O 1
ATOM 4281 N N . CYS A 1 528 ? 16.792 -17.467 -16.370 1.00 98.69 528 CYS A N 1
ATOM 4282 C CA . CYS A 1 528 ? 16.708 -16.272 -15.535 1.00 98.69 528 CYS A CA 1
ATOM 4283 C C . CYS A 1 528 ? 15.694 -15.258 -16.078 1.00 98.69 528 CYS A C 1
ATOM 4285 O O . CYS A 1 528 ? 15.392 -15.203 -17.271 1.00 98.69 528 CYS A O 1
ATOM 4287 N N . THR A 1 529 ? 15.191 -14.402 -15.188 1.00 98.69 529 THR A N 1
ATOM 4288 C CA . THR A 1 529 ? 14.309 -13.286 -15.552 1.00 98.69 529 THR A CA 1
ATOM 4289 C C . THR A 1 529 ? 15.071 -11.965 -15.468 1.00 98.69 529 THR A C 1
ATOM 4291 O O . THR A 1 529 ? 15.714 -11.696 -14.457 1.00 98.69 529 THR A O 1
ATOM 4294 N N . PHE A 1 530 ? 14.946 -11.093 -16.470 1.00 98.62 530 PHE A N 1
ATOM 4295 C CA . PHE A 1 530 ? 15.607 -9.782 -16.504 1.00 98.62 530 PHE A CA 1
ATOM 4296 C C . PHE A 1 530 ? 14.580 -8.654 -16.593 1.00 98.62 530 PHE A C 1
ATOM 4298 O O . PHE A 1 530 ? 13.765 -8.607 -17.511 1.00 98.62 530 PHE A O 1
ATOM 4305 N N . LEU A 1 531 ? 14.616 -7.717 -15.646 1.00 97.75 531 LEU A N 1
ATOM 4306 C CA . LEU A 1 531 ? 13.644 -6.628 -15.536 1.00 97.75 531 LEU A CA 1
ATOM 4307 C C . LEU A 1 531 ? 14.334 -5.267 -15.551 1.00 97.75 531 LEU A C 1
ATOM 4309 O O . LEU A 1 531 ? 14.812 -4.778 -14.522 1.00 97.75 531 LEU A O 1
ATOM 4313 N N . ALA A 1 532 ? 14.317 -4.591 -16.700 1.00 96.44 532 ALA A N 1
ATOM 4314 C CA . ALA A 1 532 ? 14.767 -3.209 -16.790 1.00 96.44 532 ALA A CA 1
ATOM 4315 C C . ALA A 1 532 ? 13.655 -2.250 -16.334 1.00 96.44 532 ALA A C 1
ATOM 4317 O O . ALA A 1 532 ? 12.879 -1.738 -17.145 1.00 96.44 532 ALA A O 1
ATOM 4318 N N . PHE A 1 533 ? 13.600 -1.962 -15.033 1.00 90.12 533 PHE A N 1
ATOM 4319 C CA . PHE A 1 533 ? 12.666 -0.997 -14.438 1.00 90.12 533 PHE A CA 1
ATOM 4320 C C . PHE A 1 533 ? 13.021 0.456 -14.782 1.00 90.12 533 PHE A C 1
ATOM 4322 O O . PHE A 1 533 ? 12.145 1.308 -14.962 1.00 90.12 533 PHE A O 1
ATOM 4329 N N . GLY A 1 534 ? 14.314 0.750 -14.954 1.00 84.38 534 GLY A N 1
ATOM 4330 C CA . GLY A 1 534 ? 14.780 2.108 -15.235 1.00 84.38 534 GLY A CA 1
ATOM 4331 C C . GLY A 1 534 ? 14.246 3.102 -14.197 1.00 84.38 534 GLY A C 1
ATOM 4332 O O . GLY A 1 534 ? 14.244 2.827 -13.001 1.00 84.38 534 GLY A O 1
ATOM 4333 N N . SER A 1 535 ? 13.734 4.245 -14.660 1.00 80.75 535 SER A N 1
ATOM 4334 C CA . SER A 1 535 ? 13.263 5.319 -13.770 1.00 80.75 535 SER A CA 1
ATOM 4335 C C . SER A 1 535 ? 11.922 5.063 -13.065 1.00 80.75 535 SER A C 1
ATOM 4337 O O . SER A 1 535 ? 11.412 5.953 -12.382 1.00 80.75 535 SER A O 1
ATOM 4339 N N . SER A 1 536 ? 11.301 3.886 -13.229 1.00 83.12 536 SER A N 1
ATOM 4340 C CA . SER A 1 536 ? 10.018 3.578 -12.576 1.00 83.12 536 SER A CA 1
ATOM 4341 C C . SER A 1 536 ? 10.159 3.462 -11.058 1.00 83.12 536 SER A C 1
ATOM 4343 O O . SER A 1 536 ? 9.185 3.682 -10.339 1.00 83.12 536 SER A O 1
ATOM 4345 N N . MET A 1 537 ? 11.370 3.143 -10.589 1.00 85.62 537 MET A N 1
ATOM 4346 C CA . MET A 1 537 ? 11.692 2.919 -9.181 1.00 85.62 537 MET A CA 1
ATOM 4347 C C . MET A 1 537 ? 12.375 4.115 -8.513 1.00 85.62 537 MET A C 1
ATOM 4349 O O . MET A 1 537 ? 12.546 4.084 -7.301 1.00 85.62 537 MET A O 1
ATOM 4353 N N . ASP A 1 538 ? 12.734 5.176 -9.247 1.00 80.69 538 ASP A N 1
ATOM 4354 C CA . ASP A 1 538 ? 13.498 6.318 -8.705 1.00 80.69 538 ASP A CA 1
ATOM 4355 C C . ASP A 1 538 ? 12.864 6.896 -7.427 1.00 80.69 538 ASP A C 1
ATOM 4357 O O . ASP A 1 538 ? 13.552 7.154 -6.446 1.00 80.69 538 ASP A O 1
ATOM 4361 N N . ASP A 1 539 ? 11.534 7.022 -7.406 1.00 73.19 539 ASP A N 1
ATOM 4362 C CA . ASP A 1 539 ? 10.756 7.529 -6.265 1.00 73.19 539 ASP A CA 1
ATOM 4363 C C . ASP A 1 539 ? 10.872 6.676 -4.984 1.00 73.19 539 ASP A C 1
ATOM 4365 O O . ASP A 1 539 ? 10.393 7.088 -3.925 1.00 73.19 539 ASP A O 1
ATOM 4369 N N . MET A 1 540 ? 11.413 5.465 -5.104 1.00 78.44 540 MET A N 1
ATOM 4370 C CA . MET A 1 540 ? 11.454 4.429 -4.075 1.00 78.44 540 MET A CA 1
ATOM 4371 C C . MET A 1 540 ? 12.875 4.092 -3.617 1.00 78.44 540 MET A C 1
ATOM 4373 O O . MET A 1 540 ? 13.041 3.690 -2.468 1.00 78.44 540 MET A O 1
ATOM 4377 N N . ILE A 1 541 ? 13.872 4.232 -4.494 1.00 84.00 541 ILE A N 1
ATOM 4378 C CA . ILE A 1 541 ? 15.242 3.760 -4.233 1.00 84.00 541 ILE A CA 1
ATOM 4379 C C . ILE A 1 541 ? 16.309 4.849 -4.346 1.00 84.00 541 ILE A C 1
ATOM 4381 O O . ILE A 1 541 ? 17.463 4.568 -4.078 1.00 84.00 541 ILE A O 1
ATOM 4385 N N . GLN A 1 542 ? 15.994 6.064 -4.792 1.00 80.12 542 GLN A N 1
ATOM 4386 C CA . GLN A 1 542 ? 17.009 7.107 -4.954 1.00 80.12 542 GLN A CA 1
ATOM 4387 C C . GLN A 1 542 ? 17.354 7.753 -3.593 1.00 80.12 542 GLN A C 1
ATOM 4389 O O . GLN A 1 542 ? 16.482 8.370 -2.979 1.00 80.12 542 GLN A O 1
ATOM 4394 N N . THR A 1 543 ? 18.615 7.661 -3.144 1.00 68.56 543 THR A N 1
ATOM 4395 C CA . THR A 1 543 ? 19.093 8.251 -1.871 1.00 68.56 543 THR A CA 1
ATOM 4396 C C . THR A 1 543 ? 19.338 9.747 -1.985 1.00 68.56 543 THR A C 1
ATOM 4398 O O . THR A 1 543 ? 18.909 10.520 -1.129 1.00 68.56 543 THR A O 1
ATOM 4401 N N . ASP A 1 544 ? 20.010 10.148 -3.064 1.00 57.12 544 ASP A N 1
ATOM 4402 C CA . ASP A 1 544 ? 20.430 11.518 -3.307 1.00 57.12 544 ASP A CA 1
ATOM 4403 C C . ASP A 1 544 ? 19.759 12.091 -4.552 1.00 57.12 544 ASP A C 1
ATOM 4405 O O . ASP A 1 544 ? 19.814 11.548 -5.662 1.00 57.12 544 ASP A O 1
ATOM 4409 N N . ASN A 1 545 ? 19.145 13.260 -4.368 1.00 49.44 545 ASN A N 1
ATOM 4410 C CA . ASN A 1 545 ? 18.656 14.093 -5.457 1.00 49.44 545 ASN A CA 1
ATOM 4411 C C . ASN A 1 545 ? 19.865 14.713 -6.165 1.00 49.44 545 ASN A C 1
ATOM 4413 O O . ASN A 1 545 ? 20.325 15.793 -5.800 1.00 49.44 545 ASN A O 1
ATOM 4417 N N . ILE A 1 546 ? 20.391 14.027 -7.174 1.00 42.75 546 ILE A N 1
ATOM 4418 C CA . ILE A 1 546 ? 21.542 14.435 -7.989 1.00 42.75 546 ILE A CA 1
ATOM 4419 C C . ILE A 1 546 ? 21.320 15.844 -8.549 1.00 42.75 546 ILE A C 1
ATOM 4421 O O . ILE A 1 546 ? 20.693 15.962 -9.593 1.00 42.75 546 ILE A O 1
ATOM 4425 N N . LYS A 1 547 ? 21.791 16.896 -7.851 1.00 34.75 547 LYS A N 1
ATOM 4426 C CA . LYS A 1 547 ? 21.892 18.348 -8.185 1.00 34.75 547 LYS A CA 1
ATOM 4427 C C . LYS A 1 547 ? 20.735 19.047 -8.928 1.00 34.75 547 LYS A C 1
ATOM 4429 O O . LYS A 1 547 ? 20.750 20.264 -9.097 1.00 34.75 547 LYS A O 1
ATOM 4434 N N . TYR A 1 548 ? 19.695 18.339 -9.321 1.00 34.16 548 TYR A N 1
ATOM 4435 C CA . TYR A 1 548 ? 18.418 18.858 -9.728 1.00 34.16 548 TYR A CA 1
ATOM 4436 C C . TYR A 1 548 ? 17.621 19.002 -8.438 1.00 34.16 548 TYR A C 1
ATOM 4438 O O . TYR A 1 548 ? 17.291 18.003 -7.800 1.00 34.16 548 TYR A O 1
ATOM 4446 N N . LYS A 1 549 ? 17.263 20.240 -8.073 1.00 35.47 549 LYS A N 1
ATOM 4447 C CA . LYS A 1 549 ? 16.056 20.494 -7.276 1.00 35.47 549 LYS A CA 1
ATOM 4448 C C . LYS A 1 549 ? 14.872 19.930 -8.072 1.00 35.47 549 LYS A C 1
ATOM 4450 O O . LYS A 1 549 ? 14.156 20.660 -8.748 1.00 35.47 549 LYS A O 1
ATOM 4455 N N . LEU A 1 550 ? 14.698 18.612 -8.055 1.00 37.88 550 LEU A N 1
ATOM 4456 C CA . LEU A 1 550 ? 13.420 17.999 -8.369 1.00 37.88 550 LEU A CA 1
ATOM 4457 C C . LEU A 1 550 ? 12.413 18.388 -7.287 1.00 37.88 550 LEU A C 1
ATOM 4459 O O . LEU A 1 550 ? 11.237 18.406 -7.590 1.00 37.88 550 LEU A O 1
ATOM 4463 N N . TYR A 1 551 ? 12.879 18.808 -6.101 1.00 38.75 551 TYR A N 1
ATOM 4464 C CA . TYR A 1 551 ? 12.082 19.009 -4.901 1.00 38.75 551 TYR A CA 1
ATOM 4465 C C . TYR A 1 551 ? 12.787 20.027 -3.937 1.00 38.75 551 TYR A C 1
ATOM 4467 O O . TYR A 1 551 ? 13.858 19.711 -3.419 1.00 38.75 551 TYR A O 1
ATOM 4475 N N . PRO A 1 552 ? 12.271 21.262 -3.689 1.00 32.75 552 PRO A N 1
ATOM 4476 C CA . PRO A 1 552 ? 12.861 22.290 -2.794 1.00 32.75 552 PRO A CA 1
ATOM 4477 C C . PRO A 1 552 ? 12.408 22.291 -1.311 1.00 32.75 552 PRO A C 1
ATOM 4479 O O . PRO A 1 552 ? 11.256 22.038 -0.973 1.00 32.75 552 PRO A O 1
ATOM 4482 N N . SER A 1 553 ? 13.343 22.614 -0.417 1.00 34.50 553 SER A N 1
ATOM 4483 C CA . SER A 1 553 ? 13.422 22.238 1.007 1.00 34.50 553 SER A CA 1
ATOM 4484 C C . SER A 1 553 ? 12.673 23.101 2.044 1.00 34.50 553 SER A C 1
ATOM 4486 O O . SER A 1 553 ? 12.902 22.916 3.237 1.00 34.50 553 SER A O 1
ATOM 4488 N N . GLU A 1 554 ? 11.795 24.032 1.661 1.00 34.91 554 GLU A N 1
ATOM 4489 C CA . GLU A 1 554 ? 11.480 25.188 2.532 1.00 34.91 554 GLU A CA 1
ATOM 4490 C C . GLU A 1 554 ? 10.065 25.263 3.148 1.00 34.91 554 GLU A C 1
ATOM 4492 O O . GLU A 1 554 ? 9.714 26.297 3.706 1.00 34.91 554 GLU A O 1
ATOM 4497 N N . PHE A 1 555 ? 9.251 24.193 3.162 1.00 33.28 555 PHE A N 1
ATOM 4498 C CA . PHE A 1 555 ? 7.939 24.242 3.847 1.00 33.28 555 PHE A CA 1
ATOM 4499 C C . PHE A 1 555 ? 7.669 23.084 4.842 1.00 33.28 555 PHE A C 1
ATOM 4501 O O . PHE A 1 555 ? 7.652 21.910 4.458 1.00 33.28 555 PHE A O 1
ATOM 4508 N N . PRO A 1 556 ? 7.336 23.365 6.123 1.00 32.88 556 PRO A N 1
ATOM 4509 C CA . PRO A 1 556 ? 7.255 22.380 7.220 1.00 32.88 556 PRO A CA 1
ATOM 4510 C C . PRO A 1 556 ? 6.020 21.451 7.197 1.00 32.88 556 PRO A C 1
ATOM 4512 O O . PRO A 1 556 ? 5.745 20.733 8.167 1.00 32.88 556 PRO A O 1
ATOM 4515 N N . TYR A 1 557 ? 5.285 21.429 6.084 1.00 33.41 557 TYR A N 1
ATOM 4516 C CA . TYR A 1 557 ? 4.187 20.496 5.800 1.00 33.41 557 TYR A CA 1
ATOM 4517 C C . TYR A 1 557 ? 4.370 19.730 4.472 1.00 33.41 557 TYR A C 1
ATOM 4519 O O . TYR A 1 557 ? 3.474 19.001 4.060 1.00 33.41 557 TYR A O 1
ATOM 4527 N N . THR A 1 558 ? 5.542 19.845 3.830 1.00 34.62 558 THR A N 1
ATOM 4528 C CA . THR A 1 558 ? 5.786 19.418 2.435 1.00 34.62 558 THR A CA 1
ATOM 4529 C C . THR A 1 558 ? 6.840 18.329 2.245 1.00 34.62 558 THR A C 1
ATOM 4531 O O . THR A 1 558 ? 7.177 18.033 1.106 1.00 34.62 558 THR A O 1
ATOM 4534 N N . ARG A 1 559 ? 7.312 17.637 3.298 1.00 35.75 559 ARG A N 1
ATOM 4535 C CA . ARG A 1 559 ? 8.283 16.531 3.103 1.00 35.75 559 ARG A CA 1
ATOM 4536 C C . ARG A 1 559 ? 7.813 15.456 2.102 1.00 35.75 559 ARG A C 1
ATOM 4538 O O . ARG A 1 559 ? 8.662 14.801 1.521 1.00 35.75 559 ARG A O 1
ATOM 4545 N N . ASN A 1 560 ? 6.500 15.333 1.859 1.00 39.69 560 ASN A N 1
ATOM 4546 C CA . ASN A 1 560 ? 5.916 14.423 0.860 1.00 39.69 560 ASN A CA 1
ATOM 4547 C C . ASN A 1 560 ? 5.032 15.117 -0.205 1.00 39.69 560 ASN A C 1
ATOM 4549 O O . ASN A 1 560 ? 4.365 14.432 -0.973 1.00 39.69 560 ASN A O 1
ATOM 4553 N N . ILE A 1 561 ? 4.980 16.452 -0.248 1.00 37.34 561 ILE A N 1
ATOM 4554 C CA . ILE A 1 561 ? 4.304 17.214 -1.314 1.00 37.34 561 ILE A CA 1
ATOM 4555 C C . ILE A 1 561 ? 5.226 18.374 -1.647 1.00 37.34 561 ILE A C 1
ATOM 4557 O O . ILE A 1 561 ? 5.033 19.494 -1.185 1.00 37.34 561 ILE A O 1
ATOM 4561 N N . TYR A 1 562 ? 6.295 18.076 -2.368 1.00 36.16 562 TYR A N 1
ATOM 4562 C CA . TYR A 1 562 ? 7.255 19.095 -2.738 1.00 36.16 562 TYR A CA 1
ATOM 4563 C C . TYR A 1 562 ? 6.681 20.027 -3.820 1.00 36.16 562 TYR A C 1
ATOM 4565 O O . TYR A 1 562 ? 6.061 19.555 -4.779 1.00 36.16 562 TYR A O 1
ATOM 4573 N N . PRO A 1 563 ? 6.905 21.347 -3.709 1.00 33.78 563 PRO A N 1
ATOM 4574 C CA . PRO A 1 563 ? 6.540 22.292 -4.745 1.00 33.78 563 PRO A CA 1
ATOM 4575 C C . PRO A 1 563 ? 7.664 22.293 -5.774 1.00 33.78 563 PRO A C 1
ATOM 4577 O O . PRO A 1 563 ? 8.734 22.776 -5.472 1.00 33.78 563 PRO A O 1
ATOM 4580 N N . TYR A 1 564 ? 7.432 21.717 -6.945 1.00 29.77 564 TYR A N 1
ATOM 4581 C CA . TYR A 1 564 ? 8.193 21.800 -8.203 1.00 29.77 564 TYR A CA 1
ATOM 4582 C C . TYR A 1 564 ? 8.440 20.419 -8.804 1.00 29.77 564 TYR A C 1
ATOM 4584 O O . TYR A 1 564 ? 8.702 19.447 -8.115 1.00 29.77 564 TYR A O 1
ATOM 4592 N N . ARG A 1 565 ? 8.263 20.389 -10.130 1.00 30.00 565 ARG A N 1
ATOM 4593 C CA . ARG A 1 565 ? 8.210 19.237 -11.039 1.00 30.00 565 ARG A CA 1
ATOM 4594 C C . ARG A 1 565 ? 7.096 18.234 -10.736 1.00 30.00 565 ARG A C 1
ATOM 4596 O O . ARG A 1 565 ? 7.331 17.164 -10.204 1.00 30.00 565 ARG A O 1
ATOM 4603 N N . SER A 1 566 ? 5.872 18.606 -11.121 1.00 34.06 566 SER A N 1
ATOM 4604 C CA . SER A 1 566 ? 4.991 17.866 -12.056 1.00 34.06 566 SER A CA 1
ATOM 4605 C C . SER A 1 566 ? 5.005 16.320 -12.095 1.00 34.06 566 SER A C 1
ATOM 4607 O O . SER A 1 566 ? 4.663 15.752 -13.124 1.00 34.06 566 SER A O 1
ATOM 4609 N N . PHE A 1 567 ? 5.355 15.611 -11.021 1.00 33.53 567 PHE A N 1
ATOM 4610 C CA . PHE A 1 567 ? 5.418 14.143 -11.001 1.00 33.53 567 PHE A CA 1
ATOM 4611 C C . PHE A 1 567 ? 4.533 13.510 -9.931 1.00 33.53 567 PHE A C 1
ATOM 4613 O O . PHE A 1 567 ? 3.971 12.449 -10.187 1.00 33.53 567 PHE A O 1
ATOM 4620 N N . LEU A 1 568 ? 4.286 14.196 -8.808 1.00 36.41 568 LEU A N 1
ATOM 4621 C CA . LEU A 1 568 ? 3.225 13.792 -7.874 1.00 36.41 568 LEU A CA 1
ATOM 4622 C C . LEU A 1 568 ? 1.823 13.920 -8.490 1.00 36.41 568 LEU A C 1
ATOM 4624 O O . LEU A 1 568 ? 0.910 13.216 -8.082 1.00 36.41 568 LEU A O 1
ATOM 4628 N N . PHE A 1 569 ? 1.688 14.749 -9.529 1.00 40.12 569 PHE A N 1
ATOM 4629 C CA . PHE A 1 569 ? 0.469 14.953 -10.309 1.00 40.12 569 PHE A CA 1
ATOM 4630 C C . PHE A 1 569 ? 0.817 15.161 -11.781 1.00 40.12 569 PHE A C 1
ATOM 4632 O O . PHE A 1 569 ? 0.541 16.212 -12.357 1.00 40.12 569 PHE A O 1
ATOM 4639 N N . GLY A 1 570 ? 1.530 14.198 -12.369 1.00 38.12 570 GLY A N 1
ATOM 4640 C CA . GLY A 1 570 ? 1.969 14.274 -13.758 1.00 38.12 570 GLY A CA 1
ATOM 4641 C C . GLY A 1 570 ? 0.808 14.426 -14.728 1.00 38.12 570 GLY A C 1
ATOM 4642 O O . GLY A 1 570 ? 0.313 13.435 -15.246 1.00 38.12 570 GLY A O 1
ATOM 4643 N N . LEU A 1 571 ? 0.434 15.672 -15.018 1.00 41.59 571 LEU A N 1
ATOM 4644 C CA . LEU A 1 571 ? -0.308 16.061 -16.207 1.00 41.59 571 LEU A CA 1
ATOM 4645 C C . LEU A 1 571 ? 0.596 15.787 -17.414 1.00 41.59 571 LEU A C 1
ATOM 4647 O O . LEU A 1 571 ? 1.223 16.692 -17.970 1.00 41.59 571 LEU A O 1
ATOM 4651 N N . LYS A 1 572 ? 0.700 14.515 -17.811 1.00 48.25 572 LYS A N 1
ATOM 4652 C CA . LYS A 1 572 ? 0.914 14.215 -19.223 1.00 48.25 572 LYS A CA 1
ATOM 4653 C C . LYS A 1 572 ? -0.354 14.650 -19.948 1.00 48.25 572 LYS A C 1
ATOM 4655 O O . LYS A 1 572 ? -1.447 14.551 -19.392 1.00 48.25 572 LYS A O 1
ATOM 4660 N N . LYS A 1 573 ? -0.206 15.161 -21.174 1.00 55.34 573 LYS A N 1
ATOM 4661 C CA . LYS A 1 573 ? -1.370 15.314 -22.051 1.00 55.34 573 LYS A CA 1
ATOM 4662 C C . LYS A 1 573 ? -2.113 13.970 -22.047 1.00 55.34 573 LYS A C 1
ATOM 4664 O O . LYS A 1 573 ? -1.421 12.948 -22.147 1.00 55.34 573 LYS A O 1
ATOM 4669 N N . PRO A 1 574 ? -3.447 13.958 -21.872 1.00 62.34 574 PRO A N 1
ATOM 4670 C CA . PRO A 1 574 ? -4.207 12.726 -21.977 1.00 62.34 574 PRO A CA 1
ATOM 4671 C C . PRO A 1 574 ? -3.835 12.084 -23.307 1.00 62.34 574 PRO A C 1
ATOM 4673 O O . PRO A 1 574 ? -3.858 12.723 -24.358 1.00 62.34 574 PRO A O 1
ATOM 4676 N N . CYS A 1 575 ? -3.351 10.858 -23.216 1.00 74.12 575 CYS A N 1
ATOM 4677 C CA . CYS A 1 575 ? -2.894 10.095 -24.350 1.00 74.12 575 CYS A CA 1
ATOM 4678 C C . CYS A 1 575 ? -3.665 8.782 -24.274 1.00 74.12 575 CYS A C 1
ATOM 4680 O O . CYS A 1 575 ? -3.350 7.994 -23.384 1.00 74.12 575 CYS A O 1
ATOM 4682 N N . PRO A 1 576 ? -4.659 8.566 -25.153 1.00 75.31 576 PRO A N 1
ATOM 4683 C CA . PRO A 1 576 ? -5.553 7.410 -25.072 1.00 75.31 576 PRO A CA 1
ATOM 4684 C C . PRO A 1 576 ? -4.805 6.083 -25.227 1.00 75.31 576 PRO A C 1
ATOM 4686 O O . PRO A 1 576 ? -5.248 5.060 -24.727 1.00 75.31 576 PRO A O 1
ATOM 4689 N N . GLU A 1 577 ? -3.639 6.104 -25.876 1.00 79.00 577 GLU A N 1
ATOM 4690 C CA . GLU A 1 577 ? -2.749 4.949 -25.940 1.00 79.00 577 GLU A CA 1
ATOM 4691 C C . GLU A 1 577 ? -2.044 4.699 -24.597 1.00 79.00 577 GLU A C 1
ATOM 4693 O O . GLU A 1 577 ? -2.017 3.568 -24.142 1.00 79.00 577 GLU A O 1
ATOM 4698 N N . CYS A 1 578 ? -1.508 5.733 -23.934 1.00 75.56 578 CYS A N 1
ATOM 4699 C CA . CYS A 1 578 ? -0.761 5.585 -22.675 1.00 75.56 578 CYS A CA 1
ATOM 4700 C C . CYS A 1 578 ? -1.651 5.368 -21.442 1.00 75.56 578 CYS A C 1
ATOM 4702 O O . CYS A 1 578 ? -1.248 4.678 -20.505 1.00 75.56 578 CYS A O 1
ATOM 4704 N N . PHE A 1 579 ? -2.808 6.029 -21.394 1.00 72.62 579 PHE A N 1
ATOM 4705 C CA . PHE A 1 579 ? -3.692 6.052 -20.236 1.00 72.62 579 PHE A CA 1
ATOM 4706 C C . PHE A 1 579 ? -5.147 6.042 -20.688 1.00 72.62 579 PHE A C 1
ATOM 4708 O O . PHE A 1 579 ? -5.607 6.993 -21.322 1.00 72.62 579 PHE A O 1
ATOM 4715 N N . ASP A 1 580 ? -5.871 5.016 -20.261 1.00 72.06 580 ASP A N 1
ATOM 4716 C CA . ASP A 1 580 ? -7.323 5.061 -20.148 1.00 72.06 580 ASP A CA 1
ATOM 4717 C C . ASP A 1 580 ? -7.649 5.059 -18.654 1.00 72.06 580 ASP A C 1
ATOM 4719 O O . ASP A 1 580 ? -7.459 4.061 -17.958 1.00 72.06 580 ASP A O 1
ATOM 4723 N N . LEU A 1 581 ? -8.043 6.222 -18.142 1.00 63.06 581 LEU A N 1
ATOM 4724 C CA . LEU A 1 581 ? -8.604 6.343 -16.806 1.00 63.06 581 LEU A CA 1
ATOM 4725 C C . LEU A 1 581 ? -10.107 6.463 -16.985 1.00 63.06 581 LEU A C 1
ATOM 4727 O O . LEU A 1 581 ? -10.627 7.557 -17.201 1.00 63.06 581 LEU A O 1
ATOM 4731 N N . ARG A 1 582 ? -10.804 5.333 -16.926 1.00 62.50 582 ARG A N 1
ATOM 4732 C CA . ARG A 1 582 ? -12.245 5.376 -16.714 1.00 62.50 582 ARG A CA 1
ATOM 4733 C C . ARG A 1 582 ? -12.468 5.908 -15.303 1.00 62.50 582 ARG A C 1
ATOM 4735 O O . ARG A 1 582 ? -11.784 5.469 -14.376 1.00 62.50 582 ARG A O 1
ATOM 4742 N N . ASP A 1 583 ? -13.377 6.869 -15.154 1.00 47.47 583 ASP A N 1
ATOM 4743 C CA . ASP A 1 583 ? -13.853 7.267 -13.832 1.00 47.47 583 ASP A CA 1
ATOM 4744 C C . ASP A 1 583 ? -14.463 6.010 -13.191 1.00 47.47 583 ASP A C 1
ATOM 4746 O O . ASP A 1 583 ? -15.542 5.550 -13.568 1.00 47.47 583 ASP A O 1
ATOM 4750 N N . GLU A 1 584 ? -13.720 5.388 -12.274 1.00 42.75 584 GLU A N 1
ATOM 4751 C CA . GLU A 1 584 ? -14.289 4.467 -11.299 1.00 42.75 584 GLU A CA 1
ATOM 4752 C C . GLU A 1 584 ? -15.194 5.342 -10.415 1.00 42.75 584 GLU A C 1
ATOM 4754 O O . GLU A 1 584 ? -14.699 6.001 -9.502 1.00 42.75 584 GLU A O 1
ATOM 4759 N N . ASN A 1 585 ? -16.468 5.458 -10.815 1.00 32.03 585 ASN A N 1
ATOM 4760 C CA . ASN A 1 585 ? -17.512 6.286 -10.192 1.00 32.03 585 ASN A CA 1
ATOM 4761 C C . ASN A 1 585 ? -17.484 6.286 -8.658 1.00 32.03 585 ASN A C 1
ATOM 4763 O O . ASN A 1 585 ? -17.468 5.178 -8.069 1.00 32.03 585 ASN A O 1
#

Radius of gyration: 27.28 Å; Cα contacts (8 Å, |Δi|>4): 1023; chains: 1; bounding box: 67×54×76 Å

Sequence (585 aa):
MSLNVVTFANTVDERINTLKNSCAKLGLPLEILGIGKKWSTNAIKLNLLNTFFLSTNLSDDDHLLVVDAFDVDVIGGESDILELFSRLNTDILFSAEANFYFRDRTLKYYYWKFYPRGATYYDYLNSGSFMGKLKHLRQMLSDIQALYGIDSTNEQALTQIRSDQSLFSRFYADCSSQLFNPTYTIAIDGQQQLFACTGGRATAVSWPLLSKRHSFLFFQYERKLLKTFGLASQQTIFRDLAWKKGQLHNTATGTHPLVVHIPASRENFRRRLQQLKGKYTFNTTSLLKPLAALVSLAAYMQSLVSLMQINRYNKGTSTQQQVFRYSKNFGPTYHESASRLRDLLKKNEPFCFSHLNDGEITFIRKYLNKDNEAKWYGRKQQIYSEVLAERLLTALQTKNHNYFVGIPCGTCYPELKTLALELRQADEFTVPAMTIHHNLSLLPSILGELRNRKLFFVLNEFQDLTMLQKLGLKADETQIMKVPFRNSYELYDELAEQRFEDGTVVMMMCGMLAKIVSPVWFENNPTCTFLAFGSSMDDMIQTDNIKYKLYPSEFPYTRNIYPYRSFLFGLKKPCPECFDLRDEN

Solvent-accessible surface area (backbone atoms only — not comparable to full-atom values): 31668 Å² total; per-residue (Å²): 127,52,68,38,35,36,29,55,39,46,65,95,52,81,60,35,47,58,29,54,52,30,29,60,75,51,72,43,51,77,47,72,39,48,64,82,45,83,87,86,43,70,27,50,56,55,31,47,51,52,54,45,70,73,70,54,88,72,55,58,73,23,32,37,42,38,35,48,34,51,33,31,41,52,74,51,41,64,68,58,50,54,55,52,50,60,74,64,74,51,47,26,40,28,23,14,12,48,46,86,64,62,78,55,73,76,50,37,63,58,48,66,64,58,46,68,71,66,95,54,72,22,47,23,62,33,70,56,31,35,37,27,30,43,49,54,54,52,49,50,55,50,51,53,23,66,72,68,73,48,55,54,86,41,67,73,59,31,64,72,42,87,39,42,46,35,49,53,40,48,52,52,33,33,44,76,38,44,37,36,81,69,100,67,49,77,47,56,32,40,60,24,50,55,29,39,43,43,39,65,43,50,29,58,57,93,70,91,73,90,43,75,67,41,44,52,44,21,42,53,39,28,53,52,51,27,50,74,70,73,38,52,79,52,42,59,46,56,76,37,58,44,59,52,96,93,36,51,34,31,73,80,63,73,25,58,29,32,31,40,36,38,86,54,58,54,72,53,23,57,53,38,53,34,41,46,67,71,74,53,83,78,82,86,78,59,79,61,55,65,54,37,39,53,51,35,49,51,17,44,54,52,22,51,53,52,46,52,50,51,30,58,77,44,74,66,59,78,66,86,74,60,36,61,32,53,25,77,39,64,19,64,70,37,39,50,50,39,48,50,56,41,51,32,50,67,70,70,49,48,32,30,40,34,52,40,34,69,70,54,46,49,42,33,53,26,55,77,68,71,56,79,69,88,43,71,38,76,95,68,27,33,64,64,47,68,70,58,21,51,41,45,46,48,44,59,48,58,83,53,90,54,41,31,40,15,36,36,53,56,88,86,34,44,70,55,21,51,53,50,38,70,67,43,56,80,52,99,41,57,42,56,29,53,22,57,55,36,31,41,43,50,44,45,32,47,54,29,56,43,44,88,42,55,45,32,39,38,33,24,71,50,48,49,56,67,45,47,43,72,74,43,45,60,64,58,75,93,33,53,46,74,39,57,68,51,53,38,52,76,50,44,80,80,49,50,78,57,80,74,65,81,59,27,36,37,43,24,45,40,56,69,31,33,45,44,40,43,58,48,33,36,72,73,32,68,54,25,29,37,40,40,56,34,78,64,46,48,95,64,27,53,74,56,75,78,88,51,79,57,55,60,92,85,54,104,85,25,94,88,59,51,74,50,70,71,62,84,60,49,80,61,77,89,38,71,76,73,44,27,73,74,83,82,124

Secondary structure (DSSP, 8-state):
--EEEEEE-SS-STTSHHHHHHHHHTT--EEEETTT-----TTHHHHHHHHHHHH----TT-EEEEEESSSEEE-S-HHHHHHHHHHT--SEEEEEES------HHHHHHHHHH----SSS--EEEEEEEEEEHHHHHHHHHHHHHHHT--SS-HHHHTT---HHHHHHHHHHHHHTTSS--SS-EEEETT-SSEEE-TT-EESS------HHHHHHHHHHHHHHHHHTT-GGG--EESSEEEETTEEEETTT----SEEE--S-HHHHHHHHHHHTT-----TT-THHHHHHHHHHHHHHHHHHHHHHHHHHTTT--S----TTTSPP--HHHHHHHHHHHHHHHTT---EEEE--HHHHHHHHHHHTT-----EETTTTEE--HHHHHHHHHHHH---TTEEEEE--TTT-HHHHHHHHHHH---TTEEETTTTTT-GGGHHHHHHHHTTS-EEEEEETTB--HHHHHTT----GGGEEEE-SSSGGGGHHHHTT----TT-EEEEESTHHHHHHHHHHHHH-TTSEEEE-GGGSHHHHB-S--SS-SS----TT-TTS-SSSSSTT--PPP-TTT-------

Mean predicted aligned error: 6.98 Å

pLDDT: mean 87.46, std 15.86, range [29.77, 98.75]